Protein AF-A0A6N6KUF2-F1 (afdb_monomer)

pLDDT: mean 88.03, std 12.15, range [26.27, 98.56]

Solvent-accessible surface area (backbone atoms only — not comparable to full-atom values): 36581 Å² total; per-residue (Å²): 129,58,75,66,42,53,53,49,49,72,68,37,66,66,48,35,33,53,45,45,54,49,62,74,65,39,76,88,58,97,63,62,57,42,55,51,39,54,49,43,26,71,46,38,60,58,92,48,67,70,56,31,53,54,20,51,52,51,50,51,49,48,47,73,72,21,48,47,48,62,93,46,18,68,59,53,52,50,47,18,52,78,63,36,54,39,58,35,37,39,42,34,28,34,45,78,39,81,88,76,76,40,42,27,31,32,34,65,32,57,64,50,65,66,24,57,49,61,69,65,61,42,68,76,40,55,59,27,63,72,81,34,39,50,23,49,29,36,37,31,46,50,92,58,91,52,86,87,53,66,39,49,43,61,77,46,76,42,64,74,62,85,88,80,87,57,70,67,64,50,50,62,44,52,72,77,46,54,69,68,60,45,52,35,37,53,36,23,33,79,41,30,33,46,92,79,47,56,70,72,55,48,49,60,58,53,55,74,49,28,32,49,24,26,66,48,31,28,38,35,35,45,18,53,83,59,42,58,79,60,52,60,40,68,49,42,35,97,45,39,44,62,41,59,46,78,75,71,47,54,41,57,43,54,44,25,86,89,79,66,46,68,15,48,40,71,77,27,42,22,45,29,25,35,66,42,32,34,63,86,49,74,66,60,61,71,45,49,56,46,46,43,45,26,59,73,67,35,31,46,75,58,92,91,47,79,45,74,42,50,31,6,40,35,40,31,25,49,49,90,68,54,71,68,57,24,34,40,57,57,36,93,63,62,39,33,18,64,66,64,64,32,68,76,52,51,70,49,43,23,34,48,46,64,30,70,77,46,64,67,69,50,84,86,45,45,22,70,51,49,13,45,27,36,57,58,53,39,53,49,30,46,60,44,43,78,61,85,48,54,62,71,51,60,86,51,37,43,74,41,87,62,48,47,74,64,58,46,49,21,24,24,51,44,31,18,20,49,35,50,73,79,28,70,83,73,66,75,55,71,68,58,46,48,54,44,46,50,55,21,44,29,21,27,46,58,45,51,57,43,39,41,66,76,39,74,86,52,77,91,62,62,61,37,37,32,33,68,86,74,75,40,80,45,76,64,75,42,74,61,41,73,76,35,61,90,28,56,85,47,69,46,54,81,85,85,81,90,79,92,75,84,84,80,91,79,81,85,89,73,79,85,75,72,52,73,65,56,51,48,44,74,68,46,76,35,65,44,32,44,58,30,52,41,61,34,36,36,83,88,76,74,41,82,33,72,67,43,36,47,56,55,50,46,46,53,35,6,19,23,56,39,92,15,32,36,38,37,31,8,19,33,92,83,52,50,79,63,15,53,67,77,48,70,55,97,43,72,66,60,47,54,51,48,54,52,48,55,42,40,75,26,58,33,66,89,53,49,89,39,48,49,71,48,78,44,78,54,96,92,30,43,24,41,41,36,42,27,40,54,46,66,53,91,50,42,42,56,52,99,92,43,78,41,41,32,31,57,57,60,75,40,74,44,78,55,54,77,72,52,46,57,58,49,42,71,75,74,35,119

Secondary structure (DSSP, 8-state):
--HHHHHHHHHHTTTEEEHHHHHHHHTT----HHHHHHHHHHH--SS-HHHHHHHHHHHHHHHHHHB--GGGHHHHHHHHHHHSEEEEEEEEEEEEETTTTEEEEEETTTTEEEEEE-HHHHHH-GGGGTT-EEEEEEEEE---SSTTS--EEEEEEEESS-S---HHHHHHHHTTS-HHHHHHHHHHHTTB-GGG--HHHHHHHHGGGHHHHSTT-EEEEEE-TTS-TTHHHHHS-TTEEEEETTS--HHHHTB-TTT--B-GGGT-SEEEEET---TT----HHHHHHHHHHHHHSEEEETTEEEE---EEEEEEE-SS-HHHHHHHS-TTTTS-TTT--HHHHTT-SEEEETTSSPPP-GGGB--SEEE-HHHHHHHHHHHTT---TTTTTTTEEE-TTS-HHHHHHHHHHHHHHHHHH-TTS---HHHHHHHHHHHHHHHHHHHHHHHHH-TTSPP---EEEETTTTEEEE---HHHHH-HHHHTSPP-----S---------PPPP-PPPHHHHHHHH-SBTTEEEES-SSEETTTTEE-HHHHHHHHHHHHHHHTTT-EEEEETB-TTS-B--SGGG--SSHHHHHHHHHHHHIIIIIGGGGGGEEEEEEEETTEEEEEEEEPPPSS---EEETTEEE-EEEETTEEEEPPHHHHHHHHHHH--

Mean predicted aligned error: 15.26 Å

Foldseek 3Di:
DDPLQVLCCVQQQLQKAFLVLLVVQCPVPPDFSLLLLLQLSVQVSDPDPVSSVVSSVVSNVCCVQAEFALVCLVVVVVVLAVVQKDKHWFFKAWAQDPVVRFIKIATDRNGAIRATDDPVVCVLPVLSHFRTATWGWMWGADDDPDPVDRRIYTPDTGGSFDNDFDVVSVQVSLVVDDLLSLLQQACQQLFFHCVVDDPVQSVLVLLLLLLLQAWLAFEEEEEAPQLCQCVCQPRQEPQHHEDALQPDDCCQAANDLVVRDGHDQARHSEYEHPQQFAQPRDDDLVNLVQLLCCLVPQWGDRPPDIDGGGYYYYYYHYDPDDLQQCLQANFPCVRGHPSCLDLSSLLSHLFYRHSHVRDRDDPVGGGSGMHGSSSNVSVLSNVSNVDALLCLLVVFKDWDPLQDPSNSVSLSSQLRSVCCSSPVVSDDDNVVSVVSSLVSNQGSVSSVLRSCLSDVVDDDGFTWMQGPVVRDIDGRDHPSCVVCVVRSNDRHDPDPDDDDDDDDDDDDDDDPDDDPVSVLLVVAFKLAEEEQQEQAADPVVRDGDVVSVVVVVLVLLQQQQEQWHKYKYQADNNSDRNAHVSVVDPDPVRVVVVNVVQCCVFFHPVQVVQWDWDWDADPNGTIIMITGHHHLAFTWGQDPVGTWGWHGDISDIDTDDPVVCVVSRVVRHD

Structure (mmCIF, N/CA/C/O backbone):
data_AF-A0A6N6KUF2-F1
#
_entry.id   AF-A0A6N6KUF2-F1
#
loop_
_atom_site.group_PDB
_atom_site.id
_atom_site.type_symbol
_atom_site.label_atom_id
_atom_site.label_alt_id
_atom_site.label_comp_id
_atom_site.label_asym_id
_atom_site.label_entity_id
_atom_site.label_seq_id
_atom_site.pdbx_PDB_ins_code
_atom_site.Cartn_x
_atom_site.Cartn_y
_atom_site.Cartn_z
_atom_site.occupancy
_atom_site.B_iso_or_equiv
_atom_site.auth_seq_id
_atom_site.auth_comp_id
_atom_site.auth_asym_id
_atom_site.auth_atom_id
_atom_site.pdbx_PDB_model_num
ATOM 1 N N . MET A 1 1 ? -5.586 34.061 -5.049 1.00 70.62 1 MET A N 1
ATOM 2 C CA . MET A 1 1 ? -5.887 32.901 -5.916 1.00 70.62 1 MET A CA 1
ATOM 3 C C . MET A 1 1 ? -5.185 33.075 -7.242 1.00 70.62 1 MET A C 1
ATOM 5 O O . MET A 1 1 ? -5.304 34.149 -7.827 1.00 70.62 1 MET A O 1
ATOM 9 N N . ASN A 1 2 ? -4.446 32.059 -7.682 1.00 85.38 2 ASN A N 1
ATOM 10 C CA . ASN A 1 2 ? -3.854 32.035 -9.021 1.00 85.38 2 ASN A CA 1
ATOM 11 C C . ASN A 1 2 ? -4.913 31.622 -10.078 1.00 85.38 2 ASN A C 1
ATOM 13 O O . ASN A 1 2 ? -6.065 31.350 -9.735 1.00 85.38 2 ASN A O 1
ATOM 17 N N . TYR A 1 3 ? -4.544 31.611 -11.364 1.00 91.75 3 TYR A N 1
ATOM 18 C CA . TYR A 1 3 ? -5.453 31.228 -12.458 1.00 91.75 3 TYR A CA 1
ATOM 19 C C . TYR A 1 3 ? -5.980 29.787 -12.313 1.00 91.75 3 TYR A C 1
ATOM 21 O O . TYR A 1 3 ? -7.173 29.548 -12.504 1.00 91.75 3 TYR A O 1
ATOM 29 N N . LEU A 1 4 ? -5.121 28.847 -11.904 1.00 93.44 4 LEU A N 1
ATOM 30 C CA . LEU A 1 4 ? -5.499 27.448 -11.713 1.00 93.44 4 LEU A CA 1
ATOM 31 C C . LEU A 1 4 ? -6.537 27.298 -10.585 1.00 93.44 4 LEU A C 1
ATOM 33 O O . LEU A 1 4 ? -7.572 26.678 -10.797 1.00 93.44 4 LEU A O 1
ATOM 37 N N . ASP A 1 5 ? -6.344 27.953 -9.437 1.00 91.38 5 ASP A N 1
ATOM 38 C CA . ASP A 1 5 ? -7.283 27.944 -8.305 1.00 91.38 5 ASP A CA 1
ATOM 39 C C . ASP A 1 5 ? -8.674 28.467 -8.698 1.00 91.38 5 ASP A C 1
ATOM 41 O O . ASP A 1 5 ? -9.691 27.943 -8.239 1.00 91.38 5 ASP A O 1
ATOM 45 N N . GLN A 1 6 ? -8.741 29.506 -9.540 1.00 91.56 6 GLN A N 1
ATOM 46 C CA . GLN A 1 6 ? -10.013 30.056 -10.024 1.00 91.56 6 GLN A CA 1
ATOM 47 C C . GLN A 1 6 ? -10.755 29.035 -10.890 1.00 91.56 6 GLN A C 1
ATOM 49 O O . GLN A 1 6 ? -11.943 28.790 -10.680 1.00 91.56 6 GLN A O 1
ATOM 54 N N . LYS A 1 7 ? -10.036 28.396 -11.818 1.00 95.00 7 LYS A N 1
ATOM 55 C CA . LYS A 1 7 ? -10.575 27.357 -12.701 1.00 95.00 7 LYS A CA 1
ATOM 56 C C . LYS A 1 7 ? -11.031 26.123 -11.919 1.00 95.00 7 LYS A C 1
ATOM 58 O O . LYS A 1 7 ? -12.111 25.592 -12.170 1.00 95.00 7 LYS A O 1
ATOM 63 N N . ILE A 1 8 ? -10.250 25.710 -10.921 1.00 93.75 8 ILE A N 1
ATOM 64 C CA . ILE A 1 8 ? -10.593 24.618 -10.005 1.00 93.75 8 ILE A CA 1
ATOM 65 C C . ILE A 1 8 ? -11.910 24.924 -9.280 1.00 93.75 8 ILE A C 1
ATOM 67 O O . ILE A 1 8 ? -12.826 24.104 -9.307 1.00 93.75 8 ILE A O 1
ATOM 71 N N . ASN A 1 9 ? -12.046 26.112 -8.683 1.00 89.44 9 ASN A N 1
ATOM 72 C CA . ASN A 1 9 ? -13.275 26.502 -7.987 1.00 89.44 9 ASN A CA 1
ATOM 73 C C . ASN A 1 9 ? -14.481 26.625 -8.928 1.00 89.44 9 ASN A C 1
ATOM 75 O O . ASN A 1 9 ? -15.596 26.302 -8.527 1.00 89.44 9 ASN A O 1
ATOM 79 N N . GLN A 1 10 ? -14.276 27.050 -10.176 1.00 91.69 10 GLN A N 1
ATOM 80 C CA . GLN A 1 10 ? -15.347 27.148 -11.166 1.00 91.69 10 GLN A CA 1
ATOM 81 C C . GLN A 1 10 ? -15.943 25.777 -11.525 1.00 91.69 10 GLN A C 1
ATOM 83 O O . GLN A 1 10 ? -17.161 25.660 -11.649 1.00 91.69 10 GLN A O 1
ATOM 88 N N . HIS A 1 11 ? -15.103 24.753 -11.704 1.00 92.50 11 HIS A N 1
ATOM 89 C CA . HIS A 1 11 ? -15.543 23.438 -12.186 1.00 92.50 11 HIS A CA 1
ATOM 90 C C . HIS A 1 11 ? -15.797 22.410 -11.076 1.00 92.50 11 HIS A C 1
ATOM 92 O O . HIS A 1 11 ? -16.572 21.480 -11.284 1.00 92.50 11 HIS A O 1
ATOM 98 N N . PHE A 1 12 ? -15.188 22.578 -9.900 1.00 89.56 12 PHE A N 1
ATOM 99 C CA . PHE A 1 12 ? -15.256 21.616 -8.796 1.00 89.56 12 PHE A CA 1
ATOM 100 C C . PHE A 1 12 ? -15.720 22.241 -7.473 1.00 89.56 12 PHE A C 1
ATOM 102 O O . PHE A 1 12 ? -15.333 21.783 -6.397 1.00 89.56 12 PHE A O 1
ATOM 109 N N . ALA A 1 13 ? -16.556 23.282 -7.527 1.00 84.56 13 ALA A N 1
ATOM 110 C CA . ALA 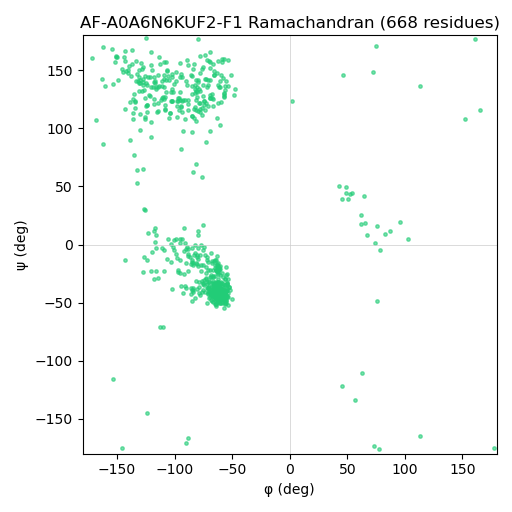A 1 13 ? -17.130 23.917 -6.340 1.00 84.56 13 ALA A CA 1
ATOM 111 C C . ALA A 1 13 ? -17.722 22.881 -5.361 1.00 84.56 13 ALA A C 1
ATOM 113 O O . ALA A 1 13 ? -18.515 22.023 -5.746 1.00 84.56 13 ALA A O 1
ATOM 114 N N . GLY A 1 14 ? -17.324 22.957 -4.086 1.00 80.94 14 GLY A N 1
ATOM 115 C CA . GLY A 1 14 ? -17.759 22.025 -3.035 1.00 80.94 14 GLY A CA 1
ATOM 116 C C . GLY A 1 14 ? -17.057 20.657 -3.022 1.00 80.94 14 GLY A C 1
ATOM 117 O O . GLY A 1 14 ? -17.289 19.874 -2.104 1.00 80.94 14 GLY A O 1
ATOM 118 N N . LEU A 1 15 ? -16.183 20.371 -3.994 1.00 86.12 15 LEU A N 1
ATOM 119 C CA . LEU A 1 15 ? -15.395 19.129 -4.093 1.00 86.12 15 LEU A CA 1
ATOM 120 C C . LEU A 1 15 ? -13.893 19.363 -3.858 1.00 86.12 15 LEU A C 1
ATOM 122 O O . LEU A 1 15 ? -13.093 18.425 -3.849 1.00 86.12 15 LEU A O 1
ATOM 126 N N . VAL A 1 16 ? -13.509 20.623 -3.661 1.00 89.06 16 VAL A N 1
ATOM 127 C CA . VAL A 1 16 ? -12.134 21.090 -3.475 1.00 89.06 16 VAL A CA 1
ATOM 128 C C . VAL A 1 16 ? -12.029 21.930 -2.214 1.00 89.06 16 VAL A C 1
ATOM 130 O O . VAL A 1 16 ? -12.992 22.556 -1.776 1.00 89.06 16 VAL A O 1
ATOM 133 N N . VAL A 1 17 ? -10.840 21.946 -1.628 1.00 89.44 17 VAL A N 1
ATOM 134 C CA . VAL A 1 17 ? -10.530 22.698 -0.417 1.00 89.44 17 VAL A CA 1
ATOM 135 C C . VAL A 1 17 ? -9.127 23.274 -0.521 1.00 89.44 17 VAL A C 1
ATOM 137 O O . VAL A 1 17 ? -8.240 22.695 -1.157 1.00 89.44 17 VAL A O 1
ATOM 140 N N . ARG A 1 18 ? -8.920 24.423 0.117 1.00 89.56 18 ARG A N 1
ATOM 141 C CA . ARG A 1 18 ? -7.609 25.058 0.202 1.00 89.56 18 ARG A CA 1
ATOM 142 C C . ARG A 1 18 ? -6.720 24.298 1.194 1.00 89.56 18 ARG A C 1
ATOM 144 O O . ARG A 1 18 ? -7.112 24.059 2.339 1.00 89.56 18 ARG A O 1
ATOM 151 N N . LYS A 1 19 ? -5.553 23.835 0.736 1.00 88.69 19 LYS A N 1
ATOM 152 C CA . LYS A 1 19 ? -4.746 22.829 1.457 1.00 88.69 19 LYS A CA 1
ATOM 153 C C . LYS A 1 19 ? -3.952 23.382 2.645 1.00 88.69 19 LYS A C 1
ATOM 155 O O . LYS A 1 19 ? -3.664 22.638 3.586 1.00 88.69 19 LYS A O 1
ATOM 160 N N . ASP A 1 20 ? -3.668 24.679 2.669 1.00 87.44 20 ASP A N 1
ATOM 161 C CA . ASP A 1 20 ? -3.074 25.383 3.815 1.00 87.44 20 ASP A CA 1
ATOM 162 C C . ASP A 1 20 ? -3.984 25.359 5.057 1.00 87.44 20 ASP A C 1
ATOM 164 O O . ASP A 1 20 ? -3.503 25.197 6.186 1.00 87.44 20 ASP A O 1
ATOM 168 N N . LEU A 1 21 ? -5.303 25.448 4.859 1.00 87.38 21 LEU A N 1
ATOM 169 C CA . LEU A 1 21 ? -6.290 25.532 5.940 1.00 87.38 21 LEU A CA 1
ATOM 170 C C . LEU A 1 21 ? -6.276 24.302 6.841 1.00 87.38 21 LEU A C 1
ATOM 172 O O . LEU A 1 21 ? -6.451 24.410 8.056 1.00 87.38 21 LEU A O 1
ATOM 176 N N . VAL A 1 22 ? -5.996 23.131 6.269 1.00 82.62 22 VAL A N 1
ATOM 177 C CA . VAL A 1 22 ? -5.867 21.883 7.024 1.00 82.62 22 VAL A CA 1
ATOM 178 C C . VAL A 1 22 ? -4.807 22.030 8.112 1.00 82.62 22 VAL A C 1
ATOM 180 O O . VAL A 1 22 ? -5.060 21.675 9.261 1.00 82.62 22 VAL A O 1
ATOM 183 N N . LYS A 1 23 ? -3.640 22.608 7.795 1.00 79.56 23 LYS A N 1
ATOM 184 C CA . LYS A 1 23 ? -2.568 22.829 8.778 1.00 79.56 23 LYS A CA 1
ATOM 185 C C . LYS A 1 23 ? -2.977 23.846 9.840 1.00 79.56 23 LYS A C 1
ATOM 187 O O . LYS A 1 23 ? -2.709 23.628 11.020 1.00 79.56 23 LYS A O 1
ATOM 192 N N . ALA A 1 24 ? -3.654 24.919 9.433 1.00 80.25 24 ALA A N 1
ATOM 193 C CA . ALA A 1 24 ? -4.125 25.961 10.341 1.00 80.25 24 ALA A CA 1
ATOM 194 C C . ALA A 1 24 ? -5.167 25.445 11.352 1.00 80.25 24 ALA A C 1
ATOM 196 O O . ALA A 1 24 ? -5.230 25.936 12.485 1.00 80.25 24 ALA A O 1
ATOM 197 N N . VAL A 1 25 ? -5.985 24.460 10.966 1.00 82.56 25 VAL A N 1
ATOM 198 C CA . VAL A 1 25 ? -7.013 23.864 11.834 1.00 82.56 25 VAL A CA 1
ATOM 199 C C . VAL A 1 25 ? -6.500 22.672 12.634 1.00 82.56 25 VAL A C 1
ATOM 201 O O . VAL A 1 25 ? -6.876 22.537 13.798 1.00 82.56 25 VAL A O 1
ATOM 204 N N . LYS A 1 26 ? -5.629 21.834 12.055 1.00 77.62 26 LYS A N 1
ATOM 205 C CA . LYS A 1 26 ? -5.153 20.591 12.681 1.00 77.62 26 LYS A CA 1
ATOM 206 C C . LYS A 1 26 ? -4.557 20.834 14.066 1.00 77.62 26 LYS A C 1
ATOM 208 O O . LYS A 1 26 ? -4.906 20.106 14.990 1.00 77.62 26 LYS A O 1
ATOM 213 N N . GLY A 1 27 ? -3.730 21.872 14.241 1.00 72.75 27 GLY A N 1
ATOM 214 C CA . GLY A 1 27 ? -3.158 22.233 15.546 1.00 72.75 27 GLY A CA 1
ATOM 215 C C . GLY A 1 27 ? -2.613 21.008 16.301 1.00 72.75 27 GLY A C 1
ATOM 216 O O . GLY A 1 27 ? -1.792 20.271 15.765 1.00 72.75 27 GLY A O 1
ATOM 217 N N . ASN A 1 28 ? -3.129 20.762 17.514 1.00 68.06 28 ASN A N 1
ATOM 218 C CA . ASN A 1 28 ? -2.837 19.567 18.328 1.00 68.06 28 ASN A CA 1
ATOM 219 C C . ASN A 1 28 ? -3.922 18.470 18.237 1.00 68.06 28 ASN A C 1
ATOM 221 O O . ASN A 1 28 ? -3.874 17.485 18.976 1.00 68.06 28 ASN A O 1
ATOM 225 N N . ALA A 1 29 ? -4.940 18.646 17.394 1.00 69.25 29 ALA A N 1
ATOM 226 C CA . ALA A 1 29 ? -6.056 17.719 17.291 1.00 69.25 29 ALA A CA 1
ATOM 227 C C . ALA A 1 29 ? -5.623 16.436 16.559 1.00 69.25 29 ALA A C 1
ATOM 229 O O . ALA A 1 29 ? -5.161 16.467 15.418 1.00 69.25 29 ALA A O 1
ATOM 230 N N . ILE A 1 30 ? -5.802 15.283 17.210 1.00 75.12 30 ILE A N 1
ATOM 231 C CA . ILE A 1 30 ? -5.491 13.956 16.652 1.00 75.12 30 ILE A CA 1
ATOM 232 C C . ILE A 1 30 ? -6.679 13.487 15.802 1.00 75.12 30 ILE A C 1
ATOM 234 O O . ILE A 1 30 ? -7.370 12.523 16.129 1.00 75.12 30 ILE A O 1
ATOM 238 N N . VAL A 1 31 ? -6.975 14.236 14.746 1.00 78.56 31 VAL A N 1
ATOM 239 C CA . VAL A 1 31 ? -8.091 13.988 13.827 1.00 78.56 31 VAL A CA 1
ATOM 240 C C . VAL A 1 31 ? -7.508 13.642 12.455 1.00 78.56 31 VAL A C 1
ATOM 242 O O . VAL A 1 31 ? -6.573 14.326 12.024 1.00 78.56 31 VAL A O 1
ATOM 245 N N . PRO A 1 32 ? -8.014 12.607 11.758 1.00 79.31 32 PRO A N 1
ATOM 246 C CA . PRO A 1 32 ? -7.544 12.296 10.412 1.00 79.31 32 PRO A CA 1
ATOM 247 C C . PRO A 1 32 ? -7.731 13.474 9.453 1.00 79.31 32 PRO A C 1
ATOM 249 O O . PRO A 1 32 ? -8.741 14.178 9.513 1.00 79.31 32 PRO A O 1
ATOM 252 N N . THR A 1 33 ? -6.780 13.665 8.538 1.00 80.56 33 THR A N 1
ATOM 253 C CA . THR A 1 33 ? -6.780 14.805 7.607 1.00 80.56 33 THR A CA 1
ATOM 254 C C . THR A 1 33 ? -8.060 14.880 6.768 1.00 80.56 33 THR A C 1
ATOM 256 O O . THR A 1 33 ? -8.648 15.953 6.670 1.00 80.56 33 THR A O 1
ATOM 259 N N . TYR A 1 34 ? -8.561 13.755 6.249 1.00 77.56 34 TYR A N 1
ATOM 260 C CA . TYR A 1 34 ? -9.797 13.740 5.455 1.00 77.56 34 TYR A CA 1
ATOM 261 C C . TYR A 1 34 ? -11.038 14.208 6.236 1.00 77.56 34 TYR A C 1
ATOM 263 O O . TYR A 1 34 ? -11.943 14.794 5.649 1.00 77.56 34 TYR A O 1
ATOM 271 N N . VAL A 1 35 ? -11.081 14.012 7.562 1.00 82.56 35 VAL A N 1
ATOM 272 C CA . VAL A 1 35 ? -12.178 14.520 8.405 1.00 82.56 35 VAL A CA 1
ATOM 273 C C . VAL A 1 35 ? -12.113 16.044 8.493 1.00 82.56 35 VAL A C 1
ATOM 275 O O . VAL A 1 35 ? -13.143 16.711 8.402 1.00 82.56 35 VAL A O 1
ATOM 278 N N . LEU A 1 36 ? -10.906 16.599 8.640 1.00 86.88 36 LEU A N 1
ATOM 279 C CA . LEU A 1 36 ? -10.693 18.047 8.644 1.00 86.88 36 LEU A CA 1
ATOM 280 C C . LEU A 1 36 ? -11.059 18.656 7.293 1.00 86.88 36 LEU A C 1
ATOM 282 O O . LEU A 1 36 ? -11.769 19.655 7.255 1.00 86.88 36 LEU A O 1
ATOM 286 N N . GLU A 1 37 ? -10.620 18.039 6.197 1.00 85.38 37 GLU A N 1
ATOM 287 C CA . GLU A 1 37 ? -10.933 18.500 4.845 1.00 85.38 37 GLU A CA 1
ATOM 288 C C . GLU A 1 37 ? -12.428 18.453 4.539 1.00 85.38 37 GLU A C 1
ATOM 290 O O . GLU A 1 37 ? -12.935 19.387 3.930 1.00 85.38 37 GLU A O 1
ATOM 295 N N . TYR A 1 38 ? -13.154 17.431 5.001 1.00 82.62 38 TYR A N 1
ATOM 296 C CA . TYR A 1 38 ? -14.609 17.386 4.860 1.00 82.62 38 TYR A CA 1
ATOM 297 C C . TYR A 1 38 ? -15.294 18.539 5.606 1.00 82.62 38 TYR A C 1
ATOM 299 O O . TYR A 1 38 ? -16.174 19.198 5.054 1.00 82.62 38 TYR A O 1
ATOM 307 N N . LEU A 1 39 ? -14.891 18.811 6.854 1.00 85.69 39 LEU A N 1
ATOM 308 C CA . LEU A 1 39 ? -15.455 19.921 7.628 1.00 85.69 39 LEU A CA 1
ATOM 309 C C . LEU A 1 39 ? -15.111 21.268 6.979 1.00 85.69 39 LEU A C 1
ATOM 311 O O . LEU A 1 39 ? -15.986 22.109 6.796 1.00 85.69 39 LEU A O 1
ATOM 315 N N . LEU A 1 40 ? -13.859 21.458 6.565 1.00 87.31 40 LEU A N 1
ATOM 316 C CA . LEU A 1 40 ? -13.431 22.655 5.843 1.00 87.31 40 LEU A CA 1
ATOM 317 C C . LEU A 1 40 ? -14.173 22.807 4.510 1.00 87.31 40 LEU A C 1
ATOM 319 O O . LEU A 1 40 ? -14.621 23.901 4.198 1.00 87.31 40 LEU A O 1
ATOM 323 N N . GLY A 1 41 ? -14.397 21.725 3.769 1.00 81.75 41 GLY A N 1
ATOM 324 C CA . GLY A 1 41 ? -15.183 21.737 2.535 1.00 81.75 41 GLY A CA 1
ATOM 325 C C . GLY A 1 41 ? -16.647 22.142 2.739 1.00 81.75 41 GLY A C 1
ATOM 326 O O . GLY A 1 41 ? -17.264 22.645 1.810 1.00 81.75 41 GLY A O 1
ATOM 327 N N . GLN A 1 42 ? -17.209 21.981 3.944 1.00 80.50 42 GLN A N 1
ATOM 328 C CA . GLN A 1 42 ? -18.574 22.426 4.260 1.00 80.50 42 GLN A CA 1
ATOM 329 C C . GLN A 1 42 ? -18.654 23.887 4.697 1.00 80.50 42 GLN A C 1
ATOM 331 O O . GLN A 1 42 ? -19.621 24.568 4.364 1.00 80.50 42 GLN A O 1
ATOM 336 N N . TYR A 1 43 ? -17.668 24.360 5.460 1.00 84.31 43 TYR A N 1
ATOM 337 C CA . TYR A 1 43 ? -17.717 25.680 6.097 1.00 84.31 43 TYR A CA 1
ATOM 338 C C . TYR A 1 43 ? -16.805 26.726 5.438 1.00 84.31 43 TYR A C 1
ATOM 340 O O . TYR A 1 43 ? -16.948 27.907 5.725 1.00 84.31 43 TYR A O 1
ATOM 348 N N . CYS A 1 44 ? -15.886 26.316 4.560 1.00 83.25 44 CYS A N 1
ATOM 349 C CA . CYS A 1 44 ? -14.899 27.169 3.881 1.00 83.25 44 CYS A CA 1
ATOM 350 C C . CYS A 1 44 ? -14.961 27.016 2.345 1.00 83.25 44 CYS A C 1
ATOM 352 O O . CYS A 1 44 ? -13.949 27.158 1.666 1.00 83.25 44 CYS A O 1
ATOM 354 N N . ALA A 1 45 ? -16.135 26.706 1.782 1.00 72.31 45 ALA A N 1
ATOM 355 C CA . ALA A 1 45 ? -16.335 26.450 0.347 1.00 72.31 45 ALA A CA 1
ATOM 356 C C . ALA A 1 45 ? -16.332 27.714 -0.545 1.00 72.31 45 ALA A C 1
ATOM 358 O O . ALA A 1 45 ? -16.845 27.687 -1.664 1.00 72.31 45 ALA A O 1
ATOM 359 N N . THR A 1 46 ? -15.834 28.845 -0.045 1.00 74.38 46 THR A N 1
ATOM 360 C CA . THR A 1 46 ? -15.931 30.161 -0.692 1.00 74.38 46 THR A CA 1
ATOM 361 C C . THR A 1 46 ? -14.553 30.742 -0.956 1.00 74.38 46 THR A C 1
ATOM 363 O O . THR A 1 46 ? -13.619 30.464 -0.220 1.00 74.38 46 THR A O 1
ATOM 366 N N . ALA A 1 47 ? -14.436 31.622 -1.950 1.00 72.00 47 ALA A N 1
ATOM 367 C CA . ALA A 1 47 ? -13.198 32.356 -2.224 1.00 72.00 47 ALA A CA 1
ATOM 368 C C . ALA A 1 47 ? -12.988 33.605 -1.340 1.00 72.00 47 ALA A C 1
ATOM 370 O O . ALA A 1 47 ? -11.941 34.244 -1.426 1.00 72.00 47 ALA A O 1
ATOM 371 N N . ASP A 1 48 ? -13.995 33.975 -0.547 1.00 81.75 48 ASP A N 1
ATOM 372 C CA . ASP A 1 48 ? -13.992 35.144 0.331 1.00 81.75 48 ASP A CA 1
ATOM 373 C C . ASP A 1 48 ? -13.255 34.863 1.651 1.00 81.75 48 ASP A C 1
ATOM 375 O O . ASP A 1 48 ? -13.607 33.924 2.369 1.00 81.75 48 ASP A O 1
ATOM 379 N N . GLU A 1 49 ? -12.251 35.682 1.983 1.00 83.31 49 GLU A N 1
ATOM 380 C CA . GLU A 1 49 ? -11.388 35.426 3.146 1.00 83.31 49 GLU A CA 1
ATOM 381 C C . GLU A 1 49 ? -12.059 35.679 4.493 1.00 83.31 49 GLU A C 1
ATOM 383 O O . GLU A 1 49 ? -11.737 34.993 5.464 1.00 83.31 49 GLU A O 1
ATOM 388 N N . GLU A 1 50 ? -13.012 36.609 4.573 1.00 85.00 50 GLU A N 1
ATOM 389 C CA . GLU A 1 50 ? -13.773 36.811 5.810 1.00 85.00 50 GLU A CA 1
ATOM 390 C C . GLU A 1 50 ? -14.644 35.583 6.110 1.00 85.00 50 GLU A C 1
ATOM 392 O O . GLU A 1 50 ? -14.647 35.067 7.234 1.00 85.00 50 GLU A O 1
ATOM 397 N N . SER A 1 51 ? -15.312 35.054 5.082 1.00 83.56 51 SER A N 1
ATOM 398 C CA . SER A 1 51 ? -16.104 33.826 5.165 1.00 83.56 51 SER A CA 1
ATOM 399 C C . SER A 1 51 ? -15.243 32.607 5.507 1.00 83.56 51 SER A C 1
ATOM 401 O O . SER A 1 51 ? -15.626 31.818 6.372 1.00 83.56 51 SER A O 1
ATOM 403 N N . ILE A 1 52 ? -14.055 32.469 4.903 1.00 85.00 52 ILE A N 1
ATOM 404 C CA . ILE A 1 52 ? -13.106 31.393 5.236 1.00 85.00 52 ILE A CA 1
ATOM 405 C C . ILE A 1 52 ? -12.676 31.481 6.703 1.00 85.00 52 ILE A C 1
ATOM 407 O O . ILE A 1 52 ? -12.680 30.467 7.402 1.00 85.00 52 ILE A O 1
ATOM 411 N N . GLN A 1 53 ? -12.341 32.672 7.202 1.00 86.50 53 GLN A N 1
ATOM 412 C CA . GLN A 1 53 ? -11.905 32.841 8.588 1.00 86.50 53 GLN A CA 1
ATOM 413 C C . GLN A 1 53 ? -13.014 32.469 9.586 1.00 86.50 53 GLN A C 1
ATOM 415 O O . GLN A 1 53 ? -12.762 31.743 10.552 1.00 86.50 53 GLN A O 1
ATOM 420 N N . SER A 1 54 ? -14.253 32.890 9.318 1.00 88.25 54 SER A N 1
ATOM 421 C CA . SER A 1 54 ? -15.422 32.479 10.106 1.00 88.25 54 SER A CA 1
ATOM 422 C C . SER A 1 54 ? -15.664 30.961 10.035 1.00 88.25 54 SER A C 1
ATOM 424 O O . SER A 1 54 ? -15.949 30.311 11.049 1.00 88.25 54 SER A O 1
ATOM 426 N N . GLY A 1 55 ? -15.474 30.365 8.856 1.00 87.56 55 GLY A N 1
ATOM 427 C CA . GLY A 1 55 ? -15.545 28.922 8.647 1.00 87.56 55 GLY A CA 1
ATOM 428 C C . GLY A 1 55 ? -14.508 28.153 9.470 1.00 87.56 55 GLY A C 1
ATOM 429 O O . GLY A 1 55 ? -14.849 27.173 10.133 1.00 87.56 55 GLY A O 1
ATOM 430 N N . ILE A 1 56 ? -13.260 28.626 9.511 1.00 87.94 56 ILE A N 1
ATOM 431 C CA . ILE A 1 56 ? -12.177 28.042 10.318 1.00 87.94 56 ILE A CA 1
ATOM 432 C C . ILE A 1 56 ? -12.533 28.038 11.808 1.00 87.94 56 ILE A C 1
ATOM 434 O O . ILE A 1 56 ? -12.330 27.030 12.491 1.00 87.94 56 ILE A O 1
ATOM 438 N N . GLU A 1 57 ? -13.053 29.150 12.327 1.00 89.56 57 GLU A N 1
ATOM 439 C CA . GLU A 1 57 ? -13.473 29.256 13.729 1.00 89.56 57 GLU A CA 1
ATOM 440 C C . GLU A 1 57 ? -14.604 28.278 14.049 1.00 89.56 57 GLU A C 1
ATOM 442 O O . GLU A 1 57 ? -14.527 27.551 15.043 1.00 89.56 57 GLU A O 1
ATOM 447 N N . THR A 1 58 ? -15.577 28.164 13.144 1.00 90.12 58 THR A N 1
ATOM 448 C CA . THR A 1 58 ? -16.678 27.199 13.245 1.00 90.12 58 THR A CA 1
ATOM 449 C C . THR A 1 58 ? -16.159 25.760 13.294 1.00 90.12 58 THR A C 1
ATOM 451 O O . THR A 1 58 ? -16.556 24.980 14.160 1.00 90.12 58 THR A O 1
ATOM 454 N N . VAL A 1 59 ? -15.221 25.390 12.414 1.00 89.75 59 VAL A N 1
ATOM 455 C CA . VAL A 1 59 ? -14.629 24.041 12.405 1.00 89.75 59 VAL A CA 1
ATOM 456 C C . VAL A 1 59 ? -13.853 23.766 13.695 1.00 89.75 59 VAL A C 1
ATOM 458 O O . VAL A 1 59 ? -13.996 22.689 14.280 1.00 89.75 59 VAL A O 1
ATOM 461 N N . ARG A 1 60 ? -13.066 24.732 14.187 1.00 89.19 60 ARG A N 1
ATOM 462 C CA . ARG A 1 60 ? -12.344 24.602 15.466 1.00 89.19 60 ARG A CA 1
ATOM 463 C C . ARG A 1 60 ? -13.302 24.390 16.636 1.00 89.19 60 ARG A C 1
ATOM 465 O O . ARG A 1 60 ? -13.029 23.553 17.496 1.00 89.19 60 ARG A O 1
ATOM 472 N N . GLU A 1 61 ? -14.420 25.109 16.665 1.00 90.06 61 GLU A N 1
ATOM 473 C CA . GLU A 1 61 ? -15.449 24.934 17.688 1.00 90.06 61 GLU A CA 1
ATOM 474 C C . GLU A 1 61 ? -16.118 23.558 17.595 1.00 90.06 61 GLU A C 1
ATOM 476 O O . GLU A 1 61 ? -16.247 22.868 18.609 1.00 90.06 61 GLU A O 1
ATOM 481 N N . ILE A 1 62 ? -16.452 23.101 16.382 1.00 89.75 62 ILE A N 1
ATOM 482 C CA . ILE A 1 62 ? -17.015 21.765 16.159 1.00 89.75 62 ILE A CA 1
ATOM 483 C C . ILE A 1 62 ? -16.079 20.685 16.704 1.00 89.75 62 ILE A C 1
ATOM 485 O O . ILE A 1 62 ? -16.539 19.803 17.432 1.00 89.75 62 ILE A O 1
ATOM 489 N N . LEU A 1 63 ? -14.784 20.757 16.390 1.00 89.12 63 LEU A N 1
ATOM 490 C CA . LEU A 1 63 ? -13.801 19.792 16.878 1.00 89.12 63 LEU A CA 1
ATOM 491 C C . LEU A 1 63 ? -13.679 19.848 18.402 1.00 89.12 63 LEU A C 1
ATOM 493 O O . LEU A 1 63 ? -13.772 18.809 19.047 1.00 89.12 63 LEU A O 1
ATOM 497 N N . ARG A 1 64 ? -13.556 21.043 18.990 1.00 88.38 64 ARG A N 1
ATOM 498 C CA . ARG A 1 64 ? -13.426 21.209 20.446 1.00 88.38 64 ARG A CA 1
ATOM 499 C C . ARG A 1 64 ? -14.627 20.655 21.216 1.00 88.38 64 ARG A C 1
ATOM 501 O O . ARG A 1 64 ? -14.456 20.116 22.303 1.00 88.38 64 ARG A O 1
ATOM 508 N N . SER A 1 65 ? -15.836 20.826 20.688 1.00 89.62 65 SER A N 1
ATOM 509 C CA . SER A 1 65 ? -17.071 20.485 21.403 1.00 89.62 65 SER A CA 1
ATOM 510 C C . SER A 1 65 ? -17.580 19.070 21.140 1.00 89.62 65 SER A C 1
ATOM 512 O O . SER A 1 65 ? -18.301 18.524 21.980 1.00 89.62 65 SER A O 1
ATOM 514 N N . HIS A 1 66 ? -17.242 18.480 19.991 1.00 92.38 66 HIS A N 1
ATOM 515 C CA . HIS A 1 66 ? -17.834 17.214 19.554 1.00 92.38 66 HIS A CA 1
ATOM 516 C C . HIS A 1 66 ? -16.810 16.096 19.344 1.00 92.38 66 HIS A C 1
ATOM 518 O O . HIS A 1 66 ? -17.196 14.931 19.404 1.00 92.38 66 HIS A O 1
ATOM 524 N N . TYR A 1 67 ? -15.528 16.387 19.103 1.00 91.19 67 TYR A N 1
ATOM 525 C CA . TYR A 1 67 ? -14.536 15.324 18.940 1.00 91.19 67 TYR A CA 1
ATOM 526 C C . TYR A 1 67 ? -14.309 14.575 20.252 1.00 91.19 67 TYR A C 1
ATOM 528 O O . TYR A 1 67 ? -14.055 15.173 21.296 1.00 91.19 67 TYR A O 1
ATOM 536 N N . VAL A 1 68 ? -14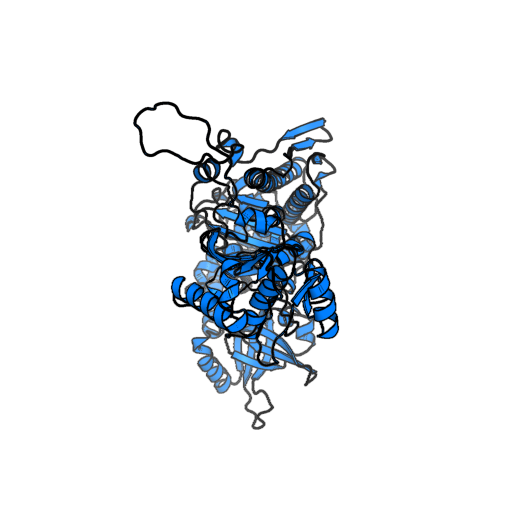.387 13.245 20.198 1.00 90.94 68 VAL A N 1
ATOM 537 C CA . VAL A 1 68 ? -14.186 12.417 21.387 1.00 90.94 68 VAL A CA 1
ATOM 538 C C . VAL A 1 68 ? -12.719 12.031 21.499 1.00 90.94 68 VAL A C 1
ATOM 540 O O . VAL A 1 68 ? -12.228 11.174 20.763 1.00 90.94 68 VAL A O 1
ATOM 543 N N . HIS A 1 69 ? -12.024 12.618 22.471 1.00 90.12 69 HIS A N 1
ATOM 544 C CA . HIS A 1 69 ? -10.709 12.144 22.883 1.00 90.12 69 HIS A CA 1
ATOM 545 C C . HIS A 1 69 ? -10.849 10.907 23.779 1.00 90.12 69 HIS A C 1
ATOM 547 O O . HIS A 1 69 ? -11.626 10.888 24.734 1.00 90.12 69 HIS A O 1
ATOM 553 N N . ARG A 1 70 ? -10.078 9.850 23.494 1.00 88.50 70 ARG A N 1
ATOM 554 C CA . ARG A 1 70 ? -10.210 8.551 24.181 1.00 88.50 70 ARG A CA 1
ATOM 555 C C . ARG A 1 70 ? -9.968 8.628 25.696 1.00 88.50 70 ARG A C 1
ATOM 557 O O . ARG A 1 70 ? -10.598 7.899 26.453 1.00 88.50 70 ARG A O 1
ATOM 564 N N . ASN A 1 71 ? -9.079 9.513 26.143 1.00 90.12 71 ASN A N 1
ATOM 565 C CA . ASN A 1 71 ? -8.813 9.789 27.562 1.00 90.12 71 ASN A CA 1
ATOM 566 C C . ASN A 1 71 ? -9.942 10.583 28.250 1.00 90.12 71 ASN A C 1
ATOM 568 O O . ASN A 1 71 ? -10.057 10.531 29.471 1.00 90.12 71 ASN A O 1
ATOM 572 N N . GLU A 1 72 ? -10.795 11.266 27.487 1.00 90.94 72 GLU A N 1
ATOM 573 C CA . GLU A 1 72 ? -11.920 12.072 27.983 1.00 90.94 72 GLU A CA 1
ATOM 574 C C . GLU A 1 72 ? -13.280 11.396 27.755 1.00 90.94 72 GLU A C 1
ATOM 576 O O . GLU A 1 72 ? -14.325 11.955 28.081 1.00 90.94 72 GLU A O 1
ATOM 581 N N . ALA A 1 73 ? -13.295 10.157 27.253 1.00 93.44 73 ALA A N 1
ATOM 582 C CA . ALA A 1 73 ? -14.518 9.433 26.913 1.00 93.44 73 ALA A CA 1
ATOM 583 C C . ALA A 1 73 ? -15.541 9.400 28.065 1.00 93.44 73 ALA A C 1
ATOM 585 O O . ALA A 1 73 ? -16.737 9.575 27.844 1.00 93.44 73 ALA A O 1
ATOM 586 N N . ASN A 1 74 ? -15.086 9.233 29.312 1.00 95.31 74 ASN A N 1
ATOM 587 C CA . ASN A 1 74 ? -15.968 9.231 30.484 1.00 95.31 74 ASN A CA 1
ATOM 588 C C . ASN A 1 74 ? -16.558 10.616 30.802 1.00 95.31 74 ASN A C 1
ATOM 590 O O . ASN A 1 74 ? -17.697 10.697 31.260 1.00 95.31 74 ASN A O 1
ATOM 594 N N . LEU A 1 75 ? -15.828 11.699 30.520 1.00 94.62 75 LEU A N 1
ATOM 595 C CA . LEU A 1 75 ? -16.336 13.065 30.658 1.00 94.62 75 LEU A CA 1
ATOM 596 C C . LEU A 1 75 ? -17.426 13.343 29.616 1.00 94.62 75 LEU A C 1
ATOM 598 O O . LEU A 1 75 ? -18.472 13.902 29.946 1.00 94.62 75 LEU A O 1
ATOM 602 N N . VAL A 1 76 ? -17.221 12.888 28.377 1.00 94.88 76 VAL A N 1
ATOM 603 C CA . VAL A 1 76 ? -18.225 13.000 27.309 1.00 94.88 76 VAL A CA 1
ATOM 604 C C . VAL A 1 76 ? -19.468 12.168 27.640 1.00 94.88 76 VAL A C 1
ATOM 606 O O . VAL A 1 76 ? -20.580 12.677 27.530 1.00 94.88 76 VAL A O 1
ATOM 609 N N . LYS A 1 77 ? -19.313 10.932 28.139 1.00 96.00 77 LYS A N 1
ATOM 610 C CA . LYS A 1 77 ? -20.437 10.104 28.628 1.00 96.00 77 LYS A CA 1
ATOM 611 C C . LYS A 1 77 ? -21.235 10.797 29.730 1.00 96.00 77 LYS A C 1
ATOM 613 O O . LYS A 1 77 ? -22.462 10.794 29.679 1.00 96.00 77 LYS A O 1
ATOM 618 N N . SER A 1 78 ? -20.545 11.398 30.701 1.00 95.69 78 SER A N 1
ATOM 619 C CA . SER A 1 78 ? -21.184 12.186 31.760 1.00 95.69 78 SER A CA 1
ATOM 620 C C . SER A 1 78 ? -21.952 13.372 31.169 1.00 95.69 78 SER A C 1
ATOM 622 O O . SER A 1 78 ? -23.114 13.582 31.487 1.00 95.69 78 SER A O 1
ATOM 624 N N . THR A 1 79 ? -21.350 14.081 30.212 1.00 94.69 79 THR A N 1
ATOM 625 C CA . THR A 1 79 ? -21.987 15.207 29.515 1.00 94.69 79 THR A CA 1
ATOM 626 C C . THR A 1 79 ? -23.255 14.784 28.766 1.00 94.69 79 THR A C 1
ATOM 628 O O . THR A 1 79 ? -24.267 15.475 28.868 1.00 94.69 79 THR A O 1
ATOM 631 N N . ILE A 1 80 ? -23.233 13.646 28.057 1.00 95.69 80 ILE A N 1
ATOM 632 C CA . ILE A 1 80 ? -24.421 13.081 27.393 1.00 95.69 80 ILE A CA 1
ATOM 633 C C . ILE A 1 80 ? -25.503 12.766 28.428 1.00 95.69 80 ILE A C 1
ATOM 635 O O . ILE A 1 80 ? -26.659 13.108 28.212 1.00 95.69 80 ILE A O 1
ATOM 639 N N . ARG A 1 81 ? -25.140 12.155 29.563 1.00 94.50 81 ARG A N 1
ATOM 640 C CA . ARG A 1 81 ? -26.087 11.841 30.640 1.00 94.50 81 ARG A CA 1
ATOM 641 C C . ARG A 1 81 ? -26.747 13.097 31.213 1.00 94.50 81 ARG A C 1
ATOM 643 O O . ARG A 1 81 ? -27.965 13.125 31.326 1.00 94.50 81 ARG A O 1
ATOM 650 N N . GLU A 1 82 ? -25.963 14.112 31.573 1.00 94.81 82 GLU A N 1
ATOM 651 C CA . GLU A 1 82 ? -26.474 15.335 32.210 1.00 94.81 82 GLU A CA 1
ATOM 652 C C . GLU A 1 82 ? -27.298 16.198 31.241 1.00 94.81 82 GLU A C 1
ATOM 654 O O . GLU A 1 82 ? -28.296 16.799 31.630 1.00 94.81 82 GLU A O 1
ATOM 659 N N . ARG A 1 83 ? -26.910 16.254 29.959 1.00 92.81 83 ARG A N 1
ATOM 660 C CA . ARG A 1 83 ? -27.629 17.023 28.925 1.00 92.81 83 ARG A CA 1
ATOM 661 C C . ARG A 1 83 ? -28.740 16.229 28.233 1.00 92.81 83 ARG A C 1
ATOM 663 O O . ARG A 1 83 ? -29.470 16.790 27.418 1.00 92.81 83 ARG A O 1
ATOM 670 N N . GLY A 1 84 ? -28.841 14.928 28.490 1.00 89.44 84 GLY A N 1
ATOM 671 C CA . GLY A 1 84 ? -29.704 13.982 27.780 1.00 89.44 84 GLY A CA 1
ATOM 672 C C . GLY A 1 84 ? -29.172 13.593 26.397 1.00 89.44 84 GLY A C 1
ATOM 673 O O . GLY A 1 84 ? -29.077 12.408 26.090 1.00 89.44 84 GLY A O 1
ATOM 674 N N . ARG A 1 85 ? -28.780 14.571 25.570 1.00 93.06 85 ARG A N 1
ATOM 675 C CA . ARG A 1 85 ? -28.263 14.364 24.208 1.00 93.06 85 ARG A CA 1
ATOM 676 C C . ARG A 1 85 ? -27.007 15.194 23.964 1.00 93.06 85 ARG A C 1
ATOM 678 O O . ARG A 1 85 ? -26.934 16.353 24.365 1.00 93.06 85 ARG A O 1
ATOM 685 N N . HIS A 1 86 ? -26.040 14.621 23.254 1.00 95.75 86 HIS A N 1
ATOM 686 C CA . HIS A 1 86 ? -24.853 15.337 22.783 1.00 95.75 86 HIS A CA 1
ATOM 687 C C . HIS A 1 86 ? -24.416 14.816 21.418 1.00 95.75 86 HIS A C 1
ATOM 689 O O . HIS A 1 86 ? -24.581 13.636 21.100 1.00 95.75 86 HIS A O 1
ATOM 695 N N . ARG A 1 87 ? -23.839 15.704 20.615 1.00 96.00 87 ARG A N 1
ATOM 696 C CA . ARG A 1 87 ? -23.272 15.356 19.316 1.00 96.00 87 ARG A CA 1
ATOM 697 C C . ARG A 1 87 ? -21.811 14.957 19.476 1.00 96.00 87 ARG A C 1
ATOM 699 O O . ARG A 1 87 ? -21.066 15.615 20.195 1.00 96.00 87 ARG A O 1
ATOM 706 N N . VAL A 1 88 ? -21.396 13.897 18.797 1.00 95.50 88 VAL A N 1
ATOM 707 C CA . VAL A 1 88 ? -20.029 13.375 18.861 1.00 95.50 88 VAL A CA 1
ATOM 708 C C . VAL A 1 88 ? -19.458 13.128 17.470 1.00 95.50 88 VAL A C 1
ATOM 710 O O . VAL A 1 88 ? -20.175 12.713 16.562 1.00 95.50 88 VAL A O 1
ATOM 713 N N . ILE A 1 89 ? -18.159 13.372 17.313 1.00 93.44 89 ILE A N 1
ATOM 714 C CA . ILE A 1 89 ? -17.350 12.924 16.180 1.00 93.44 89 ILE A CA 1
ATOM 715 C C . ILE A 1 89 ? -16.515 11.748 16.671 1.00 93.44 89 ILE A C 1
ATOM 717 O O . ILE A 1 89 ? -15.646 11.908 17.531 1.00 93.44 89 ILE A O 1
ATOM 721 N N . ASP A 1 90 ? -16.799 10.569 16.130 1.00 93.12 90 ASP A N 1
ATOM 722 C CA . ASP A 1 90 ? -16.127 9.323 16.492 1.00 93.12 90 ASP A CA 1
ATOM 723 C C . ASP A 1 90 ? -16.116 8.357 15.300 1.00 93.12 90 ASP A C 1
ATOM 725 O O . ASP A 1 90 ? -16.906 8.488 14.362 1.00 93.12 90 ASP A O 1
ATOM 729 N N . LYS A 1 91 ? -15.229 7.366 15.342 1.00 90.88 91 LYS A N 1
ATOM 730 C CA . LYS A 1 91 ? -15.213 6.255 14.400 1.00 90.88 91 LYS A CA 1
ATOM 731 C C . LYS A 1 91 ? -16.203 5.180 14.845 1.00 90.88 91 LYS A C 1
ATOM 733 O O . LYS A 1 91 ? -16.020 4.556 15.895 1.00 90.88 91 LYS A O 1
ATOM 738 N N . VAL A 1 92 ? -17.216 4.947 14.014 1.00 92.94 92 VAL A N 1
ATOM 739 C CA . VAL A 1 92 ? -18.335 4.036 14.278 1.00 92.94 92 VAL A CA 1
ATOM 740 C C . VAL A 1 92 ? -18.236 2.806 13.386 1.00 92.94 92 VAL A C 1
ATOM 742 O O . VAL A 1 92 ? -18.179 2.937 12.167 1.00 92.94 92 VAL A O 1
ATOM 745 N N . SER A 1 93 ? -18.236 1.616 13.978 1.00 91.69 93 SER A N 1
ATOM 746 C CA . SER A 1 93 ? -18.379 0.332 13.279 1.00 91.69 93 SER A CA 1
ATOM 747 C C . SER A 1 93 ? -19.702 -0.323 13.651 1.00 91.69 93 SER A C 1
ATOM 749 O O . SER A 1 93 ? -20.228 -0.054 14.724 1.00 91.69 93 SER A O 1
ATOM 751 N N . VAL A 1 94 ? -20.237 -1.184 12.796 1.00 92.00 94 VAL A N 1
ATOM 752 C CA . VAL A 1 94 ? -21.499 -1.899 13.004 1.00 92.00 94 VAL A CA 1
ATOM 753 C C . VAL A 1 94 ? -21.265 -3.392 12.815 1.00 92.00 94 VAL A C 1
ATOM 755 O O . VAL A 1 94 ? -20.510 -3.792 11.936 1.00 92.00 94 VAL A O 1
ATOM 758 N N . GLU A 1 95 ? -21.920 -4.221 13.618 1.00 92.25 95 GLU A N 1
ATOM 759 C CA . GLU A 1 95 ? -21.949 -5.676 13.451 1.00 92.25 95 GLU A CA 1
ATOM 760 C C . GLU A 1 95 ? -23.404 -6.173 13.458 1.00 92.25 95 GLU A C 1
ATOM 762 O O . GLU A 1 95 ? -24.279 -5.550 14.064 1.00 92.25 95 GLU A O 1
ATOM 767 N N . LEU A 1 96 ? -23.681 -7.285 12.768 1.00 90.19 96 LEU A N 1
ATOM 768 C CA . LEU A 1 96 ? -24.965 -7.981 12.877 1.00 90.19 96 LEU A CA 1
ATOM 769 C C . LEU A 1 96 ? -24.930 -8.887 14.110 1.00 90.19 96 LEU A C 1
ATOM 771 O O . LEU A 1 96 ? -24.135 -9.825 14.175 1.00 90.19 96 LEU A O 1
ATOM 775 N N . ASN A 1 97 ? -25.813 -8.638 15.071 1.00 90.62 97 ASN A N 1
ATOM 776 C CA . ASN A 1 97 ? -26.043 -9.557 16.171 1.00 90.62 97 ASN A CA 1
ATOM 777 C C . ASN A 1 97 ? -27.060 -10.621 15.740 1.00 90.62 97 ASN A C 1
ATOM 779 O O . ASN A 1 97 ? -28.268 -10.421 15.822 1.00 90.62 97 ASN A O 1
ATOM 783 N N . GLU A 1 98 ? -26.558 -11.779 15.312 1.00 91.00 98 GLU A N 1
ATOM 784 C CA . GLU A 1 98 ? -27.370 -12.916 14.847 1.00 91.00 98 GLU A CA 1
ATOM 785 C C . GLU A 1 98 ? -28.313 -13.482 15.923 1.00 91.00 98 GLU A C 1
ATOM 787 O O . GLU A 1 98 ? -29.293 -14.148 15.601 1.00 91.00 98 GLU A O 1
ATOM 792 N N . LYS A 1 99 ? -28.040 -13.236 17.213 1.00 90.56 99 LYS A N 1
ATOM 793 C CA . LYS A 1 99 ? -28.885 -13.741 18.309 1.00 90.56 99 LYS A CA 1
ATOM 794 C C . LYS A 1 99 ? -30.146 -12.911 18.497 1.00 90.56 99 LYS A C 1
ATOM 796 O O . LYS A 1 99 ? -31.156 -13.445 18.947 1.00 90.56 99 LYS A O 1
ATOM 801 N N . THR A 1 100 ? -30.057 -11.612 18.229 1.00 88.94 100 THR A N 1
ATOM 802 C CA . THR A 1 100 ? -31.159 -10.656 18.397 1.00 88.94 100 THR A CA 1
ATOM 803 C C . THR A 1 100 ? -31.717 -10.163 17.068 1.00 88.94 100 THR A C 1
ATOM 805 O O . THR A 1 100 ? -32.714 -9.452 17.086 1.00 88.94 100 THR A O 1
ATOM 808 N N . ASP A 1 101 ? -31.109 -10.558 15.945 1.00 91.56 101 ASP A N 1
ATOM 809 C CA . ASP A 1 101 ? -31.437 -10.114 14.586 1.00 91.56 101 ASP A CA 1
ATOM 810 C C . ASP A 1 101 ? -31.423 -8.581 14.445 1.00 91.56 101 ASP A C 1
ATOM 812 O O . ASP A 1 101 ? -32.322 -7.952 13.889 1.00 91.56 101 ASP A O 1
ATOM 816 N N . THR A 1 102 ? -30.395 -7.948 15.018 1.00 92.75 102 THR A N 1
ATOM 817 C CA . THR A 1 102 ? -30.250 -6.486 15.030 1.00 92.75 102 THR A CA 1
ATOM 818 C C . THR A 1 102 ? -28.854 -6.054 14.624 1.00 92.75 102 THR A C 1
ATOM 820 O O . THR A 1 102 ? -27.866 -6.699 14.970 1.00 92.75 102 THR A O 1
ATOM 823 N N . TYR A 1 103 ? -28.757 -4.907 13.954 1.00 94.62 103 TYR A N 1
ATOM 824 C CA . TYR A 1 103 ? -27.478 -4.238 13.759 1.00 94.62 103 TYR A CA 1
ATOM 825 C C . TYR A 1 103 ? -27.102 -3.425 14.998 1.00 94.62 103 TYR A C 1
ATOM 827 O O . TYR A 1 103 ? -27.904 -2.658 15.536 1.00 94.62 103 TYR A O 1
ATOM 835 N N . GLU A 1 104 ? -25.858 -3.586 15.436 1.00 95.44 104 GLU A N 1
ATOM 836 C CA . GLU A 1 104 ? -25.314 -2.967 16.638 1.00 95.44 104 GLU A CA 1
ATOM 837 C C . GLU A 1 104 ? -24.061 -2.157 16.305 1.00 95.44 104 GLU A C 1
ATOM 839 O O . GLU A 1 104 ? -23.059 -2.688 15.828 1.00 95.44 104 GLU A O 1
ATOM 844 N N . ALA A 1 105 ? -24.110 -0.858 16.582 1.00 96.31 105 ALA A N 1
ATOM 845 C CA . ALA A 1 105 ? -23.005 0.066 16.426 1.00 96.31 105 ALA A CA 1
ATOM 846 C C . ALA A 1 105 ? -22.081 0.086 17.658 1.00 96.31 105 ALA A C 1
ATOM 848 O O . ALA A 1 105 ? -22.500 -0.017 18.818 1.00 96.31 105 ALA A O 1
ATOM 849 N N . GLN A 1 106 ? -20.795 0.286 17.389 1.00 95.56 106 GLN A N 1
ATOM 850 C CA . GLN A 1 106 ? -19.723 0.480 18.350 1.00 95.56 106 GLN A CA 1
ATOM 851 C C . GLN A 1 106 ? -18.962 1.766 18.026 1.00 95.56 106 GLN A C 1
ATOM 853 O O . GLN A 1 106 ? -18.538 1.992 16.896 1.00 95.56 106 GLN A O 1
ATOM 858 N N . PHE A 1 107 ? -18.734 2.571 19.059 1.00 96.19 107 PHE A N 1
ATOM 859 C CA . PHE A 1 107 ? -18.001 3.830 18.994 1.00 96.19 107 PHE A CA 1
ATOM 860 C C . PHE A 1 107 ? -16.591 3.626 19.543 1.00 96.19 107 PHE A C 1
ATOM 862 O O . PHE A 1 107 ? -16.418 3.154 20.673 1.00 96.19 107 PHE A O 1
ATOM 869 N N . SER A 1 108 ? -15.581 3.951 18.740 1.00 92.69 108 SER A N 1
ATOM 870 C CA . SER A 1 108 ? -14.186 3.609 19.030 1.00 92.69 108 SER A CA 1
ATOM 871 C C . SER A 1 108 ? -13.600 4.427 20.179 1.00 92.69 108 SER A C 1
ATOM 873 O O . SER A 1 108 ? -13.032 3.852 21.112 1.00 92.69 108 SER A O 1
ATOM 875 N N . ASN A 1 109 ? -13.747 5.753 20.138 1.00 93.19 109 ASN A N 1
ATOM 876 C CA . ASN A 1 109 ? -13.160 6.653 21.126 1.00 93.19 109 ASN A CA 1
ATOM 877 C C . ASN A 1 109 ? -14.059 6.810 22.352 1.00 93.19 109 ASN A C 1
ATOM 879 O O . ASN A 1 109 ? -13.565 6.750 23.477 1.00 93.19 109 ASN A O 1
ATOM 883 N N . LEU A 1 110 ? -15.371 6.949 22.153 1.00 95.31 110 LEU A N 1
ATOM 884 C CA . LEU A 1 110 ? -16.362 7.014 23.224 1.00 95.31 110 LEU A CA 1
ATOM 885 C C . LEU A 1 110 ? -16.449 5.678 23.968 1.00 95.31 110 LEU A C 1
ATOM 887 O O . LEU A 1 110 ? -16.757 5.646 25.157 1.00 95.31 110 LEU A O 1
ATOM 891 N N . GLY A 1 111 ? -16.148 4.559 23.305 1.00 94.44 111 GLY A N 1
ATOM 892 C CA . GLY A 1 111 ? -16.113 3.243 23.935 1.00 94.44 111 GLY A CA 1
ATOM 893 C C . GLY A 1 111 ? -17.488 2.804 24.436 1.00 94.44 111 GLY A C 1
ATOM 894 O O . GLY A 1 111 ? -17.602 2.310 25.561 1.00 94.44 111 GLY A O 1
ATOM 895 N N . ILE A 1 112 ? -18.530 3.051 23.640 1.00 94.50 112 ILE A N 1
ATOM 896 C CA . ILE A 1 112 ? -19.870 2.471 23.812 1.00 94.50 112 ILE A CA 1
ATOM 897 C C . ILE A 1 112 ? -20.093 1.410 22.732 1.00 94.50 112 ILE A C 1
ATOM 899 O O . ILE A 1 112 ? -19.506 1.479 21.651 1.00 94.50 112 ILE A O 1
ATOM 903 N N . ARG A 1 113 ? -20.893 0.397 23.051 1.00 94.56 113 ARG A N 1
ATOM 904 C CA . ARG A 1 113 ? -21.165 -0.770 22.204 1.00 94.56 113 ARG A CA 1
ATOM 905 C C . ARG A 1 113 ? -22.651 -1.090 22.243 1.00 94.56 113 ARG A C 1
ATOM 907 O O . ARG A 1 113 ? -23.343 -0.602 23.135 1.00 94.56 113 ARG A O 1
ATOM 914 N N . GLN A 1 114 ? -23.082 -1.951 21.323 1.00 93.62 114 GLN A N 1
ATOM 915 C CA . GLN A 1 114 ? -24.446 -2.480 21.265 1.00 93.62 114 GLN A CA 1
ATOM 916 C C . GLN A 1 114 ? -25.504 -1.392 21.041 1.00 93.62 114 GLN A C 1
ATOM 918 O O . GLN A 1 114 ? -26.658 -1.529 21.435 1.00 93.62 114 GLN A O 1
ATOM 923 N N . VAL A 1 115 ? -25.101 -0.273 20.434 1.00 95.25 115 VAL A N 1
ATOM 924 C CA . VAL A 1 115 ? -26.009 0.836 20.149 1.00 95.25 115 VAL A CA 1
ATOM 925 C C . VAL A 1 115 ? -26.825 0.455 18.922 1.00 95.25 115 VAL A C 1
ATOM 927 O O . VAL A 1 115 ? -26.254 0.259 17.854 1.00 95.25 115 VAL A O 1
ATOM 930 N N . LEU A 1 116 ? -28.142 0.323 19.054 1.00 94.50 116 LEU A N 1
ATOM 931 C CA . LEU A 1 116 ? -28.984 -0.107 17.937 1.00 94.50 116 LEU A CA 1
ATOM 932 C C . LEU A 1 116 ? -28.917 0.888 16.770 1.00 94.50 116 LEU A C 1
ATOM 934 O O . LEU A 1 116 ? -28.969 2.103 16.971 1.00 94.50 116 LEU A O 1
ATOM 938 N N . ILE A 1 117 ? -28.823 0.351 15.555 1.00 94.44 117 ILE A N 1
ATOM 939 C CA . ILE A 1 117 ? -28.855 1.106 14.302 1.00 94.44 117 ILE A CA 1
ATOM 940 C C . ILE A 1 117 ? -29.832 0.435 13.335 1.00 94.44 117 ILE A C 1
ATOM 942 O O . ILE A 1 117 ? -29.937 -0.791 13.285 1.00 94.44 117 ILE A O 1
ATOM 946 N N . ASP A 1 118 ? -30.590 1.232 12.588 1.00 92.81 118 ASP A N 1
ATOM 947 C CA . ASP A 1 118 ? -31.591 0.707 11.668 1.00 92.81 118 ASP A CA 1
ATOM 948 C C . ASP A 1 118 ? -30.955 0.117 10.398 1.00 92.81 118 ASP A C 1
ATOM 950 O O . ASP A 1 118 ? -29.880 0.524 9.946 1.00 92.81 118 ASP A O 1
ATOM 954 N N . SER A 1 119 ? -31.650 -0.849 9.792 1.00 90.44 119 SER A N 1
ATOM 955 C CA . SER A 1 119 ? -31.135 -1.553 8.615 1.00 90.44 119 SER A CA 1
ATOM 956 C C . SER A 1 119 ? -30.975 -0.654 7.386 1.00 90.44 119 SER A C 1
ATOM 958 O O . SER A 1 119 ? -30.124 -0.937 6.546 1.00 90.44 119 SER A O 1
ATOM 960 N N . ASP A 1 120 ? -31.761 0.420 7.257 1.00 91.25 120 ASP A N 1
ATOM 961 C CA . ASP A 1 120 ? -31.717 1.283 6.074 1.00 91.25 120 ASP A CA 1
ATOM 962 C C . ASP A 1 120 ? -30.475 2.170 6.095 1.00 91.25 120 ASP A C 1
ATOM 964 O O . ASP A 1 120 ? -29.813 2.328 5.070 1.00 91.25 120 ASP A O 1
ATOM 968 N N . THR A 1 121 ? -30.100 2.680 7.266 1.00 88.62 121 THR A N 1
ATOM 969 C CA . THR A 1 121 ? -28.827 3.373 7.479 1.00 88.62 121 THR A CA 1
ATOM 970 C C . THR A 1 121 ? -27.644 2.461 7.161 1.00 88.62 121 THR A C 1
ATOM 972 O O . THR A 1 121 ? -26.722 2.872 6.456 1.00 88.62 121 THR A O 1
ATOM 975 N N . VAL A 1 122 ? -27.681 1.203 7.610 1.00 86.62 122 VAL A N 1
ATOM 976 C CA . VAL A 1 122 ? -26.626 0.221 7.313 1.00 86.62 122 VAL A CA 1
ATOM 977 C C . VAL A 1 122 ? -26.551 -0.094 5.816 1.00 86.62 122 VAL A C 1
ATOM 979 O O . VAL A 1 122 ? -25.458 -0.120 5.256 1.00 86.62 122 VAL A O 1
ATOM 982 N N . LYS A 1 123 ? -27.693 -0.264 5.135 1.00 82.31 123 LYS A N 1
ATOM 983 C CA . LYS A 1 123 ? -27.749 -0.476 3.676 1.00 82.31 123 LYS A CA 1
ATOM 984 C C . LYS A 1 123 ? -27.217 0.719 2.887 1.00 82.31 123 LYS A C 1
ATOM 986 O O . LYS A 1 123 ? -26.546 0.520 1.881 1.00 82.31 123 LYS A O 1
ATOM 991 N N . LYS A 1 124 ? -27.509 1.946 3.331 1.00 82.19 124 LYS A N 1
ATOM 992 C CA . LYS A 1 124 ? -26.993 3.182 2.714 1.00 82.19 124 LYS A CA 1
ATOM 993 C C . LYS A 1 124 ? -25.495 3.362 2.948 1.00 82.19 124 LYS A C 1
ATOM 995 O O . LYS A 1 124 ? -24.807 3.925 2.103 1.00 82.19 124 LYS A O 1
ATOM 1000 N N . HIS A 1 125 ? -24.989 2.877 4.079 1.00 78.94 125 HIS A N 1
ATOM 1001 C CA . HIS A 1 125 ? -23.597 3.038 4.488 1.00 78.94 125 HIS A CA 1
ATOM 1002 C C . HIS A 1 125 ? -22.956 1.686 4.838 1.00 78.94 125 HIS A C 1
ATOM 1004 O O . HIS A 1 125 ? -22.537 1.475 5.980 1.00 78.94 125 HIS A O 1
ATOM 1010 N N . PRO A 1 126 ? -22.807 0.770 3.860 1.00 71.12 126 PRO A N 1
ATOM 1011 C CA . PRO A 1 126 ? -22.325 -0.591 4.110 1.00 71.12 126 PRO A CA 1
ATOM 1012 C C . PRO A 1 126 ? -20.903 -0.625 4.690 1.00 71.12 126 PRO A C 1
ATOM 1014 O O . PRO A 1 126 ? -20.535 -1.576 5.374 1.00 71.12 126 PRO A O 1
ATOM 1017 N N . LYS A 1 127 ? -20.115 0.443 4.497 1.00 70.25 127 LYS A N 1
ATOM 1018 C CA . LYS A 1 127 ? -18.772 0.617 5.082 1.00 70.25 127 LYS A CA 1
ATOM 1019 C C . LYS A 1 127 ? -18.775 0.572 6.618 1.00 70.25 127 LYS A C 1
ATOM 1021 O O . LYS A 1 127 ? -17.765 0.197 7.216 1.00 70.25 127 LYS A O 1
ATOM 1026 N N . LEU A 1 128 ? -19.904 0.887 7.263 1.00 80.56 128 LEU A N 1
ATOM 1027 C CA . LEU A 1 128 ? -20.062 0.730 8.709 1.00 80.56 128 LEU A CA 1
ATOM 1028 C C . LEU A 1 128 ? -19.841 -0.728 9.155 1.00 80.56 128 LEU A C 1
ATOM 1030 O O . LEU A 1 128 ? -19.273 -0.930 10.224 1.00 80.56 128 LEU A O 1
ATOM 1034 N N . LEU A 1 129 ? -20.198 -1.723 8.331 1.00 74.88 129 LEU A N 1
ATOM 1035 C CA . LEU A 1 129 ? -20.072 -3.157 8.642 1.00 74.88 129 LEU A CA 1
ATOM 1036 C C . LEU A 1 129 ? -18.652 -3.727 8.504 1.00 74.88 129 LEU A C 1
ATOM 1038 O O . LEU A 1 129 ? -18.417 -4.882 8.849 1.00 74.88 129 LEU A O 1
ATOM 1042 N N . VAL A 1 130 ? -17.718 -2.957 7.945 1.00 64.31 130 VAL A N 1
ATOM 1043 C CA . VAL A 1 130 ? -16.412 -3.471 7.516 1.00 64.31 130 VAL A CA 1
ATOM 1044 C C . VAL A 1 130 ? -15.286 -2.957 8.407 1.00 64.31 130 VAL A C 1
ATOM 1046 O O . VAL A 1 130 ? -14.699 -3.707 9.184 1.00 64.31 130 VAL A O 1
ATOM 1049 N N . SER A 1 131 ? -14.965 -1.670 8.298 1.00 64.38 131 SER A N 1
ATOM 1050 C CA . SER A 1 131 ? -13.803 -1.058 8.960 1.00 64.38 131 SER A CA 1
ATOM 1051 C C . SER A 1 131 ? -14.190 0.063 9.924 1.00 64.38 131 SER A C 1
ATOM 1053 O O . SER A 1 131 ? -13.330 0.580 10.651 1.00 64.38 131 SER A O 1
ATOM 1055 N N . GLY A 1 132 ? -15.479 0.417 9.940 1.00 75.19 132 GLY A N 1
ATOM 1056 C CA . GLY A 1 132 ? -16.039 1.571 10.623 1.00 75.19 132 GLY A CA 1
ATOM 1057 C C . GLY A 1 132 ? -15.682 2.899 9.951 1.00 75.19 132 GLY A C 1
ATOM 1058 O O . GLY A 1 132 ? -14.602 3.067 9.388 1.00 75.19 132 GLY A O 1
ATOM 1059 N N . VAL A 1 133 ? -16.584 3.871 10.043 1.00 82.56 133 VAL A N 1
ATOM 1060 C CA . VAL A 1 133 ? -16.480 5.177 9.379 1.00 82.56 133 VAL A CA 1
ATOM 1061 C C . VAL A 1 133 ? -16.512 6.283 10.427 1.00 82.56 133 VAL A C 1
ATOM 1063 O O . VAL A 1 133 ? -17.204 6.169 11.440 1.00 82.56 133 VAL A O 1
ATOM 1066 N N . TRP A 1 134 ? -15.762 7.362 10.209 1.00 88.44 134 TRP A N 1
ATOM 1067 C CA . TRP A 1 134 ? -15.905 8.556 11.040 1.00 88.44 134 TRP A CA 1
ATOM 1068 C C . TRP A 1 134 ? -17.270 9.176 10.811 1.00 88.44 134 TRP A C 1
ATOM 1070 O O . TRP A 1 134 ? -17.646 9.456 9.677 1.00 88.44 134 TRP A O 1
ATOM 1080 N N . CYS A 1 135 ? -18.016 9.372 11.888 1.00 91.06 135 CYS A N 1
ATOM 1081 C CA . CYS A 1 135 ? -19.382 9.852 11.827 1.00 91.06 135 CYS A CA 1
ATOM 1082 C C . CYS A 1 135 ? -19.576 11.015 12.788 1.00 91.06 135 CYS A C 1
ATOM 1084 O O . CYS A 1 135 ? -19.094 10.996 13.921 1.00 91.06 135 CYS A O 1
ATOM 1086 N N . LEU A 1 136 ? -20.364 11.988 12.347 1.00 92.44 136 LEU A N 1
ATOM 1087 C CA . LEU A 1 136 ? -21.021 12.939 13.223 1.00 92.44 136 LEU A CA 1
ATOM 1088 C C . LEU A 1 136 ? -22.324 12.293 13.700 1.00 92.44 136 LEU A C 1
ATOM 1090 O O . LEU A 1 136 ? -23.231 12.067 12.898 1.00 92.44 136 LEU A O 1
ATOM 1094 N N . SER A 1 137 ? -22.400 11.951 14.982 1.00 95.31 137 SER A N 1
ATOM 1095 C CA . SER A 1 137 ? -23.519 11.189 15.543 1.00 95.31 137 SER A CA 1
ATOM 1096 C C . SER A 1 137 ? -24.160 11.928 16.705 1.00 95.31 137 SER A C 1
ATOM 1098 O O . SER A 1 137 ? -23.456 12.446 17.570 1.00 95.31 137 SER A O 1
ATOM 1100 N N . ASP A 1 138 ? -25.487 11.949 16.760 1.00 95.81 138 ASP A N 1
ATOM 1101 C CA . ASP A 1 138 ? -26.212 12.448 17.924 1.00 95.81 138 ASP A CA 1
ATOM 1102 C C . ASP A 1 138 ? -26.547 11.279 18.855 1.00 95.81 138 ASP A C 1
ATOM 1104 O O . ASP A 1 138 ? -27.343 10.402 18.510 1.00 95.81 138 ASP A O 1
ATOM 1108 N N . ILE A 1 139 ? -25.943 11.285 20.044 1.00 96.62 139 ILE A N 1
ATOM 1109 C CA . ILE A 1 139 ? -26.072 10.221 21.041 1.00 96.62 139 ILE A CA 1
ATOM 1110 C C . ILE A 1 139 ? -26.887 10.720 22.221 1.00 96.62 139 ILE A C 1
ATOM 1112 O O . ILE A 1 139 ? -26.681 11.825 22.723 1.00 96.62 139 ILE A O 1
ATOM 1116 N N . GLU A 1 140 ? -27.808 9.879 22.667 1.00 96.06 140 GLU A N 1
ATOM 1117 C CA . GLU A 1 140 ? -28.632 10.096 23.846 1.00 96.06 140 GLU A CA 1
ATOM 1118 C C . GLU A 1 140 ? -28.404 8.985 24.869 1.00 96.06 140 GLU A C 1
ATOM 1120 O O . GLU A 1 140 ? -28.070 7.849 24.520 1.00 96.06 140 GLU A O 1
ATOM 1125 N N . TYR A 1 141 ? -28.573 9.330 26.143 1.00 94.12 141 TYR A N 1
ATOM 1126 C CA . TYR A 1 141 ? -28.495 8.384 27.247 1.00 94.12 141 TYR A CA 1
ATOM 1127 C C . TYR A 1 141 ? -29.831 8.319 27.985 1.00 94.12 141 TYR A C 1
ATOM 1129 O O . TYR A 1 141 ? -30.292 9.316 28.541 1.00 94.12 141 TYR A O 1
ATOM 1137 N N . LYS A 1 142 ? -30.430 7.126 28.036 1.00 92.06 142 LYS A N 1
ATOM 1138 C CA . LYS A 1 142 ? -31.610 6.828 28.856 1.00 92.06 142 LYS A CA 1
ATOM 1139 C C . LYS A 1 142 ? -31.306 5.652 29.760 1.00 92.06 142 LYS A C 1
ATOM 1141 O O . LYS A 1 142 ? -31.111 4.533 29.296 1.00 92.06 142 LYS A O 1
ATOM 1146 N N . PHE A 1 143 ? -31.269 5.915 31.061 1.00 90.06 143 PHE A N 1
ATOM 1147 C CA . PHE A 1 143 ? -31.117 4.858 32.049 1.00 90.06 143 PHE A CA 1
ATOM 1148 C C . PHE A 1 143 ? -32.286 3.868 31.954 1.00 90.06 143 PHE A C 1
ATOM 1150 O O . PHE A 1 143 ? -33.444 4.275 31.863 1.00 90.06 143 PHE A O 1
ATOM 1157 N N . ALA A 1 144 ? -31.964 2.580 32.006 1.00 86.75 144 ALA A N 1
ATOM 1158 C CA . ALA A 1 144 ? -32.921 1.491 32.086 1.00 86.75 144 ALA A CA 1
ATOM 1159 C C . ALA A 1 144 ? -32.546 0.597 33.275 1.00 86.75 144 ALA A C 1
ATOM 1161 O O . ALA A 1 144 ? -31.368 0.314 33.489 1.00 86.75 144 ALA A O 1
ATOM 1162 N N . GLU A 1 145 ? -33.544 0.165 34.051 1.00 84.88 145 GLU A N 1
ATOM 1163 C CA . GLU A 1 145 ? -33.331 -0.730 35.199 1.00 84.88 145 GLU A CA 1
ATOM 1164 C C . GLU A 1 145 ? -33.005 -2.171 34.766 1.00 84.88 145 GLU A C 1
ATOM 1166 O O . GLU A 1 145 ? -32.290 -2.879 35.475 1.00 84.88 145 GLU A O 1
ATOM 1171 N N . ASP A 1 146 ? -33.491 -2.605 33.595 1.00 87.88 146 ASP A N 1
ATOM 1172 C CA . ASP A 1 146 ? -33.145 -3.908 33.018 1.00 87.88 146 ASP A CA 1
ATOM 1173 C C . ASP A 1 146 ? -31.737 -3.854 32.412 1.00 87.88 146 ASP A C 1
ATOM 1175 O O . ASP A 1 146 ? -31.484 -3.139 31.442 1.00 87.88 146 ASP A O 1
ATOM 1179 N N . SER A 1 147 ? -30.827 -4.659 32.959 1.00 79.12 147 SER A N 1
ATOM 1180 C CA . SER A 1 147 ? -29.430 -4.745 32.523 1.00 79.12 147 SER A CA 1
ATOM 1181 C C . SER A 1 147 ? -29.247 -5.260 31.092 1.00 79.12 147 SER A C 1
ATOM 1183 O O . SER A 1 147 ? -28.153 -5.138 30.542 1.00 79.12 147 SER A O 1
ATOM 1185 N N . ARG A 1 148 ? -30.294 -5.824 30.476 1.00 79.75 148 ARG A N 1
ATOM 1186 C CA . ARG A 1 148 ? -30.299 -6.242 29.065 1.00 79.75 148 ARG A CA 1
ATOM 1187 C C . ARG A 1 148 ? -30.546 -5.084 28.103 1.00 79.75 148 ARG A C 1
ATOM 1189 O O . ARG A 1 148 ? -30.291 -5.233 26.911 1.00 79.75 148 ARG A O 1
ATOM 1196 N N . VAL A 1 149 ? -31.051 -3.952 28.592 1.00 83.81 149 VAL A N 1
ATOM 1197 C CA . VAL A 1 149 ? -31.322 -2.774 27.769 1.00 83.81 149 VAL A CA 1
ATOM 1198 C C . VAL A 1 149 ? -30.073 -1.907 27.715 1.00 83.81 149 VAL A C 1
ATOM 1200 O O . VAL A 1 149 ? -29.574 -1.424 28.731 1.00 83.81 149 VAL A O 1
ATOM 1203 N N . VAL A 1 150 ? -29.569 -1.687 26.505 1.00 86.62 150 VAL A N 1
ATOM 1204 C CA . VAL A 1 150 ? -28.441 -0.785 26.276 1.00 86.62 150 VAL A CA 1
ATOM 1205 C C . VAL A 1 150 ? -28.944 0.654 26.446 1.00 86.62 150 VAL A C 1
ATOM 1207 O O . VAL A 1 150 ? -29.862 1.060 25.736 1.00 86.62 150 VAL A O 1
ATOM 1210 N N . PRO A 1 151 ? -28.368 1.456 27.360 1.00 90.69 151 PRO A N 1
ATOM 1211 C CA . PRO A 1 151 ? -28.903 2.779 27.694 1.00 90.69 151 PRO A CA 1
ATOM 1212 C C . PRO A 1 151 ? -28.535 3.867 26.672 1.00 90.69 151 PRO A C 1
ATOM 1214 O O . PRO A 1 151 ? -28.928 5.022 26.822 1.00 90.69 151 PRO A O 1
ATOM 1217 N N . TRP A 1 152 ? -27.739 3.524 25.660 1.00 94.88 152 TRP A N 1
ATOM 1218 C CA . TRP A 1 152 ? -27.260 4.440 24.631 1.00 94.88 152 TRP A CA 1
ATOM 1219 C C . TRP A 1 152 ? -28.150 4.355 23.400 1.00 94.88 152 TRP A C 1
ATOM 1221 O O . TRP A 1 152 ? -28.341 3.275 22.845 1.00 94.88 152 TRP A O 1
ATOM 1231 N N . ILE A 1 153 ? -28.654 5.502 22.958 1.00 94.12 153 ILE A N 1
ATOM 1232 C CA . ILE A 1 153 ? -29.558 5.608 21.815 1.00 94.12 153 ILE A CA 1
ATOM 1233 C C . ILE A 1 153 ? -28.879 6.446 20.736 1.00 94.12 153 ILE A C 1
ATOM 1235 O O . ILE A 1 153 ? -28.462 7.582 20.983 1.00 94.12 153 ILE A O 1
ATOM 1239 N N . LEU A 1 154 ? -28.779 5.880 19.533 1.00 95.44 154 LEU A N 1
ATOM 1240 C CA . LEU A 1 154 ? -28.339 6.591 18.340 1.00 95.44 154 LEU A CA 1
ATOM 1241 C C . LEU A 1 154 ? -29.541 7.303 17.718 1.00 95.44 154 LEU A C 1
ATOM 1243 O O . LEU A 1 154 ? -30.443 6.655 17.199 1.00 95.44 154 LEU A O 1
ATOM 1247 N N . ASN A 1 155 ? -29.559 8.633 17.779 1.00 93.31 155 ASN A N 1
ATOM 1248 C CA . ASN A 1 155 ? -30.632 9.422 17.171 1.00 93.31 155 ASN A CA 1
ATOM 1249 C C . ASN A 1 155 ? -30.366 9.677 15.688 1.00 93.31 155 ASN A C 1
ATOM 1251 O O . ASN A 1 155 ? -31.239 9.498 14.845 1.00 93.31 155 ASN A O 1
ATOM 1255 N N . THR A 1 156 ? -29.156 10.132 15.370 1.00 93.31 156 THR A N 1
ATOM 1256 C CA . THR A 1 156 ? -28.718 10.375 13.996 1.00 93.31 156 THR A CA 1
ATOM 1257 C C . THR A 1 156 ? -27.271 9.939 13.850 1.00 93.31 156 THR A C 1
ATOM 1259 O O . THR A 1 156 ? -26.476 10.051 14.785 1.00 93.31 156 THR A O 1
ATOM 1262 N N . ILE A 1 157 ? -26.930 9.461 12.661 1.00 91.81 157 ILE A N 1
ATOM 1263 C CA . ILE A 1 157 ? -25.560 9.171 12.261 1.00 91.81 157 ILE A CA 1
ATOM 1264 C C . ILE A 1 157 ? -25.357 9.732 10.863 1.00 91.81 157 ILE A C 1
ATOM 1266 O O . ILE A 1 157 ? -26.099 9.418 9.936 1.00 91.81 157 ILE A O 1
ATOM 1270 N N . LYS A 1 158 ? -24.368 10.609 10.724 1.00 89.62 158 LYS A N 1
ATOM 1271 C CA . LYS A 1 158 ? -23.953 11.155 9.439 1.00 89.62 158 LYS A CA 1
ATOM 1272 C C . LYS A 1 158 ? -22.486 10.797 9.224 1.00 89.62 158 LYS A C 1
ATOM 1274 O O . LYS A 1 158 ? -21.629 11.402 9.875 1.00 89.62 158 LYS A O 1
ATOM 1279 N N . PRO A 1 159 ? -22.180 9.830 8.346 1.00 85.75 159 PRO A N 1
ATOM 1280 C CA . PRO A 1 159 ? -20.810 9.587 7.923 1.00 85.75 159 PRO A CA 1
ATOM 1281 C C . PRO A 1 159 ? -20.168 10.876 7.407 1.00 85.75 159 PRO A C 1
ATOM 1283 O O . PRO A 1 159 ? -20.793 11.664 6.697 1.00 85.75 159 PRO A O 1
ATOM 1286 N N . ILE A 1 160 ? -18.922 11.108 7.805 1.00 80.88 160 ILE A N 1
ATOM 1287 C CA . ILE A 1 160 ? -18.075 12.205 7.333 1.00 80.88 160 ILE A CA 1
ATOM 1288 C C . ILE A 1 160 ? -17.487 11.749 5.995 1.00 80.88 160 ILE A C 1
ATOM 1290 O O . ILE A 1 160 ? -16.322 11.375 5.903 1.00 80.88 160 ILE A O 1
ATOM 1294 N N . GLN A 1 161 ? -18.368 11.671 5.001 1.00 71.38 161 GLN A N 1
ATOM 1295 C CA . GLN A 1 161 ? -18.090 11.264 3.629 1.00 71.38 161 GLN A CA 1
ATOM 1296 C C . GLN A 1 161 ? -18.896 12.152 2.685 1.00 71.38 161 GLN A C 1
ATOM 1298 O O . GLN A 1 161 ? -19.986 12.614 3.046 1.00 71.38 161 GLN A O 1
ATOM 1303 N N . LEU A 1 162 ? -18.387 12.396 1.482 1.00 66.44 162 LEU A N 1
ATOM 1304 C CA . LEU A 1 162 ? -19.150 13.109 0.458 1.00 66.44 162 LEU A CA 1
ATOM 1305 C C . LEU A 1 162 ? -20.305 12.227 -0.039 1.00 66.44 162 LEU A C 1
ATOM 1307 O O . LEU A 1 162 ? -20.112 11.076 -0.415 1.00 66.44 162 LEU A O 1
ATOM 1311 N N . SER A 1 163 ? -21.530 12.757 0.011 1.00 56.00 163 SER A N 1
ATOM 1312 C CA . SER A 1 163 ? -22.761 11.977 -0.175 1.00 56.00 163 SER A CA 1
ATOM 1313 C C . SER A 1 163 ? -23.194 11.779 -1.633 1.00 56.00 163 SER A C 1
ATOM 1315 O O . SER A 1 163 ? -24.005 10.895 -1.882 1.00 56.00 163 SER A O 1
ATOM 1317 N N . ASP A 1 164 ? -22.651 12.548 -2.583 1.00 62.09 164 ASP A N 1
ATOM 1318 C CA . ASP A 1 164 ? -23.074 12.552 -3.992 1.00 62.09 164 ASP A CA 1
ATOM 1319 C C . ASP A 1 164 ? -21.862 12.528 -4.941 1.00 62.09 164 ASP A C 1
ATOM 1321 O O . ASP A 1 164 ? -21.476 13.545 -5.516 1.00 62.09 164 ASP A O 1
ATOM 1325 N N . PHE A 1 165 ? -21.237 11.360 -5.101 1.00 71.81 165 PHE A N 1
ATOM 1326 C CA . PHE A 1 165 ? -20.210 11.141 -6.123 1.00 71.81 165 PHE A CA 1
ATOM 1327 C C . PHE A 1 165 ? -20.860 10.767 -7.467 1.00 71.81 165 PHE A C 1
ATOM 1329 O O . PHE A 1 165 ? -21.695 9.863 -7.521 1.00 71.81 165 PHE A O 1
ATOM 1336 N N . LYS A 1 166 ? -20.477 11.458 -8.550 1.00 82.81 166 LYS A N 1
ATOM 1337 C CA . LYS A 1 166 ? -20.896 11.165 -9.932 1.00 82.81 166 LYS A CA 1
ATOM 1338 C C . LYS A 1 166 ? -19.695 11.247 -10.866 1.00 82.81 166 LYS A C 1
ATOM 1340 O O . LYS A 1 166 ? -19.155 12.336 -11.078 1.00 82.81 166 LYS A O 1
ATOM 1345 N N . ILE A 1 167 ? -19.300 10.107 -11.428 1.00 87.56 167 ILE A N 1
ATOM 1346 C CA . ILE A 1 167 ? -18.132 10.008 -12.307 1.00 87.56 167 ILE A CA 1
ATOM 1347 C C . ILE A 1 167 ? -18.308 10.851 -13.579 1.00 87.56 167 ILE A C 1
ATOM 1349 O O . ILE A 1 167 ? -17.361 11.488 -14.029 1.00 87.56 167 ILE A O 1
ATOM 1353 N N . GLU A 1 168 ? -19.525 10.968 -14.114 1.00 91.25 168 GLU A N 1
ATOM 1354 C CA . GLU A 1 168 ? -19.792 11.696 -15.360 1.00 91.25 168 GLU A CA 1
ATOM 1355 C C . GLU A 1 168 ? -19.485 13.191 -15.229 1.00 91.25 168 GLU A C 1
ATOM 1357 O O . GLU A 1 168 ? -18.882 13.791 -16.116 1.00 91.25 168 GLU A O 1
ATOM 1362 N N . SER A 1 169 ? -19.851 13.801 -14.096 1.00 91.19 169 SER A N 1
ATOM 1363 C CA . SER A 1 169 ? -19.544 15.211 -13.826 1.00 91.19 169 SER A CA 1
ATOM 1364 C C . SER A 1 169 ? -18.040 15.453 -13.718 1.00 91.19 169 SER A C 1
ATOM 1366 O O . SER A 1 169 ? -17.550 16.493 -14.155 1.00 91.19 169 SER A O 1
ATOM 1368 N N . TYR A 1 170 ? -17.303 14.485 -13.173 1.00 93.12 170 TYR A N 1
ATOM 1369 C CA . TYR A 1 170 ? -15.851 14.543 -13.096 1.00 93.12 170 TYR A CA 1
ATOM 1370 C C . TYR A 1 170 ? -15.195 14.452 -14.482 1.00 93.12 170 TYR A C 1
ATOM 1372 O O . TYR A 1 170 ? -14.315 15.258 -14.779 1.00 93.12 170 TYR A O 1
ATOM 1380 N N . LEU A 1 171 ? -15.653 13.540 -15.347 1.00 94.94 171 LEU A N 1
ATOM 1381 C CA . LEU A 1 171 ? -15.135 13.394 -16.714 1.00 94.94 171 LEU A CA 1
ATOM 1382 C C . LEU A 1 171 ? -15.381 14.653 -17.558 1.00 94.94 171 LEU A C 1
ATOM 1384 O O . LEU A 1 171 ? -14.474 15.142 -18.228 1.00 94.94 171 LEU A O 1
ATOM 1388 N N . GLU A 1 172 ? -16.579 15.236 -17.487 1.00 95.12 172 GLU A N 1
ATOM 1389 C CA . GLU A 1 172 ? -16.883 16.476 -18.214 1.00 95.12 172 GLU A CA 1
ATOM 1390 C C . GLU A 1 172 ? -16.068 17.670 -17.702 1.00 95.12 172 GLU A C 1
ATOM 1392 O O . GLU A 1 172 ? -15.594 18.491 -18.491 1.00 95.12 172 GLU A O 1
ATOM 1397 N N . ALA A 1 173 ? -15.847 17.752 -16.387 1.00 94.81 173 ALA A N 1
ATOM 1398 C CA . ALA A 1 173 ? -14.982 18.771 -15.808 1.00 94.81 173 ALA A CA 1
ATOM 1399 C C . ALA A 1 173 ? -13.513 18.568 -16.214 1.00 94.81 173 ALA A C 1
ATOM 1401 O O . ALA A 1 173 ? -12.856 19.544 -16.570 1.00 94.81 173 ALA A O 1
ATOM 1402 N N . ARG A 1 174 ? -13.006 17.324 -16.242 1.00 95.62 174 ARG A N 1
ATOM 1403 C CA . ARG A 1 174 ? -11.636 16.981 -16.670 1.00 95.62 174 ARG A CA 1
ATOM 1404 C C . ARG A 1 174 ? -11.309 17.514 -18.066 1.00 95.62 174 ARG A C 1
ATOM 1406 O O . ARG A 1 174 ? -10.199 18.011 -18.260 1.00 95.62 174 ARG A O 1
ATOM 1413 N N . LYS A 1 175 ? -12.260 17.467 -19.005 1.00 95.44 175 LYS A N 1
ATOM 1414 C CA . LYS A 1 175 ? -12.100 17.977 -20.385 1.00 95.44 175 LYS A CA 1
ATOM 1415 C C . LYS A 1 175 ? -11.815 19.479 -20.459 1.00 95.44 175 LYS A C 1
ATOM 1417 O O . LYS A 1 175 ? -11.316 19.961 -21.468 1.00 95.44 175 LYS A O 1
ATOM 1422 N N . GLN A 1 176 ? -12.125 20.228 -19.402 1.00 96.88 176 GLN A N 1
ATOM 1423 C CA . GLN A 1 176 ? -11.875 21.669 -19.346 1.00 96.88 176 GLN A CA 1
ATOM 1424 C C . GLN A 1 176 ? -10.417 22.002 -18.998 1.00 96.88 176 GLN A C 1
ATOM 1426 O O . GLN A 1 176 ? -10.028 23.162 -19.112 1.00 96.88 176 GLN A O 1
ATOM 1431 N N . PHE A 1 177 ? -9.608 21.022 -18.578 1.00 97.38 177 PHE A N 1
ATOM 1432 C CA . PHE A 1 177 ? -8.221 21.205 -18.142 1.00 97.38 177 PHE A CA 1
ATOM 1433 C C . PHE A 1 177 ? -7.230 20.657 -19.170 1.00 97.38 177 PHE A C 1
ATOM 1435 O O . PHE A 1 177 ? -7.438 19.585 -19.745 1.00 97.38 177 PHE A O 1
ATOM 1442 N N . THR A 1 178 ? -6.114 21.360 -19.361 1.00 96.62 178 THR A N 1
ATOM 1443 C CA . THR A 1 178 ? -4.955 20.786 -20.059 1.00 96.62 178 THR A CA 1
ATOM 1444 C C . THR A 1 178 ? -4.310 19.697 -19.199 1.00 96.62 178 THR A C 1
ATOM 1446 O O . THR A 1 178 ? -4.586 19.597 -18.002 1.00 96.62 178 THR A O 1
ATOM 1449 N N . LEU A 1 179 ? -3.441 18.868 -19.787 1.00 95.75 179 LEU A N 1
ATOM 1450 C CA . LEU A 1 179 ? -2.732 17.839 -19.023 1.00 95.75 179 LEU A CA 1
ATOM 1451 C C . LEU A 1 179 ? -1.877 18.444 -17.898 1.00 95.75 179 LEU A C 1
ATOM 1453 O O . LEU A 1 179 ? -1.938 17.960 -16.772 1.00 95.75 179 LEU A O 1
ATOM 1457 N N . ASP A 1 180 ? -1.144 19.525 -18.172 1.00 96.12 180 ASP A N 1
ATOM 1458 C CA . ASP A 1 180 ? -0.303 20.191 -17.170 1.00 96.12 180 ASP A CA 1
ATOM 1459 C C . ASP A 1 180 ? -1.128 20.758 -16.007 1.00 96.12 180 ASP A C 1
ATOM 1461 O O . ASP A 1 180 ? -0.813 20.510 -14.845 1.00 96.12 180 ASP A O 1
ATOM 1465 N N . GLU A 1 181 ? -2.228 21.463 -16.306 1.00 97.44 181 GLU A N 1
ATOM 1466 C CA . GLU A 1 181 ? -3.148 21.971 -15.279 1.00 97.44 181 GLU A CA 1
ATOM 1467 C C . GLU A 1 181 ? -3.747 20.823 -14.453 1.00 97.44 181 GLU A C 1
ATOM 1469 O O . GLU A 1 181 ? -3.941 20.949 -13.242 1.00 97.44 181 GLU A O 1
ATOM 1474 N N . TRP A 1 182 ? -4.046 19.697 -15.108 1.00 97.69 182 TRP A N 1
ATOM 1475 C CA . TRP A 1 182 ? -4.625 18.525 -14.469 1.00 97.69 182 TRP A CA 1
ATOM 1476 C C . TRP A 1 182 ? -3.648 17.833 -13.516 1.00 97.69 182 TRP A C 1
ATOM 1478 O O . TRP A 1 182 ? -3.995 17.538 -12.370 1.00 97.69 182 TRP A O 1
ATOM 1488 N N . ILE A 1 183 ? -2.413 17.608 -13.968 1.00 97.94 183 ILE A N 1
ATOM 1489 C CA . ILE A 1 183 ? -1.336 17.062 -13.139 1.00 97.94 183 ILE A CA 1
ATOM 1490 C C . ILE A 1 183 ? -1.102 17.980 -11.936 1.00 97.94 183 ILE A C 1
ATOM 1492 O O . ILE A 1 183 ? -0.990 17.490 -10.812 1.00 97.94 183 ILE A O 1
ATOM 1496 N N . ASP A 1 184 ? -1.083 19.296 -12.144 1.00 97.50 184 ASP A N 1
ATOM 1497 C CA . ASP A 1 184 ? -0.885 20.269 -11.072 1.00 97.50 184 ASP A CA 1
ATOM 1498 C C . ASP A 1 184 ? -2.002 20.209 -10.031 1.00 97.50 184 ASP A C 1
ATOM 1500 O O . ASP A 1 184 ? -1.713 20.105 -8.838 1.00 97.50 184 ASP A O 1
ATOM 1504 N N . LEU A 1 185 ? -3.266 20.149 -10.462 1.00 97.12 185 LEU A N 1
ATOM 1505 C CA . LEU A 1 185 ? -4.405 19.947 -9.566 1.00 97.12 185 LEU A CA 1
ATOM 1506 C C . LEU A 1 185 ? -4.279 18.639 -8.766 1.00 97.12 185 LEU A C 1
ATOM 1508 O O . LEU A 1 185 ? -4.518 18.627 -7.555 1.00 97.12 185 LEU A O 1
ATOM 1512 N N . LEU A 1 186 ? -3.887 17.528 -9.394 1.00 96.62 186 LEU A N 1
ATOM 1513 C CA . LEU A 1 186 ? -3.703 16.254 -8.690 1.00 96.62 186 LEU A CA 1
ATOM 1514 C C . LEU A 1 186 ? -2.563 16.322 -7.662 1.00 96.62 186 LEU A C 1
ATOM 1516 O O . LEU A 1 186 ? -2.715 15.832 -6.541 1.00 96.62 186 LEU A O 1
ATOM 1520 N N . VAL A 1 187 ? -1.453 16.981 -8.003 1.00 95.06 187 VAL A N 1
ATOM 1521 C CA . VAL A 1 187 ? -0.314 17.204 -7.098 1.00 95.06 187 VAL A CA 1
ATOM 1522 C C . VAL A 1 187 ? -0.709 18.112 -5.922 1.00 95.06 187 VAL A C 1
ATOM 1524 O O . VAL A 1 187 ? -0.388 17.799 -4.771 1.00 95.06 187 VAL A O 1
ATOM 1527 N N . GLN A 1 188 ? -1.498 19.166 -6.161 1.00 93.50 188 GLN A N 1
ATOM 1528 C CA . GLN A 1 188 ? -2.094 19.978 -5.091 1.00 93.50 188 GLN A CA 1
ATOM 1529 C C . GLN A 1 188 ? -3.038 19.151 -4.214 1.00 93.50 188 GLN A C 1
ATOM 1531 O O . GLN A 1 188 ? -3.040 19.290 -2.992 1.00 93.50 188 GLN A O 1
ATOM 1536 N N . SER A 1 189 ? -3.808 18.240 -4.810 1.00 92.56 189 SER A N 1
ATOM 1537 C CA . SER A 1 189 ? -4.778 17.398 -4.100 1.00 92.56 189 SER A CA 1
ATOM 1538 C C . SER A 1 189 ? -4.123 16.447 -3.097 1.00 92.56 189 SER A C 1
ATOM 1540 O O . SER A 1 189 ? -4.672 16.243 -2.014 1.00 92.56 189 SER A O 1
ATOM 1542 N N . ILE A 1 190 ? -2.927 15.934 -3.405 1.00 90.31 190 ILE A N 1
ATOM 1543 C CA . ILE A 1 190 ? -2.105 15.139 -2.471 1.00 90.31 190 ILE A CA 1
ATOM 1544 C C . ILE A 1 190 ? -1.275 16.004 -1.500 1.00 90.31 190 ILE A C 1
ATOM 1546 O O . ILE A 1 190 ? -0.574 15.464 -0.642 1.00 90.31 190 ILE A O 1
ATOM 1550 N N . GLY A 1 191 ? -1.376 17.335 -1.602 1.00 89.38 191 GLY A N 1
ATOM 1551 C CA . GLY A 1 191 ? -0.842 18.307 -0.645 1.00 89.38 191 GLY A CA 1
ATOM 1552 C C . GLY A 1 191 ? 0.455 19.009 -1.056 1.00 89.38 191 GLY A C 1
ATOM 1553 O O . GLY A 1 191 ? 0.986 19.780 -0.254 1.00 89.38 191 GLY A O 1
ATOM 1554 N N . PHE A 1 192 ? 0.974 18.786 -2.265 1.00 91.38 192 PHE A N 1
ATOM 1555 C CA . PHE A 1 192 ? 2.255 19.341 -2.718 1.00 91.38 192 PHE A CA 1
ATOM 1556 C C . PHE A 1 192 ? 2.087 20.544 -3.648 1.00 91.38 192 PHE A C 1
ATOM 1558 O O . PHE A 1 192 ? 1.142 20.613 -4.427 1.00 91.38 192 PHE A O 1
ATOM 1565 N N . ASP A 1 193 ? 3.013 21.499 -3.575 1.00 92.38 193 ASP A N 1
ATOM 1566 C CA . ASP A 1 193 ? 3.082 22.624 -4.509 1.00 92.38 193 ASP A CA 1
ATOM 1567 C C . ASP A 1 193 ? 3.676 22.150 -5.850 1.00 92.38 193 ASP A C 1
ATOM 1569 O O . ASP A 1 193 ? 4.869 21.833 -5.902 1.00 92.38 193 ASP A O 1
ATOM 1573 N N . PRO A 1 194 ? 2.890 22.112 -6.943 1.00 93.88 194 PRO A N 1
ATOM 1574 C CA . PRO A 1 194 ? 3.355 21.611 -8.231 1.00 93.88 194 PRO A CA 1
ATOM 1575 C C . PRO A 1 194 ? 4.501 22.431 -8.828 1.00 93.88 194 PRO A C 1
ATOM 1577 O O . PRO A 1 194 ? 5.284 21.886 -9.603 1.00 93.88 194 PRO A O 1
ATOM 1580 N N . SER A 1 195 ? 4.664 23.704 -8.452 1.00 92.44 195 SER A N 1
ATOM 1581 C CA . SER A 1 195 ? 5.754 24.549 -8.961 1.00 92.44 195 SER A CA 1
ATOM 1582 C C . SER A 1 195 ? 7.143 24.102 -8.485 1.00 92.44 195 SER A C 1
ATOM 1584 O O . SER A 1 195 ? 8.155 24.507 -9.055 1.00 92.44 195 SER A O 1
ATOM 1586 N N . LYS A 1 196 ? 7.205 23.252 -7.451 1.00 91.38 196 LYS A N 1
ATOM 1587 C CA . LYS A 1 196 ? 8.449 22.708 -6.884 1.00 91.38 196 LYS A CA 1
ATOM 1588 C C . LYS A 1 196 ? 8.910 21.415 -7.552 1.00 91.38 196 LYS A C 1
ATOM 1590 O O . LYS A 1 196 ? 9.951 20.878 -7.178 1.00 91.38 196 LYS A O 1
ATOM 1595 N N . PHE A 1 197 ? 8.146 20.896 -8.511 1.00 91.50 197 PHE A N 1
ATOM 1596 C CA . PHE A 1 197 ? 8.416 19.610 -9.140 1.00 91.50 197 PHE A CA 1
ATOM 1597 C C . PHE A 1 197 ? 8.454 19.744 -10.659 1.00 91.50 197 PHE A C 1
ATOM 1599 O O . PHE A 1 197 ? 7.621 20.401 -11.274 1.00 91.50 197 PHE A O 1
ATOM 1606 N N . GLU A 1 198 ? 9.397 19.046 -11.276 1.00 94.00 198 GLU A N 1
ATOM 1607 C CA . GLU A 1 198 ? 9.363 18.765 -12.708 1.00 94.00 198 GLU A CA 1
ATOM 1608 C C . GLU A 1 198 ? 8.373 17.629 -13.000 1.00 94.00 198 GLU A C 1
ATOM 1610 O O . GLU A 1 198 ? 8.027 16.853 -12.102 1.00 94.00 198 GLU A O 1
ATOM 1615 N N . LEU A 1 199 ? 7.953 17.489 -14.262 1.00 94.75 199 LEU A N 1
ATOM 1616 C CA . LEU A 1 199 ? 6.968 16.490 -14.695 1.00 94.75 199 LEU A CA 1
ATOM 1617 C C . LEU A 1 199 ? 7.301 15.074 -14.198 1.00 94.75 199 LEU A C 1
ATOM 1619 O O . LEU A 1 199 ? 6.449 14.421 -13.600 1.00 94.75 199 LEU A O 1
ATOM 1623 N N . ARG A 1 200 ? 8.557 14.632 -14.339 1.00 94.06 200 ARG A N 1
ATOM 1624 C CA . ARG A 1 200 ? 9.014 13.314 -13.862 1.00 94.06 200 ARG A CA 1
ATOM 1625 C C . ARG A 1 200 ? 8.727 13.099 -12.374 1.00 94.06 200 ARG A C 1
ATOM 1627 O O . ARG A 1 200 ? 8.214 12.056 -11.973 1.00 94.06 200 ARG A O 1
ATOM 1634 N N . ARG A 1 201 ? 9.023 14.099 -11.542 1.00 93.88 201 ARG A N 1
ATOM 1635 C CA . ARG A 1 201 ? 8.800 14.018 -10.092 1.00 93.88 201 ARG A CA 1
ATOM 1636 C C . ARG A 1 201 ? 7.316 14.089 -9.745 1.00 93.88 201 ARG A C 1
ATOM 1638 O O . ARG A 1 201 ? 6.898 13.406 -8.813 1.00 93.88 201 ARG A O 1
ATOM 1645 N N . LYS A 1 202 ? 6.517 14.851 -10.502 1.00 95.81 202 LYS A N 1
ATOM 1646 C CA . LYS A 1 202 ? 5.050 14.848 -10.374 1.00 95.81 202 LYS A CA 1
ATOM 1647 C C . LYS A 1 202 ? 4.490 13.453 -10.659 1.00 95.81 202 LYS A C 1
ATOM 1649 O O . LYS A 1 202 ? 3.754 12.927 -9.830 1.00 95.81 202 LYS A O 1
ATOM 1654 N N . LEU A 1 203 ? 4.914 12.807 -11.748 1.00 96.44 203 LEU A N 1
ATOM 1655 C CA . LEU A 1 203 ? 4.505 11.438 -12.083 1.00 96.44 203 LEU A CA 1
ATOM 1656 C C . LEU A 1 203 ? 4.888 10.435 -10.985 1.00 96.44 203 LEU A C 1
ATOM 1658 O O . LEU A 1 203 ? 4.049 9.637 -10.580 1.00 96.44 203 LEU A O 1
ATOM 1662 N N . LEU A 1 204 ? 6.097 10.523 -10.416 1.00 95.56 204 LEU A N 1
ATOM 1663 C CA . LEU A 1 204 ? 6.500 9.689 -9.272 1.00 95.56 204 LEU A CA 1
ATOM 1664 C C . LEU A 1 204 ? 5.608 9.890 -8.034 1.00 95.56 204 LEU A C 1
ATOM 1666 O O . LEU A 1 204 ? 5.329 8.925 -7.323 1.00 95.56 204 LEU A O 1
ATOM 1670 N N . GLN A 1 205 ? 5.129 11.111 -7.773 1.00 93.94 205 GLN A N 1
ATOM 1671 C CA . GLN A 1 205 ? 4.152 11.341 -6.702 1.00 93.94 205 GLN A CA 1
ATOM 1672 C C . GLN A 1 205 ? 2.793 10.718 -7.034 1.00 93.94 205 GLN A C 1
ATOM 1674 O O . GLN A 1 205 ? 2.196 10.060 -6.181 1.00 93.94 205 GLN A O 1
ATOM 1679 N N . LEU A 1 206 ? 2.321 10.875 -8.273 1.00 95.75 206 LEU A N 1
ATOM 1680 C CA . LEU A 1 206 ? 1.044 10.320 -8.725 1.00 95.75 206 LEU A CA 1
ATOM 1681 C C . LEU A 1 206 ? 1.057 8.788 -8.804 1.00 95.75 206 LEU A C 1
ATOM 1683 O O . LEU A 1 206 ? 0.025 8.163 -8.575 1.00 95.75 206 LEU A O 1
ATOM 1687 N N . MET A 1 207 ? 2.218 8.158 -8.999 1.00 96.75 207 MET A N 1
ATOM 1688 C CA . MET A 1 207 ? 2.364 6.699 -8.915 1.00 96.75 207 MET A CA 1
ATOM 1689 C C . MET A 1 207 ? 1.905 6.116 -7.581 1.00 96.75 207 MET A C 1
ATOM 1691 O O . M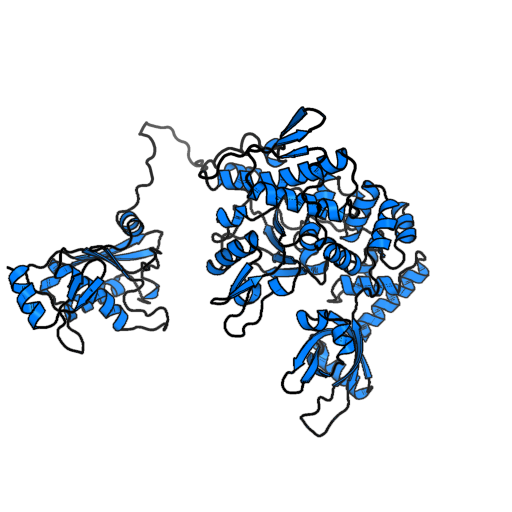ET A 1 207 ? 1.423 4.984 -7.538 1.00 96.75 207 MET A O 1
ATOM 1695 N N . ARG A 1 208 ? 2.003 6.883 -6.489 1.00 95.12 208 ARG A N 1
ATOM 1696 C CA . ARG A 1 208 ? 1.517 6.466 -5.165 1.00 95.12 208 ARG A CA 1
ATOM 1697 C C . ARG A 1 208 ? -0.014 6.350 -5.107 1.00 95.12 208 ARG A C 1
ATOM 1699 O O . ARG A 1 208 ? -0.542 5.745 -4.177 1.00 95.12 208 ARG A O 1
ATOM 1706 N N . LEU A 1 209 ? -0.729 6.896 -6.097 1.00 96.00 209 LEU A N 1
ATOM 1707 C CA . LEU A 1 209 ? -2.184 6.793 -6.233 1.00 96.00 209 LEU A CA 1
ATOM 1708 C C . LEU A 1 209 ? -2.630 5.554 -7.019 1.00 96.00 209 LEU A C 1
ATOM 1710 O O . LEU A 1 209 ? -3.742 5.076 -6.803 1.00 96.00 209 LEU A O 1
ATOM 1714 N N . VAL A 1 210 ? -1.765 4.988 -7.869 1.00 97.75 210 VAL A N 1
ATOM 1715 C CA . VAL A 1 210 ? -2.083 3.809 -8.696 1.00 97.75 210 VAL A CA 1
ATOM 1716 C C . VAL A 1 210 ? -2.608 2.615 -7.882 1.00 97.75 210 VAL A C 1
ATOM 1718 O O . VAL A 1 210 ? -3.606 2.029 -8.297 1.00 97.75 210 VAL A O 1
ATOM 1721 N N . PRO A 1 211 ? -2.063 2.267 -6.695 1.00 97.38 211 PRO A N 1
ATOM 1722 C CA . PRO A 1 211 ? -2.628 1.204 -5.859 1.00 97.38 211 PRO A CA 1
ATOM 1723 C C . PRO A 1 211 ? -4.125 1.363 -5.543 1.00 97.38 211 PRO A C 1
ATOM 1725 O O . PRO A 1 211 ? -4.823 0.360 -5.381 1.00 97.38 211 PRO A O 1
ATOM 1728 N N . TYR A 1 212 ? -4.621 2.604 -5.484 1.00 95.12 212 TYR A N 1
ATOM 1729 C CA . TYR A 1 212 ? -6.020 2.908 -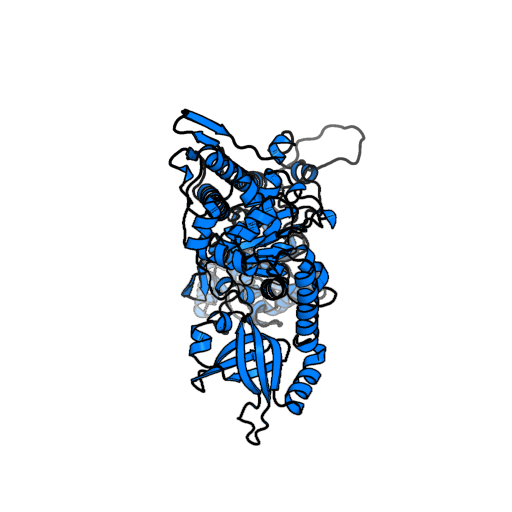5.198 1.00 95.12 212 TYR A CA 1
ATOM 1730 C C . TYR A 1 212 ? -6.925 2.785 -6.427 1.00 95.12 212 TYR A C 1
ATOM 1732 O O . TYR A 1 212 ? -8.068 2.371 -6.255 1.00 95.12 212 TYR A O 1
ATOM 1740 N N . CYS A 1 213 ? -6.438 3.055 -7.644 1.00 95.69 213 CYS A N 1
ATOM 1741 C CA . CYS A 1 213 ? -7.226 2.912 -8.879 1.00 95.69 213 CYS A CA 1
ATOM 1742 C C . CYS A 1 213 ? -6.980 1.620 -9.663 1.00 95.69 213 CYS A C 1
ATOM 1744 O O . CYS A 1 213 ? -7.738 1.315 -10.585 1.00 95.69 213 CYS A O 1
ATOM 1746 N N . GLU A 1 214 ? -5.985 0.823 -9.269 1.00 97.06 214 GLU A N 1
ATOM 1747 C CA . GLU A 1 214 ? -5.752 -0.502 -9.828 1.00 97.06 214 GLU A CA 1
ATOM 1748 C C . GLU A 1 214 ? -5.891 -1.634 -8.829 1.00 97.06 214 GLU A C 1
ATOM 1750 O O . GLU A 1 214 ? -5.438 -1.553 -7.688 1.00 97.06 214 GLU A O 1
ATOM 1755 N N . ARG A 1 215 ? -6.523 -2.723 -9.279 1.00 96.12 215 ARG A N 1
ATOM 1756 C CA . ARG A 1 215 ? -6.761 -3.912 -8.453 1.00 96.12 215 ARG A CA 1
ATOM 1757 C C . ARG A 1 215 ? -5.502 -4.754 -8.357 1.00 96.12 215 ARG A C 1
ATOM 1759 O O . ARG A 1 215 ? -4.917 -5.106 -9.380 1.00 96.12 215 ARG A O 1
ATOM 1766 N N . ASN A 1 216 ? -5.165 -5.181 -7.139 1.00 96.81 216 ASN A N 1
ATOM 1767 C CA . ASN A 1 216 ? -4.013 -6.039 -6.867 1.00 96.81 216 ASN A CA 1
ATOM 1768 C C . ASN A 1 216 ? -2.739 -5.505 -7.539 1.00 96.81 216 ASN A C 1
ATOM 1770 O O . ASN A 1 216 ? -2.053 -6.221 -8.263 1.00 96.81 216 ASN A O 1
ATOM 1774 N N . TYR A 1 217 ? -2.459 -4.220 -7.341 1.00 98.12 217 TYR A N 1
ATOM 1775 C CA . TYR A 1 217 ? -1.254 -3.571 -7.826 1.00 98.12 217 TYR A CA 1
ATOM 1776 C C . TYR A 1 217 ? -0.164 -3.606 -6.750 1.00 98.12 217 TYR A C 1
ATOM 1778 O O . TYR A 1 217 ? -0.374 -3.162 -5.623 1.00 98.12 217 TYR A O 1
ATOM 1786 N N . ASN A 1 218 ? 0.997 -4.160 -7.091 1.00 98.25 218 ASN A N 1
ATOM 1787 C CA . ASN A 1 218 ? 2.097 -4.409 -6.174 1.00 98.25 218 ASN A CA 1
ATOM 1788 C C . ASN A 1 218 ? 3.205 -3.379 -6.403 1.00 98.25 218 ASN A C 1
ATOM 1790 O O . ASN A 1 218 ? 3.896 -3.421 -7.421 1.00 98.25 218 ASN A O 1
ATOM 1794 N N . LEU A 1 219 ? 3.369 -2.465 -5.458 1.00 98.25 219 LEU A N 1
ATOM 1795 C CA . LEU A 1 219 ? 4.276 -1.327 -5.541 1.00 98.25 219 LEU A CA 1
ATOM 1796 C C . LEU A 1 219 ? 5.347 -1.429 -4.458 1.00 98.25 219 LEU A C 1
ATOM 1798 O O . LEU A 1 219 ? 5.049 -1.776 -3.316 1.00 98.25 219 LEU A O 1
ATOM 1802 N N . ILE A 1 220 ? 6.582 -1.069 -4.789 1.00 98.00 220 ILE A N 1
ATOM 1803 C CA . ILE A 1 220 ? 7.633 -0.860 -3.793 1.00 98.00 220 ILE A CA 1
ATOM 1804 C C . ILE A 1 220 ? 8.229 0.536 -3.938 1.00 98.00 220 ILE A C 1
ATOM 1806 O O . ILE A 1 220 ? 8.467 1.011 -5.046 1.00 98.00 220 ILE A O 1
ATOM 1810 N N . GLU A 1 221 ? 8.482 1.190 -2.812 1.00 97.19 221 GLU A N 1
ATOM 1811 C CA . GLU A 1 221 ? 9.191 2.460 -2.745 1.00 97.19 221 GLU A CA 1
ATOM 1812 C C . GLU A 1 221 ? 10.309 2.360 -1.706 1.00 97.19 221 GLU A C 1
ATOM 1814 O O . GLU A 1 221 ? 10.053 2.268 -0.501 1.00 97.19 221 GLU A O 1
ATOM 1819 N N . LEU A 1 222 ? 11.559 2.411 -2.174 1.00 95.75 222 LEU A N 1
ATOM 1820 C CA . LEU A 1 222 ? 12.734 2.494 -1.309 1.00 95.75 222 LEU A CA 1
ATOM 1821 C C . LEU A 1 222 ? 13.498 3.784 -1.593 1.00 95.75 222 LEU A C 1
ATOM 1823 O O . LEU A 1 222 ? 13.730 4.147 -2.744 1.00 95.75 222 LEU A O 1
ATOM 1827 N N . GLY A 1 223 ? 13.917 4.475 -0.536 1.00 93.38 223 GLY A N 1
ATOM 1828 C CA . GLY A 1 223 ? 14.756 5.663 -0.674 1.00 93.38 223 GLY A CA 1
ATOM 1829 C C . GLY A 1 223 ? 15.085 6.345 0.650 1.00 93.38 223 GLY A C 1
ATOM 1830 O O . GLY A 1 223 ? 14.691 5.853 1.711 1.00 93.38 223 GLY A O 1
ATOM 1831 N N . PRO A 1 224 ? 15.761 7.503 0.619 1.00 90.31 224 PRO A N 1
ATOM 1832 C CA . PRO A 1 224 ? 16.226 8.212 1.808 1.00 90.31 224 PRO A CA 1
ATOM 1833 C C . PRO A 1 224 ? 15.104 8.592 2.777 1.00 90.31 224 PRO A C 1
ATOM 1835 O O . PRO A 1 224 ? 13.940 8.731 2.403 1.00 90.31 224 PRO A O 1
ATOM 1838 N N . LYS A 1 225 ? 15.444 8.793 4.052 1.00 89.25 225 LYS A N 1
ATOM 1839 C CA . LYS A 1 225 ? 14.483 9.244 5.072 1.00 89.25 225 LYS A CA 1
ATOM 1840 C C . LYS A 1 225 ? 13.943 10.643 4.736 1.00 89.25 225 LYS A C 1
ATOM 1842 O O . LYS A 1 225 ? 14.670 11.479 4.215 1.00 89.25 225 LYS A O 1
ATOM 1847 N N . GLY A 1 226 ? 12.683 10.910 5.093 1.00 83.56 226 GLY A N 1
ATOM 1848 C CA . GLY A 1 226 ? 12.083 12.249 4.971 1.00 83.56 226 GLY A CA 1
ATOM 1849 C C . GLY A 1 226 ? 11.447 12.585 3.615 1.00 83.56 226 GLY A C 1
ATOM 1850 O O . GLY A 1 226 ? 11.077 13.731 3.394 1.00 83.56 226 GLY A O 1
ATOM 1851 N N . THR A 1 227 ? 11.263 11.609 2.723 1.00 84.06 227 THR A N 1
ATOM 1852 C CA . THR A 1 227 ? 10.658 11.798 1.383 1.00 84.06 227 THR A CA 1
ATOM 1853 C C . THR A 1 227 ? 9.133 11.574 1.342 1.00 84.06 227 THR A C 1
ATOM 1855 O O . THR A 1 227 ? 8.532 11.408 0.279 1.00 84.06 227 THR A O 1
ATOM 1858 N N . GLY A 1 228 ? 8.482 11.522 2.514 1.00 81.50 228 GLY A N 1
ATOM 1859 C CA . GLY A 1 228 ? 7.018 11.405 2.659 1.00 81.50 228 GLY A CA 1
ATOM 1860 C C . GLY A 1 228 ? 6.388 10.110 2.159 1.00 81.50 228 GLY A C 1
ATOM 1861 O O . GLY A 1 228 ? 5.182 10.082 1.938 1.00 81.50 228 GLY A O 1
ATOM 1862 N N . LYS A 1 229 ? 7.181 9.049 1.993 1.00 86.62 229 LYS A N 1
ATOM 1863 C CA . LYS A 1 229 ? 6.760 7.767 1.404 1.00 86.62 229 LYS A CA 1
ATOM 1864 C C . LYS A 1 229 ? 5.517 7.155 2.059 1.00 86.62 229 LYS A C 1
ATOM 1866 O O . LYS A 1 229 ? 4.671 6.592 1.378 1.00 86.62 229 LYS A O 1
ATOM 1871 N N . SER A 1 230 ? 5.383 7.302 3.375 1.00 84.56 230 SER A N 1
ATOM 1872 C CA . SER A 1 230 ? 4.290 6.699 4.151 1.00 84.56 230 SER A CA 1
ATOM 1873 C C . SER A 1 230 ? 3.054 7.605 4.268 1.00 84.56 230 SER A C 1
ATOM 1875 O O . SER A 1 230 ? 1.974 7.115 4.583 1.00 84.56 230 SER A O 1
ATOM 1877 N N . HIS A 1 231 ? 3.181 8.909 3.979 1.00 81.62 231 HIS A N 1
ATOM 1878 C CA . HIS A 1 231 ? 2.141 9.916 4.247 1.00 81.62 231 HIS A CA 1
ATOM 1879 C C . HIS A 1 231 ? 0.865 9.699 3.421 1.00 81.62 231 HIS A C 1
ATOM 1881 O O . HIS A 1 231 ? -0.244 9.802 3.940 1.00 81.62 231 HIS A O 1
ATOM 1887 N N . ILE A 1 232 ? 1.005 9.360 2.134 1.00 82.75 232 ILE A N 1
ATOM 1888 C CA . ILE A 1 232 ? -0.163 9.066 1.292 1.00 82.75 232 ILE A CA 1
ATOM 1889 C C . ILE A 1 232 ? -0.914 7.849 1.843 1.00 82.75 232 ILE A C 1
ATOM 1891 O O . ILE A 1 232 ? -2.133 7.843 1.902 1.00 82.75 232 ILE A O 1
ATOM 1895 N N . TYR A 1 233 ? -0.230 6.829 2.342 1.00 85.62 233 TYR A N 1
ATOM 1896 C CA . TYR A 1 233 ? -0.913 5.625 2.815 1.00 85.62 233 TYR A CA 1
ATOM 1897 C C . TYR A 1 233 ? -1.496 5.744 4.232 1.00 85.62 233 TYR A C 1
ATOM 1899 O O . TYR A 1 233 ? -2.338 4.927 4.599 1.00 85.62 233 TYR A O 1
ATOM 1907 N N . SER A 1 234 ? -1.085 6.745 5.022 1.00 75.38 234 SER A N 1
ATOM 1908 C CA . SER A 1 234 ? -1.665 7.017 6.345 1.00 75.38 234 SER A CA 1
ATOM 1909 C C . SER A 1 234 ? -2.920 7.886 6.290 1.00 75.38 234 SER A C 1
ATOM 1911 O O . SER A 1 234 ? -3.851 7.646 7.057 1.00 75.38 234 SER A O 1
ATOM 1913 N N . ASP A 1 235 ? -2.944 8.897 5.413 1.00 69.12 235 ASP A N 1
ATOM 1914 C CA . ASP A 1 235 ? -3.897 10.011 5.521 1.00 69.12 235 ASP A CA 1
ATOM 1915 C C . ASP A 1 235 ? -4.732 10.284 4.255 1.00 69.12 235 ASP A C 1
ATOM 1917 O O . ASP A 1 235 ? -5.695 11.049 4.333 1.00 69.12 235 ASP A O 1
ATOM 1921 N N . PHE A 1 236 ? -4.404 9.673 3.107 1.00 71.00 236 PHE A N 1
ATOM 1922 C CA . PHE A 1 236 ? -5.034 9.977 1.810 1.00 71.00 236 PHE A CA 1
ATOM 1923 C C . PHE A 1 236 ? -6.355 9.246 1.539 1.00 71.00 236 PHE A C 1
ATOM 1925 O O . PHE A 1 236 ? -7.070 9.595 0.609 1.00 71.00 236 PHE A O 1
ATOM 1932 N N . SER A 1 237 ? -6.695 8.170 2.242 1.00 72.12 237 SER A N 1
ATOM 1933 C CA . SER A 1 237 ? -7.885 7.419 1.838 1.00 72.12 237 SER A CA 1
ATOM 1934 C C . SER A 1 237 ? -8.528 6.669 2.988 1.00 72.12 237 SER A C 1
ATOM 1936 O O . SER A 1 237 ? -7.821 6.005 3.747 1.00 72.12 237 SER A O 1
ATOM 1938 N N . PRO A 1 238 ? -9.871 6.673 3.080 1.00 68.88 238 PRO A N 1
ATOM 1939 C CA . PRO A 1 238 ? -10.583 5.720 3.921 1.00 68.88 238 PRO A CA 1
ATOM 1940 C C . PRO A 1 238 ? -10.482 4.275 3.396 1.00 68.88 238 PRO A C 1
ATOM 1942 O O . PRO A 1 238 ? -10.915 3.364 4.097 1.00 68.88 238 PRO A O 1
ATOM 1945 N N . HIS A 1 239 ? -9.917 4.056 2.200 1.00 79.19 239 HIS A N 1
ATOM 1946 C CA . HIS A 1 239 ? -9.737 2.743 1.563 1.00 79.19 239 HIS A CA 1
ATOM 1947 C C . HIS A 1 239 ? -8.310 2.201 1.640 1.00 79.19 239 HIS A C 1
ATOM 1949 O O . HIS A 1 239 ? -8.040 1.101 1.151 1.00 79.19 239 HIS A O 1
ATOM 1955 N N . GLY A 1 240 ? -7.401 2.947 2.269 1.00 84.88 240 GLY A N 1
ATOM 1956 C CA . GLY A 1 240 ? -6.022 2.537 2.520 1.00 84.88 240 GLY A CA 1
ATOM 1957 C C . GLY A 1 240 ? -5.765 2.257 3.994 1.00 84.88 240 GLY A C 1
ATOM 1958 O O . GLY A 1 240 ? -6.305 2.935 4.867 1.00 84.88 240 GLY A O 1
ATOM 1959 N N . ILE A 1 241 ? -4.903 1.282 4.278 1.00 84.38 241 ILE A N 1
ATOM 1960 C CA . ILE A 1 241 ? -4.365 1.074 5.623 1.00 84.38 241 ILE A CA 1
ATOM 1961 C C . ILE A 1 241 ? -2.841 0.986 5.596 1.00 84.38 241 ILE A C 1
ATOM 1963 O O . ILE A 1 241 ? -2.264 0.230 4.815 1.00 84.38 241 ILE A O 1
ATOM 1967 N N . LEU A 1 242 ? -2.200 1.727 6.501 1.00 87.44 242 LEU A N 1
ATOM 1968 C CA . LEU A 1 242 ? -0.769 1.640 6.772 1.00 87.44 242 LEU A CA 1
ATOM 1969 C C . LEU A 1 242 ? -0.517 0.739 7.987 1.00 87.44 242 LEU A C 1
ATOM 1971 O O . LEU A 1 242 ? -1.080 0.952 9.064 1.00 87.44 242 LEU A O 1
ATOM 1975 N N . ILE A 1 243 ? 0.338 -0.269 7.826 1.00 88.25 243 ILE A N 1
ATOM 1976 C CA . ILE A 1 243 ? 0.734 -1.205 8.884 1.00 88.25 243 ILE A CA 1
ATOM 1977 C C . ILE A 1 243 ? 2.255 -1.249 9.020 1.00 88.25 243 ILE A C 1
ATOM 1979 O O . ILE A 1 243 ? 2.973 -1.172 8.031 1.00 88.25 243 ILE A O 1
ATOM 1983 N N . SER A 1 244 ? 2.762 -1.413 10.243 1.00 83.50 244 SER A N 1
ATOM 1984 C CA . SER A 1 244 ? 4.201 -1.603 10.467 1.00 83.50 244 SER A CA 1
ATOM 1985 C C . SER A 1 244 ? 4.655 -2.963 9.932 1.00 83.50 244 SER A C 1
ATOM 1987 O O . SER A 1 244 ? 4.109 -4.000 10.322 1.00 83.50 244 SER A O 1
ATOM 1989 N N . GLY A 1 245 ? 5.676 -2.977 9.072 1.00 68.69 245 GLY A N 1
ATOM 1990 C CA . GLY A 1 245 ? 6.149 -4.179 8.381 1.00 68.69 245 GLY A CA 1
ATOM 1991 C C . GLY A 1 245 ? 6.690 -5.291 9.290 1.00 68.69 245 GLY A C 1
ATOM 1992 O O . GLY A 1 245 ? 6.752 -6.442 8.868 1.00 68.69 245 GLY A O 1
ATOM 1993 N N . GLY A 1 246 ? 7.042 -4.983 10.544 1.00 63.94 246 GLY A N 1
ATOM 1994 C CA . GLY A 1 246 ? 7.544 -5.964 11.519 1.00 63.94 246 GLY A CA 1
ATOM 1995 C C . GLY A 1 246 ? 6.468 -6.734 12.298 1.00 63.94 246 GLY A C 1
ATOM 1996 O O . GLY A 1 246 ? 6.790 -7.725 12.944 1.00 63.94 246 GLY A O 1
ATOM 1997 N N . GLU A 1 247 ? 5.203 -6.303 12.251 1.00 63.25 247 GLU A N 1
ATOM 1998 C CA . GLU A 1 247 ? 4.136 -6.797 13.146 1.00 63.25 247 GLU A CA 1
ATOM 1999 C C . GLU A 1 247 ? 2.980 -7.496 12.408 1.00 63.25 247 GLU A C 1
ATOM 2001 O O . GLU A 1 247 ? 1.905 -7.738 12.971 1.00 63.25 247 GLU A O 1
ATOM 2006 N N . VAL A 1 248 ? 3.154 -7.801 11.122 1.00 81.81 248 VAL A N 1
ATOM 2007 C CA . VAL A 1 248 ? 2.084 -8.376 10.300 1.00 81.81 248 VAL A CA 1
ATOM 2008 C C . VAL A 1 248 ? 2.098 -9.895 10.395 1.00 81.81 248 VAL A C 1
ATOM 2010 O O . VAL A 1 248 ? 3.093 -10.553 10.102 1.00 81.81 248 VAL A O 1
ATOM 2013 N N . THR A 1 249 ? 0.963 -10.465 10.791 1.00 84.44 249 THR A N 1
ATOM 2014 C CA . THR A 1 249 ? 0.750 -11.913 10.865 1.00 84.44 249 THR A CA 1
ATOM 2015 C C . THR A 1 249 ? -0.210 -12.368 9.768 1.00 84.44 249 THR A C 1
ATOM 2017 O O . THR A 1 249 ? -1.035 -11.586 9.290 1.00 84.44 249 THR A O 1
ATOM 2020 N N . VAL A 1 250 ? -0.150 -13.653 9.399 1.00 86.50 250 VAL A N 1
ATOM 2021 C CA . VAL A 1 250 ? -1.075 -14.252 8.417 1.00 86.50 250 VAL A CA 1
ATOM 2022 C C . VAL A 1 250 ? -2.549 -14.013 8.787 1.00 86.50 250 VAL A C 1
ATOM 2024 O O . VAL A 1 250 ? -3.289 -13.561 7.915 1.00 86.50 250 VAL A O 1
ATOM 2027 N N . PRO A 1 251 ? -2.995 -14.201 10.051 1.00 82.69 251 PRO A N 1
ATOM 2028 C CA . PRO A 1 251 ? -4.381 -13.928 10.428 1.00 82.69 251 PRO A CA 1
ATOM 2029 C C . PRO A 1 251 ? -4.804 -12.471 10.279 1.00 82.69 251 PRO A C 1
ATOM 2031 O O . PRO A 1 251 ? -5.956 -12.202 9.957 1.00 82.69 251 PRO A O 1
ATOM 2034 N N . LYS A 1 252 ? -3.886 -11.530 10.528 1.00 83.38 252 LYS A N 1
ATOM 2035 C CA . LYS A 1 252 ? -4.170 -10.099 10.406 1.00 83.38 252 LYS A CA 1
ATOM 2036 C C . LYS A 1 252 ? -4.324 -9.704 8.941 1.00 83.38 252 LYS A C 1
ATOM 2038 O O . LYS A 1 252 ? -5.221 -8.934 8.619 1.00 83.38 252 LYS A O 1
ATOM 2043 N N . LEU A 1 253 ? -3.475 -10.230 8.060 1.00 87.38 253 LEU A N 1
ATOM 2044 C CA . LEU A 1 253 ? -3.491 -9.854 6.650 1.00 87.38 253 LEU A CA 1
ATOM 2045 C C . LEU A 1 253 ? -4.552 -10.607 5.840 1.00 87.38 253 LEU A C 1
ATOM 2047 O O . LEU A 1 253 ? -5.284 -9.968 5.094 1.00 87.38 253 LEU A O 1
ATOM 2051 N N . PHE A 1 254 ? -4.664 -11.927 6.012 1.00 88.69 254 PHE A N 1
ATOM 2052 C CA . PHE A 1 254 ? -5.433 -12.807 5.124 1.00 88.69 254 PHE A CA 1
ATOM 2053 C C . PHE A 1 254 ? -6.671 -13.413 5.767 1.00 88.69 254 PHE A C 1
ATOM 2055 O O . PHE A 1 254 ? -7.787 -13.071 5.393 1.00 88.69 254 PHE A O 1
ATOM 2062 N N . VAL A 1 255 ? -6.497 -14.346 6.701 1.00 84.50 255 VAL A N 1
ATOM 2063 C CA . VAL A 1 255 ? -7.620 -15.012 7.362 1.00 84.50 255 VAL A CA 1
ATOM 2064 C C . VAL A 1 255 ? -7.182 -15.643 8.665 1.00 84.50 255 VAL A C 1
ATOM 2066 O O . VAL A 1 255 ? -6.145 -16.305 8.760 1.00 84.50 255 VAL A O 1
ATOM 2069 N N . ASN A 1 256 ? -8.004 -15.461 9.689 1.00 80.81 256 ASN A N 1
ATOM 2070 C CA . ASN A 1 256 ? -7.866 -16.201 10.924 1.00 80.81 256 ASN A CA 1
ATOM 2071 C C . ASN A 1 256 ? -8.541 -17.570 10.777 1.00 80.81 256 ASN A C 1
ATOM 2073 O O . ASN A 1 256 ? -9.764 -17.663 10.773 1.00 80.81 256 ASN A O 1
ATOM 2077 N N . ASN A 1 257 ? -7.753 -18.644 10.702 1.00 78.06 257 ASN A N 1
ATOM 2078 C CA . ASN A 1 257 ? -8.284 -20.002 10.539 1.00 78.06 257 ASN A CA 1
ATOM 2079 C C . ASN A 1 257 ? -9.138 -20.491 11.726 1.00 78.06 257 ASN A C 1
ATOM 2081 O O . ASN A 1 257 ? -9.963 -21.377 11.532 1.00 78.06 257 ASN A O 1
ATOM 2085 N N . ALA A 1 258 ? -8.980 -19.919 12.927 1.00 76.69 258 ALA A N 1
ATOM 2086 C CA . ALA A 1 258 ? -9.762 -20.305 14.104 1.00 76.69 258 ALA A CA 1
ATOM 2087 C C . ALA A 1 258 ? -11.160 -19.666 14.125 1.00 76.69 258 ALA A C 1
ATOM 2089 O O . ALA A 1 258 ? -12.122 -20.312 14.526 1.00 76.69 258 ALA A O 1
ATOM 2090 N N 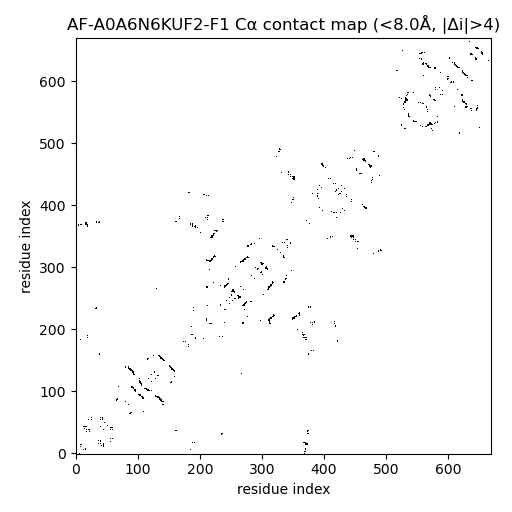. THR A 1 259 ? -11.283 -18.404 13.699 1.00 74.94 259 THR A N 1
ATOM 2091 C CA . THR A 1 259 ? -12.565 -17.668 13.706 1.00 74.94 259 THR A CA 1
ATOM 2092 C C . THR A 1 259 ? -13.214 -17.561 12.330 1.00 74.94 259 THR A C 1
ATOM 2094 O O . THR A 1 259 ? -14.375 -17.185 12.226 1.00 74.94 259 THR A O 1
ATOM 2097 N N . GLY A 1 260 ? -12.463 -17.840 11.266 1.00 71.62 260 GLY A N 1
ATOM 2098 C CA . GLY A 1 260 ? -12.886 -17.661 9.883 1.00 71.62 260 GLY A CA 1
ATOM 2099 C C . GLY A 1 260 ? -12.938 -16.221 9.390 1.00 71.62 260 GLY A C 1
ATOM 2100 O O . GLY A 1 260 ? -13.314 -15.997 8.242 1.00 71.62 260 GLY A O 1
ATOM 2101 N N . ARG A 1 261 ? -12.571 -15.247 10.230 1.00 72.38 261 ARG A N 1
ATOM 2102 C CA . ARG A 1 261 ? -12.601 -13.829 9.863 1.00 72.38 261 ARG A CA 1
ATOM 2103 C C . ARG A 1 261 ? -11.529 -13.529 8.823 1.00 72.38 261 ARG A C 1
ATOM 2105 O O . ARG A 1 261 ? -10.360 -13.864 9.032 1.00 72.38 261 ARG A O 1
ATOM 2112 N N . ILE A 1 262 ? -11.945 -12.890 7.733 1.00 81.25 262 ILE A N 1
ATOM 2113 C CA . ILE A 1 262 ? -11.045 -12.373 6.703 1.00 81.25 262 ILE A CA 1
ATOM 2114 C C . ILE A 1 262 ? -10.202 -11.246 7.322 1.00 81.25 262 ILE A C 1
ATOM 2116 O O . ILE A 1 262 ? -10.633 -10.557 8.246 1.00 81.25 262 ILE A O 1
ATOM 2120 N N . GLY A 1 263 ? -8.958 -11.132 6.881 1.00 84.62 263 GLY A N 1
ATOM 2121 C CA . GLY A 1 263 ? -8.006 -10.113 7.293 1.00 84.62 263 GLY A CA 1
ATOM 2122 C C . GLY A 1 263 ? -8.114 -8.852 6.440 1.00 84.62 263 GLY A C 1
ATOM 2123 O O . GLY A 1 263 ? -9.067 -8.655 5.689 1.00 84.62 263 GLY A O 1
ATOM 2124 N N . LEU A 1 264 ? -7.110 -7.984 6.547 1.00 85.88 264 LEU A N 1
ATOM 2125 C CA . LEU A 1 264 ? -7.103 -6.672 5.895 1.00 85.88 264 LEU A CA 1
ATOM 2126 C C . LEU A 1 264 ? -7.347 -6.735 4.375 1.00 85.88 264 LEU A C 1
ATOM 2128 O O . LEU A 1 264 ? -8.071 -5.895 3.847 1.00 85.88 264 LEU A O 1
ATOM 2132 N N . VAL A 1 265 ? -6.821 -7.735 3.663 1.00 89.75 265 VAL A N 1
ATOM 2133 C CA . VAL A 1 265 ? -6.953 -7.780 2.193 1.00 89.75 265 VAL A CA 1
ATOM 2134 C C . VAL A 1 265 ? -8.396 -7.916 1.700 1.00 89.75 265 VAL A C 1
ATOM 2136 O O . VAL A 1 265 ? -8.682 -7.554 0.567 1.00 89.75 265 VAL A O 1
ATOM 2139 N N . GLY A 1 266 ? -9.315 -8.417 2.530 1.00 83.25 266 GLY A N 1
ATOM 2140 C CA . GLY A 1 266 ? -10.727 -8.538 2.155 1.00 83.25 266 GLY A CA 1
ATOM 2141 C C . GLY A 1 266 ? -11.531 -7.245 2.276 1.00 83.25 266 GLY A C 1
ATOM 2142 O O . GLY A 1 266 ? -12.687 -7.218 1.868 1.00 83.25 266 GLY A O 1
ATOM 2143 N N . TYR A 1 267 ? -10.952 -6.197 2.866 1.00 79.44 267 TYR A N 1
ATOM 2144 C CA . TYR A 1 267 ? -11.690 -5.001 3.281 1.00 79.44 267 TYR A CA 1
ATOM 2145 C C . TYR A 1 267 ? -11.100 -3.688 2.767 1.00 79.44 267 TYR A C 1
ATOM 2147 O O . TYR A 1 267 ? -11.821 -2.695 2.683 1.00 79.44 267 TYR A O 1
ATOM 2155 N N . TRP A 1 268 ? -9.806 -3.673 2.455 1.00 86.00 268 TRP A N 1
ATOM 2156 C CA . TRP A 1 268 ? -9.074 -2.480 2.038 1.00 86.00 268 TRP A CA 1
ATOM 2157 C C . TRP A 1 268 ? -8.725 -2.558 0.553 1.00 86.00 268 TRP A C 1
ATOM 2159 O O . TRP A 1 268 ? -8.368 -3.625 0.060 1.00 86.00 268 TRP A O 1
ATOM 2169 N N . ASP A 1 269 ? -8.779 -1.426 -0.150 1.00 90.00 269 ASP A N 1
ATOM 2170 C CA . ASP A 1 269 ? -8.358 -1.355 -1.555 1.00 90.00 269 ASP A CA 1
ATOM 2171 C C . ASP A 1 269 ? -6.825 -1.349 -1.663 1.00 90.00 269 ASP A C 1
ATOM 2173 O O . ASP A 1 269 ? -6.274 -1.914 -2.609 1.00 90.00 269 ASP A O 1
ATOM 2177 N N . THR A 1 270 ? -6.143 -0.783 -0.658 1.00 93.94 270 THR A N 1
ATOM 2178 C CA . THR A 1 270 ? -4.677 -0.718 -0.562 1.00 93.94 270 THR A CA 1
ATOM 2179 C C . THR A 1 270 ? -4.200 -1.075 0.847 1.00 93.94 270 THR A C 1
ATOM 2181 O O . THR A 1 270 ? -4.642 -0.488 1.836 1.00 93.94 270 THR A O 1
ATOM 2184 N N . VAL A 1 271 ? -3.239 -1.996 0.946 1.00 93.81 271 VAL A N 1
ATOM 2185 C CA . VAL A 1 271 ? -2.532 -2.335 2.189 1.00 93.81 271 VAL A CA 1
ATOM 2186 C C . VAL A 1 271 ? -1.057 -1.965 2.040 1.00 93.81 271 VAL A C 1
ATOM 2188 O O . VAL A 1 271 ? -0.333 -2.560 1.241 1.00 93.81 271 VAL A O 1
ATOM 2191 N N . ALA A 1 272 ? -0.609 -0.983 2.820 1.00 94.56 272 ALA A N 1
ATOM 2192 C CA . ALA A 1 272 ? 0.753 -0.468 2.780 1.00 94.56 272 ALA A CA 1
ATOM 2193 C C . ALA A 1 272 ? 1.565 -0.899 4.006 1.00 94.56 272 ALA A C 1
ATOM 2195 O O . ALA A 1 272 ? 1.128 -0.740 5.144 1.00 94.56 272 ALA A O 1
ATOM 2196 N N . PHE A 1 273 ? 2.769 -1.410 3.775 1.00 93.88 273 PHE A N 1
ATOM 2197 C CA . PHE A 1 273 ? 3.730 -1.818 4.789 1.00 93.88 273 PHE A CA 1
ATOM 2198 C C . PHE A 1 273 ? 4.751 -0.698 4.986 1.00 93.88 273 PHE A C 1
ATOM 2200 O O . PHE A 1 273 ? 5.586 -0.465 4.112 1.00 93.88 273 PHE A O 1
ATOM 2207 N N . ASP A 1 274 ? 4.692 -0.028 6.134 1.00 90.50 274 ASP A N 1
ATOM 2208 C CA . ASP A 1 274 ? 5.679 0.973 6.531 1.00 90.50 274 ASP A CA 1
ATOM 2209 C C . ASP A 1 274 ? 6.908 0.329 7.168 1.00 90.50 274 ASP A C 1
ATOM 2211 O O . ASP A 1 274 ? 6.844 -0.764 7.741 1.00 90.50 274 ASP A O 1
ATOM 2215 N N . GLU A 1 275 ? 8.033 1.036 7.091 1.00 86.94 275 GLU A N 1
ATOM 2216 C CA . GLU A 1 275 ? 9.340 0.563 7.535 1.00 86.94 275 GLU A CA 1
ATOM 2217 C C . GLU A 1 275 ? 9.638 -0.871 7.072 1.00 86.94 275 GLU A C 1
ATOM 2219 O O . GLU A 1 275 ? 10.182 -1.693 7.812 1.00 86.94 275 GLU A O 1
ATOM 2224 N N . PHE A 1 276 ? 9.245 -1.203 5.850 1.00 88.88 276 PHE A N 1
ATOM 2225 C CA . PHE A 1 276 ? 9.376 -2.548 5.319 1.00 88.88 276 PHE A CA 1
ATOM 2226 C C . PHE A 1 276 ? 10.844 -2.985 5.226 1.00 88.88 276 PHE A C 1
ATOM 2228 O O . PHE A 1 276 ? 11.162 -4.151 5.441 1.00 88.88 276 PHE A O 1
ATOM 2235 N N . ALA A 1 277 ? 11.746 -2.031 4.980 1.00 84.19 277 ALA A N 1
ATOM 2236 C CA . ALA A 1 277 ? 13.185 -2.257 4.956 1.00 84.19 277 ALA A CA 1
ATOM 2237 C C . ALA A 1 277 ? 13.785 -2.477 6.359 1.00 84.19 277 ALA A C 1
ATOM 2239 O O . ALA A 1 277 ? 13.429 -1.822 7.345 1.00 84.19 277 ALA A O 1
ATOM 2240 N N . GLY A 1 278 ? 14.760 -3.377 6.422 1.00 83.56 278 GLY A N 1
ATOM 2241 C CA . GLY A 1 278 ? 15.627 -3.628 7.560 1.00 83.56 278 GLY A CA 1
ATOM 2242 C C . GLY A 1 278 ? 16.124 -5.070 7.579 1.00 83.56 278 GLY A C 1
ATOM 2243 O O . GLY A 1 278 ? 15.391 -5.964 7.990 1.00 83.56 278 GLY A O 1
ATOM 2244 N N . LYS A 1 279 ? 17.409 -5.291 7.272 1.00 80.25 279 LYS A N 1
ATOM 2245 C CA . LYS A 1 279 ? 18.054 -6.625 7.268 1.00 80.25 279 LYS A CA 1
ATOM 2246 C C . LYS A 1 279 ? 17.920 -7.414 8.580 1.00 80.25 279 LYS A C 1
ATOM 2248 O O . LYS A 1 279 ? 17.991 -8.637 8.587 1.00 80.25 279 LYS A O 1
ATOM 2253 N N . LYS A 1 280 ? 17.744 -6.717 9.709 1.00 80.19 280 LYS A N 1
ATOM 2254 C CA . LYS A 1 280 ? 17.562 -7.331 11.037 1.00 80.19 280 LYS A CA 1
ATOM 2255 C C . LYS A 1 280 ? 16.116 -7.748 11.321 1.00 80.19 280 LYS A C 1
ATOM 2257 O O . LYS A 1 280 ? 15.884 -8.487 12.276 1.00 80.19 280 LYS A O 1
ATOM 2262 N N . LYS A 1 281 ? 15.142 -7.254 10.547 1.00 81.75 281 LYS A N 1
ATOM 2263 C CA . LYS A 1 281 ? 13.733 -7.613 10.720 1.00 81.75 281 LYS A CA 1
ATOM 2264 C C . LYS A 1 281 ? 13.548 -9.063 10.274 1.00 81.75 281 LYS A C 1
ATOM 2266 O O . LYS A 1 281 ? 14.103 -9.486 9.264 1.00 81.75 281 LYS A O 1
ATOM 2271 N N . ARG A 1 282 ? 12.782 -9.834 11.047 1.00 74.88 282 ARG A N 1
ATOM 2272 C CA . ARG A 1 282 ? 12.405 -11.206 10.691 1.00 74.88 282 ARG A CA 1
ATOM 2273 C C . ARG A 1 282 ? 10.931 -11.218 10.332 1.00 74.88 282 ARG A C 1
ATOM 2275 O O . ARG A 1 282 ? 10.096 -10.916 11.179 1.00 74.88 282 ARG A O 1
ATOM 2282 N N . ALA A 1 283 ? 10.625 -11.557 9.087 1.00 73.12 283 ALA A N 1
ATOM 2283 C CA . ALA A 1 283 ? 9.256 -11.790 8.654 1.00 73.12 283 ALA A CA 1
ATOM 2284 C C . ALA A 1 283 ? 8.916 -13.284 8.711 1.00 73.12 283 ALA A C 1
ATOM 2286 O O . ALA A 1 283 ? 9.793 -14.148 8.656 1.00 73.12 283 ALA A O 1
ATOM 2287 N N . ASN A 1 284 ? 7.628 -13.599 8.825 1.00 82.25 284 ASN A N 1
ATOM 2288 C CA . ASN A 1 284 ? 7.161 -14.979 8.798 1.00 82.25 284 ASN A CA 1
ATOM 2289 C C . ASN A 1 284 ? 7.228 -15.521 7.358 1.00 82.25 284 ASN A C 1
ATOM 2291 O O . ASN A 1 284 ? 6.543 -15.001 6.483 1.00 82.25 284 ASN A O 1
ATOM 2295 N N . LYS A 1 285 ? 8.004 -16.584 7.114 1.00 84.69 285 LYS A N 1
ATOM 2296 C CA . LYS A 1 285 ? 8.142 -17.204 5.783 1.00 84.69 285 LYS A CA 1
ATOM 2297 C C . LYS A 1 285 ? 6.792 -17.622 5.182 1.00 84.69 285 LYS A C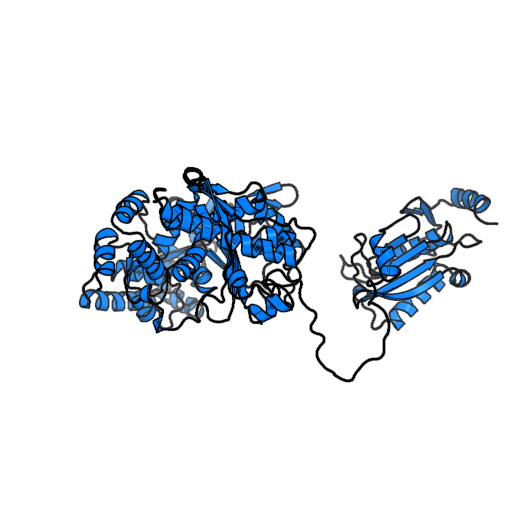 1
ATOM 2299 O O . LYS A 1 285 ? 6.533 -17.337 4.019 1.00 84.69 285 LYS A O 1
ATOM 2304 N N . ALA A 1 286 ? 5.886 -18.166 5.999 1.00 86.06 286 ALA A N 1
ATOM 2305 C CA . ALA A 1 286 ? 4.543 -18.539 5.552 1.00 86.06 286 ALA A CA 1
ATOM 2306 C C . ALA A 1 286 ? 3.727 -17.329 5.065 1.00 86.06 286 ALA A C 1
ATOM 2308 O O . ALA A 1 286 ? 2.927 -17.455 4.144 1.00 86.06 286 ALA A O 1
ATOM 2309 N N . LEU A 1 287 ? 3.937 -16.142 5.650 1.00 88.94 287 LEU A N 1
ATOM 2310 C CA . LEU A 1 287 ? 3.305 -14.914 5.166 1.00 88.94 287 LEU A CA 1
ATOM 2311 C C . LEU A 1 287 ? 3.805 -14.556 3.765 1.00 88.94 287 LEU A C 1
ATOM 2313 O O . LEU A 1 287 ? 2.991 -14.224 2.908 1.00 88.94 287 LEU A O 1
ATOM 2317 N N . VAL A 1 288 ? 5.119 -14.643 3.535 1.00 90.62 288 VAL A N 1
ATOM 2318 C CA . VAL A 1 288 ? 5.724 -14.347 2.230 1.00 90.62 288 VAL A CA 1
ATOM 2319 C C . VAL A 1 288 ? 5.215 -15.319 1.167 1.00 90.62 288 VAL A C 1
ATOM 2321 O O . VAL A 1 288 ? 4.862 -14.894 0.071 1.00 90.62 288 VAL A O 1
ATOM 2324 N N . ASP A 1 289 ? 5.096 -16.606 1.489 1.00 90.25 289 ASP A N 1
ATOM 2325 C CA . ASP A 1 289 ? 4.608 -17.607 0.536 1.00 90.25 289 ASP A CA 1
ATOM 2326 C C . ASP A 1 289 ? 3.121 -17.423 0.185 1.00 90.25 289 ASP A C 1
ATOM 2328 O O . ASP A 1 289 ? 2.734 -17.561 -0.979 1.00 90.25 289 ASP A O 1
ATOM 2332 N N . ILE A 1 290 ? 2.285 -17.019 1.147 1.00 91.56 290 ILE A N 1
ATOM 2333 C CA . ILE A 1 290 ? 0.889 -16.652 0.859 1.00 91.56 290 ILE A CA 1
ATOM 2334 C C . ILE A 1 290 ? 0.832 -15.358 0.037 1.00 91.56 290 ILE A C 1
ATOM 2336 O O . ILE A 1 290 ? 0.080 -15.293 -0.935 1.00 91.56 290 ILE A O 1
ATOM 2340 N N . LEU A 1 291 ? 1.652 -14.354 0.372 1.00 93.56 291 LEU A N 1
ATOM 2341 C CA . LEU A 1 291 ? 1.767 -13.110 -0.397 1.00 93.56 291 LEU A CA 1
ATOM 2342 C C . LEU A 1 291 ? 2.156 -13.384 -1.847 1.00 93.56 291 LEU A C 1
ATOM 2344 O O . LEU A 1 291 ? 1.541 -12.829 -2.748 1.00 93.56 291 LEU A O 1
ATOM 2348 N N . LYS A 1 292 ? 3.107 -14.291 -2.087 1.00 94.19 292 LYS A N 1
ATOM 2349 C CA . LYS A 1 292 ? 3.482 -14.734 -3.432 1.00 94.19 292 LYS A CA 1
ATOM 2350 C C . LYS A 1 292 ? 2.254 -15.226 -4.212 1.00 94.19 292 LYS A C 1
ATOM 2352 O O . LYS A 1 292 ? 2.007 -14.781 -5.332 1.00 94.19 292 LYS A O 1
ATOM 2357 N N . ASN A 1 293 ? 1.457 -16.132 -3.653 1.00 93.12 293 ASN A N 1
ATOM 2358 C CA . ASN A 1 293 ? 0.254 -16.601 -4.349 1.00 93.12 293 ASN A CA 1
ATOM 2359 C C . ASN A 1 293 ? -0.745 -15.451 -4.576 1.00 93.12 293 ASN A C 1
ATOM 2361 O O . ASN A 1 293 ? -1.161 -15.201 -5.706 1.00 93.12 293 ASN A O 1
ATOM 2365 N N . TYR A 1 294 ? -1.037 -14.684 -3.529 1.00 96.25 294 TYR A N 1
ATOM 2366 C CA . TYR A 1 294 ? -1.999 -13.589 -3.574 1.00 96.25 294 TYR A CA 1
ATOM 2367 C C . TYR A 1 294 ? -1.646 -12.495 -4.592 1.00 96.25 294 TYR A C 1
ATOM 2369 O O . TYR A 1 294 ? -2.495 -12.067 -5.366 1.00 96.25 294 TYR A O 1
ATOM 2377 N N . MET A 1 295 ? -0.391 -12.056 -4.624 1.00 96.25 295 MET A N 1
ATOM 2378 C CA . MET A 1 295 ? 0.096 -11.016 -5.533 1.00 96.25 295 MET A CA 1
ATOM 2379 C C . MET A 1 295 ? 0.078 -11.447 -7.003 1.00 96.25 295 MET A C 1
ATOM 2381 O O . MET A 1 295 ? 0.087 -10.588 -7.876 1.00 96.25 295 MET A O 1
ATOM 2385 N N . ALA A 1 296 ? 0.083 -12.756 -7.277 1.00 92.75 296 ALA A N 1
ATOM 2386 C CA . ALA A 1 296 ? 0.002 -13.290 -8.634 1.00 92.75 296 ALA A CA 1
ATOM 2387 C C . ALA A 1 296 ? -1.444 -13.594 -9.055 1.00 92.75 296 ALA A C 1
ATOM 2389 O O . ALA A 1 296 ? -1.828 -13.314 -10.185 1.00 92.75 296 ALA A O 1
ATOM 2390 N N . ASN A 1 297 ? -2.237 -14.172 -8.150 1.00 91.44 297 ASN A N 1
ATOM 2391 C CA . ASN A 1 297 ? -3.518 -14.794 -8.489 1.00 91.44 297 ASN A CA 1
ATOM 2392 C C . ASN A 1 297 ? -4.731 -14.116 -7.842 1.00 91.44 297 ASN A C 1
ATOM 2394 O O . ASN A 1 297 ? -5.853 -14.542 -8.091 1.00 91.44 297 ASN A O 1
ATOM 2398 N N . LYS A 1 298 ? -4.536 -13.089 -7.002 1.00 93.94 298 LYS A N 1
ATOM 2399 C CA . LYS A 1 298 ? -5.599 -12.425 -6.218 1.00 93.94 298 LYS A CA 1
ATOM 2400 C C . LYS A 1 298 ? -6.301 -13.356 -5.223 1.00 93.94 298 LYS A C 1
ATOM 2402 O O . LYS A 1 298 ? -7.388 -13.056 -4.737 1.00 93.94 298 LYS A O 1
ATOM 2407 N N . THR A 1 299 ? -5.682 -14.492 -4.904 1.00 91.19 299 THR A N 1
ATOM 2408 C CA . THR A 1 299 ? -6.282 -15.545 -4.080 1.00 91.19 299 THR A CA 1
ATOM 2409 C C . THR A 1 299 ? -5.371 -16.015 -2.959 1.00 91.19 299 THR A C 1
ATOM 2411 O O . THR A 1 299 ? -4.150 -16.039 -3.101 1.00 91.19 299 THR A O 1
ATOM 2414 N N . PHE A 1 300 ? -5.973 -16.460 -1.861 1.00 88.81 300 PHE A N 1
ATOM 2415 C CA . PHE A 1 300 ? -5.288 -17.089 -0.735 1.00 88.81 300 PHE A CA 1
ATOM 2416 C C . PHE A 1 300 ? -6.140 -18.224 -0.154 1.00 88.81 300 PHE A C 1
ATOM 2418 O O . PHE A 1 300 ? -7.356 -18.272 -0.340 1.00 88.81 300 PHE A O 1
ATOM 2425 N N . SER A 1 301 ? -5.503 -19.164 0.542 1.00 77.31 301 SER A N 1
ATOM 2426 C CA . SER A 1 301 ? -6.161 -20.394 0.993 1.00 77.31 301 SER A CA 1
ATOM 2427 C C . SER A 1 301 ? -6.572 -20.338 2.467 1.00 77.31 301 SER A C 1
ATOM 2429 O O . SER A 1 301 ? -5.804 -19.906 3.328 1.00 77.31 301 SER A O 1
ATOM 2431 N N . ARG A 1 302 ? -7.774 -20.844 2.758 1.00 72.69 302 ARG A N 1
ATOM 2432 C CA . ARG A 1 302 ? -8.319 -21.097 4.097 1.00 72.69 302 ARG A CA 1
ATOM 2433 C C . ARG A 1 302 ? -8.641 -22.589 4.214 1.00 72.69 302 ARG A C 1
ATOM 2435 O O . ARG A 1 302 ? -9.729 -23.035 3.856 1.00 72.69 302 ARG A O 1
ATOM 2442 N N . GLY A 1 303 ? -7.695 -23.382 4.713 1.00 71.00 303 GLY A N 1
ATOM 2443 C CA . GLY A 1 303 ? -7.851 -24.840 4.729 1.00 71.00 303 GLY A CA 1
ATOM 2444 C C . GLY A 1 303 ? -7.952 -25.392 3.303 1.00 71.00 303 GLY A C 1
ATOM 2445 O O . GLY A 1 303 ? -6.966 -25.353 2.576 1.00 71.00 303 GLY A O 1
ATOM 2446 N N . VAL A 1 304 ? -9.135 -25.881 2.915 1.00 64.88 304 VAL A N 1
ATOM 2447 C CA . VAL A 1 304 ? -9.436 -26.415 1.569 1.00 64.88 304 VAL A CA 1
ATOM 2448 C C . VAL A 1 304 ? -10.137 -25.418 0.635 1.00 64.88 304 VAL A C 1
ATOM 2450 O O . VAL A 1 304 ? -10.202 -25.669 -0.564 1.00 64.88 304 VAL A O 1
ATOM 2453 N N . GLU A 1 305 ? -10.633 -24.284 1.139 1.00 75.81 305 GLU A N 1
ATOM 2454 C CA . GLU A 1 305 ? -11.271 -23.253 0.308 1.00 75.81 305 GLU A CA 1
ATOM 2455 C C . GLU A 1 305 ? -10.275 -22.176 -0.132 1.00 75.81 305 GLU A C 1
ATOM 2457 O O . GLU A 1 305 ? -9.385 -21.768 0.620 1.00 75.81 305 GLU A O 1
ATOM 2462 N N . THR A 1 306 ? -10.454 -21.685 -1.359 1.00 83.19 306 THR A N 1
ATOM 2463 C CA . THR A 1 306 ? -9.692 -20.559 -1.911 1.00 83.19 306 THR 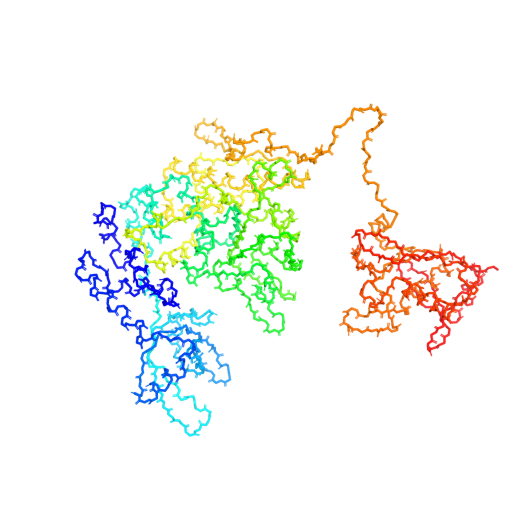A CA 1
ATOM 2464 C C . THR A 1 306 ? -10.562 -19.310 -1.877 1.00 83.19 306 THR A C 1
ATOM 2466 O O . THR A 1 306 ? -11.660 -19.305 -2.427 1.00 83.19 306 THR A O 1
ATOM 2469 N N . LEU A 1 307 ? -10.071 -18.255 -1.229 1.00 85.06 307 LEU A N 1
ATOM 2470 C CA . LEU A 1 307 ? -10.735 -16.958 -1.131 1.00 85.06 307 LEU A CA 1
ATOM 2471 C C . LEU A 1 307 ? -10.044 -15.956 -2.056 1.00 85.06 307 LEU A C 1
ATOM 2473 O O . LEU A 1 307 ? -8.818 -15.961 -2.172 1.00 85.06 307 LEU A O 1
ATOM 2477 N N . GLY A 1 308 ? -10.833 -15.102 -2.705 1.00 88.00 308 GLY A N 1
ATOM 2478 C CA . GLY A 1 308 ? -10.348 -14.003 -3.538 1.00 88.00 308 GLY A CA 1
ATOM 2479 C C . GLY A 1 308 ? -10.362 -12.669 -2.792 1.00 88.00 308 GLY A C 1
ATOM 2480 O O . GLY A 1 308 ? -11.223 -12.439 -1.945 1.00 88.00 308 GLY A O 1
ATOM 2481 N N . ALA A 1 309 ? -9.418 -11.789 -3.115 1.00 91.19 309 ALA A N 1
ATOM 2482 C CA . ALA A 1 309 ? -9.394 -10.399 -2.669 1.00 91.19 309 ALA A CA 1
ATOM 2483 C C . ALA A 1 309 ? -8.662 -9.513 -3.690 1.00 91.19 309 ALA A C 1
ATOM 2485 O O . ALA A 1 309 ? -7.861 -9.994 -4.486 1.00 91.19 309 ALA A O 1
ATOM 2486 N N . GLU A 1 310 ? -8.944 -8.211 -3.676 1.00 92.38 310 GLU A N 1
ATOM 2487 C CA . GLU A 1 310 ? -8.476 -7.279 -4.714 1.00 92.38 310 GLU A CA 1
ATOM 2488 C C . GLU A 1 310 ? -7.530 -6.191 -4.193 1.00 92.38 310 GLU A C 1
ATOM 2490 O O . GLU A 1 310 ? -7.094 -5.335 -4.966 1.00 92.38 310 GLU A O 1
ATOM 2495 N N . ALA A 1 311 ? -7.200 -6.219 -2.900 1.00 94.44 311 ALA A N 1
ATOM 2496 C CA . ALA A 1 311 ? -6.302 -5.260 -2.274 1.00 94.44 311 ALA A CA 1
ATOM 2497 C C . ALA A 1 311 ? -4.933 -5.207 -2.970 1.00 94.44 311 ALA A C 1
ATOM 2499 O O . ALA A 1 311 ? -4.295 -6.240 -3.217 1.00 94.44 311 ALA A O 1
ATOM 2500 N N . SER A 1 312 ? -4.478 -3.992 -3.240 1.00 97.38 312 SER A N 1
ATOM 2501 C CA . SER A 1 312 ? -3.137 -3.664 -3.716 1.00 97.38 312 SER A CA 1
ATOM 2502 C C . SER A 1 312 ? -2.133 -3.694 -2.566 1.00 97.38 312 SER A C 1
ATOM 2504 O O . SER A 1 312 ? -2.480 -3.378 -1.427 1.00 97.38 312 SER A O 1
ATOM 2506 N N . MET A 1 313 ? -0.890 -4.078 -2.857 1.00 97.19 313 MET A N 1
ATOM 2507 C CA . MET A 1 313 ? 0.182 -4.192 -1.865 1.00 97.19 313 MET A CA 1
ATOM 2508 C C . MET A 1 313 ? 1.223 -3.110 -2.102 1.00 97.19 313 MET A C 1
ATOM 2510 O O . MET A 1 313 ? 1.764 -3.001 -3.199 1.00 97.19 313 MET A O 1
ATOM 2514 N N . VAL A 1 314 ? 1.535 -2.332 -1.070 1.00 97.38 314 VAL A N 1
ATOM 2515 C CA . VAL A 1 314 ? 2.570 -1.296 -1.142 1.00 97.38 314 VAL A CA 1
ATOM 2516 C C . VAL A 1 314 ? 3.627 -1.566 -0.086 1.00 97.38 314 VAL A C 1
ATOM 2518 O O . VAL A 1 314 ? 3.308 -1.725 1.088 1.00 97.38 314 VAL A O 1
ATOM 2521 N N . PHE A 1 315 ? 4.893 -1.584 -0.481 1.00 96.38 315 PHE A N 1
ATOM 2522 C CA . PHE A 1 315 ? 6.022 -1.795 0.416 1.00 96.38 315 PHE A CA 1
ATOM 2523 C C . PHE A 1 315 ? 6.875 -0.533 0.479 1.00 96.38 315 PHE A C 1
ATOM 2525 O O . PHE A 1 315 ? 7.463 -0.129 -0.519 1.00 96.38 315 PHE A O 1
ATOM 2532 N N . VAL A 1 316 ? 6.944 0.099 1.648 1.00 95.12 316 VAL A N 1
ATOM 2533 C CA . VAL A 1 316 ? 7.657 1.363 1.844 1.00 95.12 316 VAL A CA 1
ATOM 2534 C C . VAL A 1 316 ? 8.837 1.145 2.779 1.00 95.12 316 VAL A C 1
ATOM 2536 O O . VAL A 1 316 ? 8.674 0.709 3.916 1.00 95.12 316 VAL A O 1
ATOM 2539 N N . GLY A 1 317 ? 10.047 1.458 2.323 1.00 93.56 317 GLY A N 1
ATOM 2540 C CA . GLY A 1 317 ? 11.271 1.217 3.084 1.00 93.56 317 GLY A CA 1
ATOM 2541 C C . GLY A 1 317 ? 12.326 2.299 2.895 1.00 93.56 317 GLY A C 1
ATOM 2542 O O . GLY A 1 317 ? 12.289 3.084 1.952 1.00 93.56 317 GLY A O 1
ATOM 2543 N N . ASN A 1 318 ? 13.280 2.367 3.821 1.00 93.00 318 ASN A N 1
ATOM 2544 C CA . ASN A 1 318 ? 14.416 3.275 3.699 1.00 93.00 318 ASN A CA 1
ATOM 2545 C C . ASN A 1 318 ? 15.638 2.536 3.162 1.00 93.00 318 ASN A C 1
ATOM 2547 O O . ASN A 1 318 ? 15.900 1.416 3.596 1.00 93.00 318 ASN A O 1
ATOM 2551 N N . THR A 1 319 ? 16.401 3.196 2.293 1.00 92.38 319 THR A N 1
ATOM 2552 C CA . THR A 1 319 ? 17.735 2.726 1.909 1.00 92.38 319 THR A CA 1
ATOM 2553 C C . THR A 1 319 ? 18.778 3.199 2.923 1.00 92.38 319 THR A C 1
ATOM 2555 O O . THR A 1 319 ? 18.659 4.290 3.492 1.00 92.38 319 THR A O 1
ATOM 2558 N N . THR A 1 320 ? 19.793 2.377 3.183 1.00 88.62 320 THR A N 1
ATOM 2559 C CA . THR A 1 320 ? 20.908 2.704 4.088 1.00 88.62 320 THR A CA 1
ATOM 2560 C C . THR A 1 320 ? 22.143 3.215 3.356 1.00 88.62 320 THR A C 1
ATOM 2562 O O . THR A 1 320 ? 22.953 3.913 3.963 1.00 88.62 320 THR A O 1
ATOM 2565 N N . GLN A 1 321 ? 22.267 2.907 2.065 1.00 90.81 321 GLN A N 1
ATOM 2566 C CA . GLN A 1 321 ? 23.404 3.260 1.216 1.00 90.81 321 GLN A CA 1
ATOM 2567 C C . GLN A 1 321 ? 22.970 4.118 0.019 1.00 90.81 321 GLN A C 1
ATOM 2569 O O . GLN A 1 321 ? 21.781 4.224 -0.298 1.00 90.81 321 GLN A O 1
ATOM 2574 N N . THR A 1 322 ? 23.942 4.747 -0.647 1.00 92.06 322 THR A N 1
ATOM 2575 C CA . THR A 1 322 ? 23.712 5.468 -1.907 1.00 92.06 322 THR A CA 1
ATOM 2576 C C . THR A 1 322 ? 23.395 4.496 -3.044 1.00 92.06 322 THR A C 1
ATOM 2578 O O . THR A 1 322 ? 23.771 3.323 -2.995 1.00 92.06 322 THR A O 1
ATOM 2581 N N . VAL A 1 323 ? 22.723 4.989 -4.089 1.00 93.62 323 VAL A N 1
ATOM 2582 C CA . VAL A 1 323 ? 22.407 4.198 -5.294 1.00 93.62 323 VAL A CA 1
ATOM 2583 C C . VAL A 1 323 ? 23.678 3.604 -5.889 1.00 93.62 323 VAL A C 1
ATOM 2585 O O . VAL A 1 323 ? 23.745 2.401 -6.111 1.00 93.62 323 VAL A O 1
ATOM 2588 N N . GLU A 1 324 ? 24.714 4.425 -6.050 1.00 93.31 324 GLU A N 1
ATOM 2589 C CA . GLU A 1 324 ? 26.012 3.994 -6.556 1.00 93.31 324 GLU A CA 1
ATOM 2590 C C . GLU A 1 324 ? 26.608 2.845 -5.728 1.00 93.31 324 GLU A C 1
ATOM 2592 O O . GLU A 1 324 ? 26.947 1.804 -6.284 1.00 93.31 324 GLU A O 1
ATOM 2597 N N . HIS A 1 325 ? 26.658 2.975 -4.398 1.00 91.94 325 HIS A N 1
ATOM 2598 C CA . HIS A 1 325 ? 27.186 1.926 -3.524 1.00 91.94 325 HIS A CA 1
ATOM 2599 C C . HIS A 1 325 ? 26.381 0.621 -3.639 1.00 91.94 325 HIS A C 1
ATOM 2601 O O . HIS A 1 325 ? 26.960 -0.463 -3.726 1.00 91.94 325 HIS A O 1
ATOM 2607 N N . MET A 1 326 ? 25.045 0.700 -3.658 1.00 93.06 326 MET A N 1
ATOM 2608 C CA . MET A 1 326 ? 24.189 -0.479 -3.858 1.00 93.06 326 MET A CA 1
ATOM 2609 C C . MET A 1 326 ? 24.453 -1.135 -5.220 1.00 93.06 326 MET A C 1
ATOM 2611 O O . MET A 1 326 ? 24.569 -2.357 -5.308 1.00 93.06 326 MET A O 1
ATOM 2615 N N . LEU A 1 327 ? 24.627 -0.338 -6.278 1.00 92.12 327 LEU A N 1
ATOM 2616 C CA . LEU A 1 327 ? 24.966 -0.842 -7.607 1.00 92.12 327 LEU A CA 1
ATOM 2617 C C . LEU A 1 327 ? 26.385 -1.428 -7.681 1.00 92.12 327 LEU A C 1
ATOM 2619 O O . LEU A 1 327 ? 26.612 -2.341 -8.475 1.00 92.12 327 LEU A O 1
ATOM 2623 N N . MET A 1 328 ? 27.329 -0.977 -6.855 1.00 88.31 328 MET A N 1
ATOM 2624 C CA . MET A 1 328 ? 28.675 -1.554 -6.795 1.00 88.31 328 MET A CA 1
ATOM 2625 C C . MET A 1 328 ? 28.745 -2.862 -6.001 1.00 88.31 328 MET A C 1
ATOM 2627 O O . MET A 1 328 ? 29.513 -3.745 -6.378 1.00 88.31 328 MET A O 1
ATOM 2631 N N . HIS A 1 329 ? 27.974 -2.999 -4.916 1.00 86.88 329 HIS A N 1
ATOM 2632 C CA . HIS A 1 329 ? 28.208 -4.045 -3.908 1.00 86.88 329 HIS A CA 1
ATOM 2633 C C . HIS A 1 329 ? 27.022 -4.974 -3.626 1.00 86.88 329 HIS A C 1
ATOM 2635 O O . HIS A 1 329 ? 27.219 -6.021 -3.011 1.00 86.88 329 HIS A O 1
ATOM 2641 N N . SER A 1 330 ? 25.808 -4.649 -4.074 1.00 88.81 330 SER A N 1
ATOM 2642 C CA . SER A 1 330 ? 24.626 -5.484 -3.834 1.00 88.81 330 SER A CA 1
ATOM 2643 C C . SER A 1 330 ? 23.555 -5.302 -4.920 1.00 88.81 330 SER A C 1
ATOM 2645 O O . SER A 1 330 ? 23.783 -5.669 -6.073 1.00 88.81 330 SER A O 1
ATOM 2647 N N . SER A 1 331 ? 22.380 -4.780 -4.557 1.00 92.88 331 SER A N 1
ATOM 2648 C CA . SER A 1 331 ? 21.230 -4.484 -5.418 1.00 92.88 331 SER A CA 1
ATOM 2649 C C . SER A 1 331 ? 20.392 -3.364 -4.797 1.00 92.88 331 SER A C 1
ATOM 2651 O O . SER A 1 331 ? 20.543 -3.051 -3.617 1.00 92.88 331 SER A O 1
ATOM 2653 N N . LEU A 1 332 ? 19.446 -2.806 -5.550 1.00 95.06 332 LEU A N 1
ATOM 2654 C CA . LEU A 1 332 ? 18.510 -1.801 -5.028 1.00 95.06 332 LEU A CA 1
ATOM 2655 C C . LEU A 1 332 ? 17.554 -2.361 -3.952 1.00 95.06 332 LEU A C 1
ATOM 2657 O O . LEU A 1 332 ? 16.937 -1.595 -3.220 1.00 95.06 332 LEU A O 1
ATOM 2661 N N . PHE A 1 333 ? 17.459 -3.688 -3.814 1.00 95.62 333 PHE A N 1
ATOM 2662 C CA . PHE A 1 333 ? 16.652 -4.373 -2.798 1.00 95.62 333 PHE A CA 1
ATOM 2663 C C . PHE A 1 333 ? 17.437 -4.759 -1.537 1.00 95.62 333 PHE A C 1
ATOM 2665 O O . PHE A 1 333 ? 16.889 -5.426 -0.663 1.00 95.62 333 PHE A O 1
ATOM 2672 N N . ASP A 1 334 ? 18.712 -4.375 -1.429 1.00 91.88 334 ASP A N 1
ATOM 2673 C CA . ASP A 1 334 ? 19.624 -4.853 -0.382 1.00 91.88 334 ASP A CA 1
ATOM 2674 C C . ASP A 1 334 ? 19.091 -4.639 1.041 1.00 91.88 334 ASP A C 1
ATOM 2676 O O . ASP A 1 334 ? 19.275 -5.481 1.914 1.00 91.88 334 ASP A O 1
ATOM 2680 N N . ASP A 1 335 ? 18.374 -3.544 1.285 1.00 92.31 335 ASP A N 1
ATOM 2681 C CA . ASP A 1 335 ? 17.840 -3.236 2.610 1.00 92.31 335 ASP A CA 1
ATOM 2682 C C . ASP A 1 335 ? 16.594 -4.047 2.999 1.00 92.31 335 ASP A C 1
ATOM 2684 O O . ASP A 1 335 ? 16.088 -3.882 4.112 1.00 92.31 335 ASP A O 1
ATOM 2688 N N . LEU A 1 336 ? 16.082 -4.933 2.143 1.00 93.38 336 LEU A N 1
ATOM 2689 C CA . LEU A 1 336 ? 14.925 -5.756 2.483 1.00 93.38 336 LEU A CA 1
ATOM 2690 C C . LEU A 1 336 ? 15.234 -6.806 3.567 1.00 93.38 336 LEU A C 1
ATOM 2692 O O . LEU A 1 336 ? 16.366 -7.281 3.694 1.00 93.38 336 LEU A O 1
ATOM 2696 N N . PRO A 1 337 ? 14.226 -7.210 4.363 1.00 91.12 337 PRO A N 1
ATOM 2697 C CA . PRO A 1 337 ? 14.363 -8.346 5.264 1.00 91.12 337 PRO A CA 1
ATOM 2698 C C . PRO A 1 337 ? 14.697 -9.627 4.478 1.00 91.12 337 PRO A C 1
ATOM 2700 O O . PRO A 1 337 ? 14.149 -9.814 3.388 1.00 91.12 337 PRO A O 1
ATOM 2703 N N . PRO A 1 338 ? 15.503 -10.555 5.030 1.00 89.56 338 PRO A N 1
ATOM 2704 C CA . PRO A 1 338 ? 15.967 -11.739 4.301 1.00 89.56 338 PRO A CA 1
ATOM 2705 C C . PRO A 1 338 ? 14.848 -12.589 3.689 1.00 89.56 338 PRO A C 1
ATOM 2707 O O . PRO A 1 338 ? 15.021 -13.150 2.617 1.00 89.56 338 PRO A O 1
ATOM 2710 N N . GLN A 1 339 ? 13.681 -12.668 4.339 1.00 89.69 339 GLN A N 1
ATOM 2711 C CA . GLN A 1 339 ? 12.548 -13.446 3.826 1.00 89.69 339 GLN A CA 1
ATOM 2712 C C . GLN A 1 339 ? 11.861 -12.794 2.617 1.00 89.69 339 GLN A C 1
ATOM 2714 O O . GLN A 1 339 ? 11.219 -13.498 1.846 1.00 89.69 339 GLN A O 1
ATOM 2719 N N . TYR A 1 340 ? 11.969 -11.471 2.464 1.00 91.44 340 TYR A N 1
ATOM 2720 C CA . TYR A 1 340 ? 11.448 -10.730 1.310 1.00 91.44 340 TYR A CA 1
ATOM 2721 C C . TYR A 1 340 ? 12.512 -10.502 0.228 1.00 91.44 340 TYR A C 1
ATOM 2723 O O . TYR A 1 340 ? 12.161 -10.152 -0.897 1.00 91.44 340 TYR A O 1
ATOM 2731 N N . PHE A 1 341 ? 13.792 -10.738 0.537 1.00 91.88 341 PHE A N 1
ATOM 2732 C CA . PHE A 1 341 ? 14.881 -10.819 -0.439 1.00 91.88 341 PHE A CA 1
ATOM 2733 C C . PHE A 1 341 ? 14.828 -12.167 -1.187 1.00 91.88 341 PHE A C 1
ATOM 2735 O O . PHE A 1 341 ? 15.742 -12.983 -1.144 1.00 91.88 341 PHE A O 1
ATOM 2742 N N . ASP A 1 342 ? 13.691 -12.425 -1.830 1.00 92.19 342 ASP A N 1
ATOM 2743 C CA . ASP A 1 342 ? 13.363 -13.661 -2.534 1.00 92.19 342 ASP A CA 1
ATOM 2744 C C . ASP A 1 342 ? 12.993 -13.301 -3.982 1.00 92.19 342 ASP A C 1
ATOM 2746 O O . ASP A 1 342 ? 12.036 -12.544 -4.185 1.00 92.19 342 ASP A O 1
ATOM 2750 N N . PRO A 1 343 ? 13.713 -13.814 -5.000 1.00 93.81 343 PRO A N 1
ATOM 2751 C CA . PRO A 1 343 ? 13.459 -13.452 -6.393 1.00 93.81 343 PRO A CA 1
ATOM 2752 C C . PRO A 1 343 ? 12.019 -13.710 -6.842 1.00 93.81 343 PRO A C 1
ATOM 2754 O O . PRO A 1 343 ? 11.454 -12.916 -7.587 1.00 93.81 343 PRO A O 1
ATOM 2757 N N . ALA A 1 344 ? 11.371 -14.771 -6.348 1.00 93.00 344 ALA A N 1
ATOM 2758 C CA . ALA A 1 344 ? 9.990 -15.059 -6.707 1.00 93.00 344 ALA A CA 1
ATOM 2759 C C . ALA A 1 344 ? 9.024 -14.023 -6.108 1.00 93.00 344 ALA A C 1
ATOM 2761 O O . ALA A 1 344 ? 8.047 -13.653 -6.760 1.00 93.00 344 ALA A O 1
ATOM 2762 N N . PHE A 1 345 ? 9.254 -13.558 -4.878 1.00 95.50 345 PHE A N 1
ATOM 2763 C CA . PHE A 1 345 ? 8.487 -12.456 -4.292 1.00 95.50 345 PHE A CA 1
ATOM 2764 C C . PHE A 1 345 ? 8.718 -11.149 -5.059 1.00 95.50 345 PHE A C 1
ATOM 2766 O O . PHE A 1 345 ? 7.752 -10.516 -5.481 1.00 95.50 345 PHE A O 1
ATOM 2773 N N . LEU A 1 346 ? 9.979 -10.778 -5.285 1.00 96.81 346 LEU A N 1
ATOM 2774 C CA . LEU A 1 346 ? 10.353 -9.527 -5.947 1.00 96.81 346 LEU A CA 1
ATOM 2775 C C . LEU A 1 346 ? 9.813 -9.437 -7.381 1.00 96.81 346 LEU A C 1
ATOM 2777 O O . LEU A 1 346 ? 9.351 -8.379 -7.798 1.00 96.81 346 LEU A O 1
ATOM 2781 N N . ASP A 1 347 ? 9.762 -10.554 -8.106 1.00 95.50 347 ASP A N 1
ATOM 2782 C CA . ASP A 1 347 ? 9.213 -10.611 -9.464 1.00 95.50 347 ASP A CA 1
ATOM 2783 C C . ASP A 1 347 ? 7.706 -10.318 -9.543 1.00 95.50 347 ASP A C 1
ATOM 2785 O O . ASP A 1 347 ? 7.174 -10.033 -10.615 1.00 95.50 347 ASP A O 1
ATOM 2789 N N . ARG A 1 348 ? 7.001 -10.313 -8.406 1.00 96.25 348 ARG A N 1
ATOM 2790 C CA . ARG A 1 348 ? 5.577 -9.950 -8.321 1.00 96.25 348 ARG A CA 1
ATOM 2791 C C . ARG A 1 348 ? 5.336 -8.456 -8.117 1.00 96.25 348 ARG A C 1
ATOM 2793 O O . ARG A 1 348 ? 4.182 -8.038 -8.083 1.00 96.25 348 ARG A O 1
ATOM 2800 N N . LEU A 1 349 ? 6.389 -7.655 -7.967 1.00 98.19 349 LEU A N 1
ATOM 2801 C CA . LEU A 1 349 ? 6.299 -6.198 -7.876 1.00 98.19 349 LEU A CA 1
ATOM 2802 C C . LEU A 1 349 ? 6.121 -5.606 -9.275 1.00 98.19 349 LEU A C 1
ATOM 2804 O O . LEU A 1 349 ? 6.965 -5.807 -10.140 1.00 98.19 349 LEU A O 1
ATOM 2808 N N . HIS A 1 350 ? 5.049 -4.860 -9.519 1.00 98.50 350 HIS A N 1
ATOM 2809 C CA . HIS A 1 350 ? 4.799 -4.269 -10.836 1.00 98.50 350 HIS A CA 1
ATOM 2810 C C . HIS A 1 350 ? 5.701 -3.066 -11.104 1.00 98.50 350 HIS A C 1
ATOM 2812 O O . HIS A 1 350 ? 6.133 -2.879 -12.237 1.00 98.50 350 HIS A O 1
ATOM 2818 N N . PHE A 1 351 ? 6.020 -2.290 -10.065 1.00 98.50 351 PHE A N 1
ATOM 2819 C CA . PHE A 1 351 ? 6.775 -1.052 -10.211 1.00 98.50 351 PHE A CA 1
ATOM 2820 C C . PHE A 1 351 ? 7.640 -0.760 -8.987 1.00 98.50 351 PHE A C 1
ATOM 2822 O O . PHE A 1 351 ? 7.217 -0.959 -7.844 1.00 98.50 351 PHE A O 1
ATOM 2829 N N . TYR A 1 352 ? 8.840 -0.243 -9.245 1.00 98.12 352 TYR A N 1
ATOM 2830 C CA . TYR A 1 352 ? 9.752 0.276 -8.233 1.00 98.12 352 TYR A CA 1
ATOM 2831 C C . TYR A 1 352 ? 9.816 1.801 -8.326 1.00 98.12 352 TYR A C 1
ATOM 2833 O O . TYR A 1 352 ? 10.318 2.333 -9.318 1.00 98.12 352 TYR A O 1
ATOM 2841 N N . ILE A 1 353 ? 9.361 2.498 -7.280 1.00 97.56 353 ILE A N 1
ATOM 2842 C CA . ILE A 1 353 ? 9.538 3.947 -7.133 1.00 97.56 353 ILE A CA 1
ATOM 2843 C C . ILE A 1 353 ? 10.947 4.216 -6.575 1.00 97.56 353 ILE A C 1
ATOM 2845 O O . ILE A 1 353 ? 11.228 3.836 -5.430 1.00 97.56 353 ILE A O 1
ATOM 2849 N N . PRO A 1 354 ? 11.832 4.881 -7.343 1.00 96.12 354 PRO A N 1
ATOM 2850 C CA . PRO A 1 354 ? 13.146 5.309 -6.876 1.00 96.12 354 PRO A CA 1
ATOM 2851 C C . PRO A 1 354 ? 13.003 6.481 -5.903 1.00 96.12 354 PRO A C 1
ATOM 2853 O O . PRO A 1 354 ? 13.054 7.651 -6.273 1.00 96.12 354 PRO A O 1
ATOM 2856 N N . GLY A 1 355 ? 12.830 6.178 -4.616 1.00 93.44 355 GLY A N 1
ATOM 2857 C CA . GLY A 1 355 ? 12.585 7.187 -3.584 1.00 93.44 355 GLY A CA 1
ATOM 2858 C C . GLY A 1 355 ? 13.741 8.177 -3.379 1.00 93.44 355 GLY A C 1
ATOM 2859 O O . GLY A 1 355 ? 13.561 9.156 -2.665 1.00 93.44 355 GLY A O 1
ATOM 2860 N N . TRP A 1 356 ? 14.915 7.937 -3.977 1.00 93.25 356 TRP A N 1
ATOM 2861 C CA . TRP A 1 356 ? 16.041 8.882 -4.043 1.00 93.25 356 TRP A CA 1
ATOM 2862 C C . TRP A 1 356 ? 15.864 10.000 -5.074 1.00 93.25 356 TRP A C 1
ATOM 2864 O O . TRP A 1 356 ? 16.553 11.009 -4.972 1.00 93.25 356 TRP A O 1
ATOM 2874 N N . GLU A 1 357 ? 14.951 9.857 -6.036 1.00 91.94 357 GLU A N 1
ATOM 2875 C CA . GLU A 1 357 ? 14.587 10.941 -6.961 1.00 91.94 357 GLU A CA 1
ATOM 2876 C C . GLU A 1 357 ? 13.605 11.943 -6.332 1.00 91.94 357 GLU A C 1
ATOM 2878 O O . GLU A 1 357 ? 13.383 13.034 -6.861 1.00 91.94 357 GLU A O 1
ATOM 2883 N N . VAL A 1 358 ? 13.024 11.583 -5.183 1.00 86.19 358 VAL A N 1
ATOM 2884 C CA . VAL A 1 358 ? 12.149 12.449 -4.395 1.00 86.19 358 VAL A CA 1
ATOM 2885 C C . VAL A 1 358 ? 12.990 13.212 -3.378 1.00 86.19 358 VAL A C 1
ATOM 2887 O O . VAL A 1 358 ? 13.687 12.622 -2.552 1.00 86.19 358 VAL A O 1
ATOM 2890 N N . GLU A 1 359 ? 12.902 14.539 -3.408 1.00 82.06 359 GLU A N 1
ATOM 2891 C CA . GLU A 1 359 ? 13.591 15.387 -2.439 1.00 82.06 359 GLU A CA 1
ATOM 2892 C C . GLU A 1 359 ? 13.032 15.215 -1.021 1.00 82.06 359 GLU A C 1
ATOM 2894 O O . GLU A 1 359 ? 11.879 14.833 -0.801 1.00 82.06 359 GLU A O 1
ATOM 2899 N N . VAL A 1 360 ? 13.870 15.521 -0.030 1.00 84.62 360 VAL A N 1
ATOM 2900 C CA . VAL A 1 360 ? 13.431 15.577 1.366 1.00 84.62 360 VAL A CA 1
ATOM 2901 C C . VAL A 1 360 ? 12.378 16.673 1.497 1.00 84.62 360 VAL A C 1
ATOM 2903 O O . VAL A 1 360 ? 12.657 17.836 1.212 1.00 84.62 360 VAL A O 1
ATOM 2906 N N . ILE A 1 361 ? 11.185 16.300 1.959 1.00 83.38 361 ILE A N 1
ATOM 2907 C CA . ILE A 1 361 ? 10.039 17.206 2.018 1.00 83.38 361 ILE A CA 1
ATOM 2908 C C . ILE A 1 361 ? 10.296 18.300 3.050 1.00 83.38 361 ILE A C 1
ATOM 2910 O O . ILE A 1 361 ? 10.561 18.028 4.224 1.00 83.38 361 ILE A O 1
ATOM 2914 N N . ARG A 1 362 ? 10.158 19.550 2.609 1.00 83.25 362 ARG A N 1
ATOM 2915 C CA . ARG A 1 362 ? 10.245 20.753 3.445 1.00 83.25 362 ARG A CA 1
ATOM 2916 C C . ARG A 1 362 ? 8.899 21.464 3.510 1.00 83.25 362 ARG A C 1
ATOM 2918 O O . ARG A 1 362 ? 8.034 21.261 2.663 1.00 83.25 362 ARG A O 1
ATOM 2925 N N . GLY A 1 363 ? 8.729 22.328 4.513 1.00 79.25 363 GLY A N 1
ATOM 2926 C CA . GLY A 1 363 ? 7.489 23.087 4.728 1.00 79.25 363 GLY A CA 1
ATOM 2927 C C . GLY A 1 363 ? 7.031 23.900 3.508 1.00 79.25 363 GLY A C 1
ATOM 2928 O O . GLY A 1 363 ? 5.836 23.989 3.254 1.00 79.25 363 GLY A O 1
ATOM 2929 N N . GLU A 1 364 ? 7.984 24.413 2.731 1.00 82.94 364 GLU A N 1
ATOM 2930 C CA . GLU A 1 364 ? 7.782 25.192 1.499 1.00 82.94 364 GLU A CA 1
ATOM 2931 C C . GLU A 1 364 ? 7.335 24.366 0.281 1.00 82.94 364 GLU A C 1
ATOM 2933 O O . GLU A 1 364 ? 7.007 24.936 -0.754 1.00 82.94 364 GLU A O 1
ATOM 2938 N N . MET A 1 365 ? 7.348 23.031 0.378 1.00 85.12 365 MET A N 1
ATOM 2939 C CA . MET A 1 365 ? 6.923 22.135 -0.707 1.00 85.12 365 MET A CA 1
ATOM 2940 C C . MET A 1 365 ? 5.434 21.792 -0.648 1.00 85.12 365 MET A C 1
ATOM 2942 O O . MET A 1 365 ? 4.938 21.066 -1.507 1.00 85.12 365 MET A O 1
ATOM 2946 N N . PHE A 1 366 ? 4.722 22.257 0.377 1.00 87.81 366 PHE A N 1
ATOM 2947 C CA . PHE A 1 366 ? 3.296 21.999 0.526 1.00 87.81 366 PHE A CA 1
ATOM 2948 C C . PHE A 1 366 ? 2.472 23.086 -0.157 1.00 87.81 366 PHE A C 1
ATOM 2950 O O . PHE A 1 366 ? 2.802 24.264 -0.057 1.00 87.81 366 PHE A O 1
ATOM 2957 N N . SER A 1 367 ? 1.378 22.683 -0.801 1.00 88.75 367 SER A N 1
ATOM 2958 C CA . SER A 1 367 ? 0.499 23.619 -1.501 1.00 88.75 367 SER A CA 1
ATOM 2959 C C . SER A 1 367 ? -0.294 24.494 -0.534 1.00 88.75 367 SER A C 1
ATOM 2961 O O . SER A 1 367 ? -0.816 24.011 0.474 1.00 88.75 367 SER A O 1
ATOM 2963 N N . GLU A 1 368 ? -0.449 25.761 -0.906 1.00 89.25 368 GLU A N 1
ATOM 2964 C CA . GLU A 1 368 ? -1.419 26.693 -0.320 1.00 89.25 368 GLU A CA 1
ATOM 2965 C C . GLU A 1 368 ? -2.666 26.873 -1.203 1.00 89.25 368 GLU A C 1
ATOM 2967 O O . GLU A 1 368 ? -3.583 27.607 -0.846 1.00 89.25 368 GLU A O 1
ATOM 2972 N N . GLY A 1 369 ? -2.708 26.223 -2.369 1.00 90.75 369 GLY A N 1
ATOM 2973 C CA . GLY A 1 369 ? -3.807 26.361 -3.322 1.00 90.75 369 GLY A CA 1
ATOM 2974 C C . GLY A 1 369 ? -4.939 25.358 -3.099 1.00 90.75 369 GLY A C 1
ATOM 2975 O O . GLY A 1 369 ? -4.990 24.636 -2.095 1.00 90.75 369 GLY A O 1
ATOM 2976 N N . TYR A 1 370 ? -5.862 25.321 -4.056 1.00 91.75 370 TYR A N 1
ATOM 2977 C CA . TYR A 1 370 ? -7.017 24.426 -4.023 1.00 91.75 370 TYR A CA 1
ATOM 2978 C C . TYR A 1 370 ? -6.667 23.050 -4.586 1.00 91.75 370 TYR A C 1
ATOM 2980 O O . TYR A 1 370 ? -6.032 22.927 -5.627 1.00 91.75 370 TYR A O 1
ATOM 2988 N N . GLY A 1 371 ? -7.118 22.003 -3.903 1.00 92.50 371 GLY A N 1
ATOM 2989 C CA . GLY A 1 371 ? -7.046 20.629 -4.390 1.00 92.50 371 GLY A CA 1
ATOM 2990 C C . GLY A 1 371 ? -8.290 19.853 -3.986 1.00 92.50 371 GLY A C 1
ATOM 2991 O O . GLY A 1 371 ? -9.049 20.301 -3.125 1.00 92.50 371 GLY A O 1
ATOM 2992 N N . PHE A 1 372 ? -8.505 18.684 -4.584 1.00 91.56 372 PHE A N 1
ATOM 2993 C CA . PHE A 1 372 ? -9.631 17.823 -4.238 1.00 91.56 372 PHE A CA 1
ATOM 2994 C C . PHE A 1 372 ? -9.648 17.496 -2.752 1.00 91.56 372 PHE A C 1
ATOM 2996 O O . PHE A 1 372 ? -8.604 17.225 -2.148 1.00 91.56 372 PHE A O 1
ATOM 3003 N N . VAL A 1 373 ? -10.850 17.482 -2.179 1.00 86.94 373 VAL A N 1
ATOM 3004 C CA . VAL A 1 373 ? -11.073 16.861 -0.875 1.00 86.94 373 VAL A CA 1
ATOM 3005 C C . VAL A 1 373 ? -10.628 15.404 -0.977 1.00 86.94 373 VAL A C 1
ATOM 3007 O O . VAL A 1 373 ? -11.001 14.689 -1.904 1.00 86.94 373 VAL A O 1
ATOM 3010 N N . VAL A 1 374 ? -9.813 14.963 -0.027 1.00 83.44 374 VAL A N 1
ATOM 3011 C CA . VAL A 1 374 ? -9.162 13.650 -0.051 1.00 83.44 374 VAL A CA 1
ATOM 3012 C C . VAL A 1 374 ? -10.164 12.492 -0.202 1.00 83.44 374 VAL A C 1
ATOM 3014 O O . VAL A 1 374 ? -9.930 11.576 -0.986 1.00 83.44 374 VAL A O 1
ATOM 3017 N N . ASP A 1 375 ? -11.319 12.565 0.466 1.00 80.38 375 ASP A N 1
ATOM 3018 C CA . ASP A 1 375 ? -12.400 11.573 0.334 1.00 80.38 375 ASP A CA 1
ATOM 3019 C C . ASP A 1 375 ? -12.988 11.528 -1.090 1.00 80.38 375 ASP A C 1
ATOM 3021 O O . ASP A 1 375 ? -13.201 10.448 -1.632 1.00 80.38 375 ASP A O 1
ATOM 3025 N N . TYR A 1 376 ? -13.159 12.686 -1.744 1.00 85.69 376 TYR A N 1
ATOM 3026 C CA . TYR A 1 376 ? -13.643 12.765 -3.130 1.00 85.69 376 TYR A CA 1
ATOM 3027 C C . TYR A 1 376 ? -12.700 12.040 -4.091 1.00 85.69 376 TYR A C 1
ATOM 3029 O O . TYR A 1 376 ? -13.123 11.199 -4.883 1.00 85.69 376 TYR A O 1
ATOM 3037 N N . LEU A 1 377 ? -11.405 12.354 -3.992 1.00 90.50 377 LEU A N 1
ATOM 3038 C CA . LEU A 1 377 ? -10.383 11.751 -4.837 1.00 90.50 377 LEU A CA 1
ATOM 3039 C C . LEU A 1 377 ? -10.235 10.248 -4.547 1.00 90.50 377 LEU A C 1
ATOM 3041 O O . LEU A 1 377 ? -10.035 9.462 -5.468 1.00 90.50 377 LEU A O 1
ATOM 3045 N N . ALA A 1 378 ? -10.383 9.825 -3.291 1.00 87.69 378 ALA A N 1
ATOM 3046 C CA . ALA A 1 378 ? -10.358 8.415 -2.920 1.00 87.69 378 ALA A CA 1
ATOM 3047 C C . ALA A 1 378 ? -11.540 7.617 -3.502 1.00 87.69 378 ALA A C 1
ATOM 3049 O O . ALA A 1 378 ? -11.320 6.516 -4.011 1.00 87.69 378 ALA A O 1
ATOM 3050 N N . GLU A 1 379 ? -12.770 8.142 -3.447 1.00 86.12 379 GLU A N 1
ATOM 3051 C CA . GLU A 1 379 ? -13.933 7.486 -4.069 1.00 86.12 379 GLU A CA 1
ATOM 3052 C C . GLU A 1 379 ? -13.799 7.439 -5.594 1.00 86.12 379 GLU A C 1
ATOM 3054 O O . GLU A 1 379 ? -14.080 6.404 -6.194 1.00 86.12 379 GLU A O 1
ATOM 3059 N N . LEU A 1 380 ? -13.285 8.508 -6.209 1.00 91.00 380 LEU A N 1
ATOM 3060 C CA . LEU A 1 380 ? -12.991 8.531 -7.637 1.00 91.00 380 LEU A CA 1
ATOM 3061 C C . LEU A 1 380 ? -12.021 7.412 -8.034 1.00 91.00 380 LEU A C 1
ATOM 3063 O O . LEU A 1 380 ? -12.313 6.625 -8.931 1.00 91.00 380 LEU A O 1
ATOM 3067 N N . LEU A 1 381 ? -10.858 7.339 -7.378 1.00 93.50 381 LEU A N 1
ATOM 3068 C CA . LEU A 1 381 ? -9.855 6.320 -7.690 1.00 93.50 381 LEU A CA 1
ATOM 3069 C C . LEU A 1 381 ? -10.441 4.918 -7.513 1.00 93.50 381 LEU A C 1
ATOM 3071 O O . LEU A 1 381 ? -10.192 4.045 -8.339 1.00 93.50 381 LEU A O 1
ATOM 3075 N N . ARG A 1 382 ? -11.272 4.714 -6.487 1.00 89.88 382 ARG A N 1
ATOM 3076 C CA . ARG A 1 382 ? -11.966 3.447 -6.262 1.00 89.88 382 ARG A CA 1
ATOM 3077 C C . ARG A 1 382 ? -12.937 3.096 -7.390 1.00 89.88 382 ARG A C 1
ATOM 3079 O O . ARG A 1 382 ? -12.933 1.947 -7.826 1.00 89.88 382 ARG A O 1
ATOM 3086 N N . ASP A 1 383 ? -13.744 4.043 -7.863 1.00 90.69 383 ASP A N 1
ATOM 3087 C CA . ASP A 1 383 ? -14.661 3.827 -8.991 1.00 90.69 383 ASP A CA 1
ATOM 3088 C C . ASP A 1 383 ? -13.891 3.438 -10.265 1.00 90.69 383 ASP A C 1
ATOM 3090 O O . ASP A 1 383 ? -14.209 2.445 -10.933 1.00 90.69 383 ASP A O 1
ATOM 3094 N N . LEU A 1 384 ? -12.764 4.120 -10.505 1.00 94.06 384 LEU A N 1
ATOM 3095 C CA . LEU A 1 384 ? -11.850 3.855 -11.617 1.00 94.06 384 LEU A CA 1
ATOM 3096 C C . LEU A 1 384 ? -11.241 2.436 -11.597 1.00 94.06 384 LEU A C 1
ATOM 3098 O O . LEU A 1 384 ? -10.827 1.935 -12.643 1.00 94.06 384 LEU A O 1
ATOM 3102 N N . ARG A 1 385 ? -11.261 1.719 -10.459 1.00 94.56 385 ARG A N 1
ATOM 3103 C CA . ARG A 1 385 ? -10.846 0.297 -10.373 1.00 94.56 385 ARG A CA 1
ATOM 3104 C C . ARG A 1 385 ? -11.706 -0.642 -11.214 1.00 94.56 385 ARG A C 1
ATOM 3106 O O . ARG A 1 385 ? -11.337 -1.805 -11.367 1.00 94.56 385 ARG A O 1
ATOM 3113 N N . SER A 1 386 ? -12.885 -0.211 -11.656 1.00 93.12 386 SER A N 1
ATOM 3114 C CA . SER A 1 386 ? -13.781 -1.008 -12.505 1.00 93.12 386 SER A CA 1
ATOM 3115 C C . SER A 1 386 ? -13.472 -0.899 -14.001 1.00 93.12 386 SER A C 1
ATOM 3117 O O . SER A 1 386 ? -13.896 -1.763 -14.765 1.00 93.12 386 SER A O 1
ATOM 3119 N N . TYR A 1 387 ? -12.701 0.111 -14.402 1.00 95.00 387 TYR A N 1
ATOM 3120 C CA . TYR A 1 387 ? -12.302 0.347 -15.785 1.00 95.00 387 TYR A CA 1
ATOM 3121 C C . TYR A 1 387 ? -11.003 -0.402 -16.094 1.00 95.00 387 TYR A C 1
ATOM 3123 O O . TYR A 1 387 ? -10.244 -0.733 -15.183 1.00 95.00 387 TYR A O 1
ATOM 3131 N N . ASP A 1 388 ? -10.724 -0.661 -17.367 1.00 95.31 388 ASP A N 1
ATOM 3132 C CA . ASP A 1 388 ? -9.480 -1.294 -17.809 1.00 95.31 388 ASP A CA 1
ATOM 3133 C C . ASP A 1 388 ? -8.920 -0.545 -19.018 1.00 95.31 388 ASP A C 1
ATOM 3135 O O . ASP A 1 388 ? -9.565 -0.469 -20.065 1.00 95.31 388 ASP A O 1
ATOM 3139 N N . PHE A 1 389 ? -7.725 0.025 -18.857 1.00 97.62 389 PHE A N 1
ATOM 3140 C CA . PHE A 1 389 ? -7.006 0.755 -19.902 1.00 97.62 389 PHE A CA 1
ATOM 3141 C C . PHE A 1 389 ? -5.681 0.076 -20.270 1.00 97.62 389 PHE A C 1
ATOM 3143 O O . PHE A 1 389 ? -4.862 0.663 -20.974 1.00 97.62 389 PHE A O 1
ATOM 3150 N N . SER A 1 390 ? -5.480 -1.177 -19.845 1.00 95.62 390 SER A N 1
ATOM 3151 C CA . SER A 1 390 ? -4.226 -1.934 -19.970 1.00 95.62 390 SER A CA 1
ATOM 3152 C C . SER A 1 390 ? -3.677 -2.040 -21.390 1.00 95.62 390 SER A C 1
ATOM 3154 O O . SER A 1 390 ? -2.475 -2.205 -21.553 1.00 95.62 390 SER A O 1
ATOM 3156 N N . GLN A 1 391 ? -4.542 -1.958 -22.402 1.00 93.56 391 GLN A N 1
ATOM 3157 C CA . GLN A 1 391 ? -4.198 -2.154 -23.814 1.00 93.56 391 GLN A CA 1
ATOM 3158 C C . GLN A 1 391 ? -4.395 -0.895 -24.667 1.00 93.56 391 GLN A C 1
ATOM 3160 O O . GLN A 1 391 ? -4.276 -0.949 -25.886 1.00 93.56 391 GLN A O 1
ATOM 3165 N N . LYS A 1 392 ? -4.686 0.266 -24.061 1.00 96.25 392 LYS A N 1
ATOM 3166 C CA . LYS A 1 392 ? -4.945 1.508 -24.816 1.00 96.25 392 LYS A CA 1
ATOM 3167 C C . LYS A 1 392 ? -3.744 1.995 -25.638 1.00 96.25 392 LYS A C 1
ATOM 3169 O O . LYS A 1 392 ? -3.935 2.782 -26.555 1.00 96.25 392 LYS A O 1
ATOM 3174 N N . TYR A 1 393 ? -2.533 1.512 -25.354 1.00 96.38 393 TYR A N 1
ATOM 3175 C CA . TYR A 1 393 ? -1.354 1.804 -26.168 1.00 96.38 393 TYR A CA 1
ATOM 3176 C C . TYR A 1 393 ? -1.248 0.959 -27.449 1.00 96.38 393 TYR A C 1
ATOM 3178 O O . TYR A 1 393 ? -0.510 1.356 -28.347 1.00 96.38 393 TYR A O 1
ATOM 3186 N N . GLU A 1 394 ? -1.956 -0.177 -27.556 1.00 95.31 394 GLU A N 1
ATOM 3187 C CA . GLU A 1 394 ? -1.796 -1.150 -28.659 1.00 95.31 394 GLU A CA 1
ATOM 3188 C C . GLU A 1 394 ? -2.195 -0.579 -30.032 1.00 95.31 394 GLU A C 1
ATOM 3190 O O . GLU A 1 394 ? -1.794 -1.105 -31.067 1.00 95.31 394 GLU A O 1
ATOM 3195 N N . GLU A 1 395 ? -2.945 0.527 -30.062 1.00 93.56 395 GLU A N 1
ATOM 3196 C CA . GLU A 1 395 ? -3.237 1.268 -31.295 1.00 93.56 395 GLU A CA 1
ATOM 3197 C C . GLU A 1 395 ? -1.971 1.873 -31.930 1.00 93.56 395 GLU A C 1
ATOM 3199 O O . GLU A 1 395 ? -1.866 1.965 -33.155 1.00 93.56 395 GLU A O 1
ATOM 3204 N N . PHE A 1 396 ? -0.999 2.270 -31.107 1.00 95.19 396 PHE A N 1
ATOM 3205 C CA . PHE A 1 396 ? 0.187 3.013 -31.539 1.00 95.19 396 PHE A CA 1
ATOM 3206 C C . PHE A 1 396 ? 1.487 2.226 -31.362 1.00 95.19 396 PHE A C 1
ATOM 3208 O O . PHE A 1 396 ? 2.440 2.440 -32.116 1.00 95.19 396 PHE A O 1
ATOM 3215 N N . PHE A 1 397 ? 1.533 1.322 -30.382 1.00 96.31 397 PHE A N 1
ATOM 3216 C CA . PHE A 1 397 ? 2.765 0.718 -29.895 1.00 96.31 397 PHE A CA 1
ATOM 3217 C C . PHE A 1 397 ? 2.625 -0.781 -29.634 1.00 96.31 397 PHE A C 1
ATOM 3219 O O . PHE A 1 397 ? 1.613 -1.241 -29.116 1.00 96.31 397 PHE A O 1
ATOM 3226 N N . ASN A 1 398 ? 3.695 -1.533 -29.896 1.00 94.56 398 ASN A N 1
ATOM 3227 C CA . ASN A 1 398 ? 3.822 -2.932 -29.497 1.00 94.56 398 ASN A CA 1
ATOM 3228 C C . ASN A 1 398 ? 4.968 -3.111 -28.500 1.00 94.56 398 ASN A C 1
ATOM 3230 O O . ASN A 1 398 ? 6.085 -2.638 -28.716 1.00 94.56 398 ASN A O 1
ATOM 3234 N N . LEU A 1 399 ? 4.703 -3.847 -27.422 1.00 93.81 399 LEU A N 1
ATOM 3235 C CA . LEU A 1 399 ? 5.751 -4.321 -26.523 1.00 93.81 399 LEU A CA 1
ATOM 3236 C C . LEU A 1 399 ? 6.535 -5.457 -27.181 1.00 93.81 399 LEU A C 1
ATOM 3238 O O . LEU A 1 399 ? 5.945 -6.332 -27.816 1.00 93.81 399 LEU A O 1
ATOM 3242 N N . SER A 1 400 ? 7.850 -5.482 -26.959 1.00 88.25 400 SER A N 1
ATOM 3243 C CA . SER A 1 400 ? 8.714 -6.554 -27.454 1.00 88.25 400 SER A CA 1
ATOM 3244 C C . SER A 1 400 ? 8.201 -7.960 -27.111 1.00 88.25 400 SER A C 1
ATOM 3246 O O . SER A 1 400 ? 7.663 -8.213 -26.022 1.00 88.25 400 SER A O 1
ATOM 3248 N N . SER A 1 401 ? 8.435 -8.907 -28.023 1.00 87.12 401 SER A N 1
ATOM 3249 C CA . SER A 1 401 ? 8.201 -10.335 -27.792 1.00 87.12 401 SER A CA 1
ATOM 3250 C C . SER A 1 401 ? 9.083 -10.917 -26.686 1.00 87.12 401 SER A C 1
ATOM 3252 O O . SER A 1 401 ? 8.702 -11.920 -26.084 1.00 87.12 401 SER A O 1
ATOM 3254 N N . ASP A 1 402 ? 10.219 -10.280 -26.389 1.00 87.06 402 ASP A N 1
ATOM 3255 C CA . ASP A 1 402 ? 11.153 -10.716 -25.344 1.00 87.06 402 ASP A CA 1
ATOM 3256 C C . ASP A 1 402 ? 10.591 -10.490 -23.933 1.00 87.06 402 ASP A C 1
ATOM 3258 O O . ASP A 1 402 ? 11.001 -11.149 -22.974 1.00 87.06 402 ASP A O 1
ATOM 3262 N N . ILE A 1 403 ? 9.629 -9.572 -23.788 1.00 91.56 403 ILE A N 1
ATOM 3263 C CA . ILE A 1 403 ? 9.005 -9.249 -22.506 1.00 91.56 403 ILE A CA 1
ATOM 3264 C C . ILE A 1 403 ? 8.108 -10.415 -22.077 1.00 91.56 403 ILE A C 1
ATOM 3266 O O . ILE A 1 403 ? 7.132 -10.775 -22.747 1.00 91.56 403 ILE A O 1
ATOM 3270 N N . SER A 1 404 ? 8.428 -10.997 -20.918 1.00 92.31 404 SER A N 1
ATOM 3271 C CA . SER A 1 404 ? 7.659 -12.103 -20.344 1.00 92.31 404 SER A CA 1
ATOM 3272 C C . SER A 1 404 ? 6.222 -11.684 -20.016 1.00 92.31 404 SER A C 1
ATOM 3274 O O . SER A 1 404 ? 5.939 -10.511 -19.777 1.00 92.31 404 SER A O 1
ATOM 3276 N N . THR A 1 405 ? 5.298 -12.643 -19.914 1.00 92.56 405 THR A N 1
ATOM 3277 C CA . THR A 1 405 ? 3.898 -12.357 -19.545 1.00 92.56 405 THR A CA 1
ATOM 3278 C C . THR A 1 405 ? 3.778 -11.613 -18.213 1.00 92.56 405 THR A C 1
ATOM 3280 O O . THR A 1 405 ? 2.910 -10.761 -18.064 1.00 92.56 405 THR A O 1
ATOM 3283 N N . ARG A 1 406 ? 4.662 -11.902 -17.252 1.00 93.06 406 ARG A N 1
ATOM 3284 C CA . ARG A 1 406 ? 4.666 -11.246 -15.937 1.00 93.06 406 ARG A CA 1
ATOM 3285 C C . ARG A 1 406 ? 5.190 -9.816 -16.012 1.00 93.06 406 ARG A C 1
ATOM 3287 O O . ARG A 1 406 ? 4.623 -8.925 -15.390 1.00 93.06 406 ARG A O 1
ATOM 3294 N N . ASP A 1 407 ? 6.244 -9.600 -16.796 1.00 95.94 407 ASP A N 1
ATOM 3295 C CA . ASP A 1 407 ? 6.763 -8.258 -17.059 1.00 95.94 407 ASP A CA 1
ATOM 3296 C C . ASP A 1 407 ? 5.715 -7.406 -17.793 1.00 95.94 407 ASP A C 1
ATOM 3298 O O . ASP A 1 407 ? 5.463 -6.267 -17.404 1.00 95.94 407 ASP A O 1
ATOM 3302 N N . ARG A 1 408 ? 5.023 -7.999 -18.774 1.00 96.44 408 ARG A N 1
ATOM 3303 C CA . ARG A 1 408 ? 3.915 -7.374 -19.504 1.00 96.44 408 ARG A CA 1
ATOM 3304 C C . ARG A 1 408 ? 2.739 -7.021 -18.591 1.00 96.44 408 ARG A C 1
ATOM 3306 O O . ARG A 1 408 ? 2.231 -5.914 -18.692 1.00 96.44 408 ARG A O 1
ATOM 3313 N N . ASP A 1 409 ? 2.339 -7.908 -17.677 1.00 96.31 409 ASP A N 1
ATOM 3314 C CA . ASP A 1 409 ? 1.285 -7.618 -16.687 1.00 96.31 409 ASP A CA 1
ATOM 3315 C C . ASP A 1 409 ? 1.654 -6.422 -15.794 1.00 96.31 409 ASP A C 1
ATOM 3317 O O . ASP A 1 409 ? 0.836 -5.526 -15.588 1.00 96.31 409 ASP A O 1
ATOM 3321 N N . GLY A 1 410 ? 2.906 -6.355 -15.325 1.00 97.31 410 GLY A N 1
ATOM 3322 C CA . GLY A 1 410 ? 3.396 -5.219 -14.541 1.00 97.31 410 GLY A CA 1
ATOM 3323 C C . GLY A 1 410 ? 3.339 -3.891 -15.302 1.00 97.31 410 GLY A C 1
ATOM 3324 O O . GLY A 1 410 ? 2.861 -2.893 -14.757 1.00 97.31 410 GLY A O 1
ATOM 3325 N N . ILE A 1 411 ? 3.765 -3.888 -16.570 1.00 98.25 411 ILE A N 1
ATOM 3326 C CA . ILE A 1 411 ? 3.707 -2.711 -17.454 1.00 98.25 411 ILE A CA 1
ATOM 3327 C C . ILE A 1 411 ? 2.253 -2.300 -17.701 1.00 98.25 411 ILE A C 1
ATOM 3329 O O . ILE A 1 411 ? 1.898 -1.149 -17.462 1.00 98.25 411 ILE A O 1
ATOM 3333 N N . ASN A 1 412 ? 1.403 -3.245 -18.103 1.00 98.19 412 ASN A N 1
ATOM 3334 C CA . ASN A 1 412 ? -0.001 -3.005 -18.431 1.00 98.19 412 ASN A CA 1
ATOM 3335 C C . ASN A 1 412 ? -0.781 -2.420 -17.249 1.00 98.19 412 ASN A C 1
ATOM 3337 O O . ASN A 1 412 ? -1.492 -1.431 -17.413 1.00 98.19 412 ASN A O 1
ATOM 3341 N N . LYS A 1 413 ? -0.608 -2.977 -16.044 1.00 98.19 413 LYS A N 1
ATOM 3342 C CA . LYS A 1 413 ? -1.260 -2.446 -14.839 1.00 98.19 413 LYS A CA 1
ATOM 3343 C C . LYS A 1 413 ? -0.772 -1.044 -14.490 1.00 98.19 413 LYS A C 1
ATOM 3345 O O . LYS A 1 413 ? -1.577 -0.203 -14.103 1.00 98.19 413 LYS A O 1
ATOM 3350 N N . THR A 1 414 ? 0.530 -0.788 -14.617 1.00 98.56 414 THR A N 1
ATOM 3351 C CA . THR A 1 414 ? 1.097 0.545 -14.357 1.00 98.56 414 THR A CA 1
ATOM 3352 C C . THR A 1 414 ? 0.523 1.570 -15.333 1.00 98.56 414 THR A C 1
ATOM 3354 O O . THR A 1 414 ? 0.013 2.608 -14.911 1.00 98.56 414 THR A O 1
ATOM 3357 N N . PHE A 1 415 ? 0.539 1.237 -16.624 1.00 98.56 415 PHE A N 1
ATOM 3358 C CA . PHE A 1 415 ? 0.016 2.079 -17.691 1.00 98.56 415 PHE A CA 1
ATOM 3359 C C . PHE A 1 415 ? -1.479 2.353 -17.505 1.00 98.56 415 PHE A C 1
ATOM 3361 O O . PHE A 1 415 ? -1.898 3.508 -17.519 1.00 98.56 415 PHE A O 1
ATOM 3368 N N . SER A 1 416 ? -2.276 1.313 -17.239 1.00 98.56 416 SER A N 1
ATOM 3369 C CA . SER A 1 416 ? -3.713 1.442 -16.981 1.00 98.56 416 SER A CA 1
ATOM 3370 C C . SER A 1 416 ? -4.001 2.346 -15.779 1.00 98.56 416 SER A C 1
ATOM 3372 O O . SER A 1 416 ? -4.843 3.240 -15.862 1.00 98.56 416 SER A O 1
ATOM 3374 N N . GLY A 1 417 ? -3.256 2.188 -14.682 1.00 98.31 417 GLY A N 1
ATOM 3375 C CA . GLY A 1 417 ? -3.399 3.033 -13.499 1.00 98.31 417 GLY A CA 1
ATOM 3376 C C . GLY A 1 417 ? -3.089 4.504 -13.763 1.00 98.31 417 GLY A C 1
ATOM 3377 O O . GLY A 1 417 ? -3.838 5.382 -13.332 1.00 98.31 417 GLY A O 1
ATOM 3378 N N . LEU A 1 418 ? -2.020 4.781 -14.512 1.00 98.38 418 LEU A N 1
ATOM 3379 C CA . LEU A 1 418 ? -1.683 6.138 -14.936 1.00 98.38 418 LEU A CA 1
ATOM 3380 C C . LEU A 1 418 ? -2.750 6.713 -15.881 1.00 98.38 418 LEU A C 1
ATOM 3382 O O . LEU A 1 418 ? -3.145 7.865 -15.703 1.00 98.38 418 LEU A O 1
ATOM 3386 N N . MET A 1 419 ? -3.267 5.916 -16.826 1.00 98.19 419 MET A N 1
ATOM 3387 C CA . MET A 1 419 ? -4.371 6.300 -17.722 1.00 98.19 419 MET A CA 1
ATOM 3388 C C . MET A 1 419 ? -5.605 6.688 -16.926 1.00 98.19 419 MET A C 1
ATOM 3390 O O . MET A 1 419 ? -6.132 7.773 -17.122 1.00 98.19 419 MET A O 1
ATOM 3394 N N . LYS A 1 420 ? -6.000 5.890 -15.935 1.00 98.12 420 LYS A N 1
ATOM 3395 C CA . LYS A 1 420 ? -7.137 6.210 -15.062 1.00 98.12 420 LYS A CA 1
ATOM 3396 C C . LYS A 1 420 ? -6.974 7.539 -14.328 1.00 98.12 420 LYS A C 1
ATOM 3398 O O . LYS A 1 420 ? -7.951 8.249 -14.137 1.00 98.12 420 LYS A O 1
ATOM 3403 N N . ILE A 1 421 ? -5.760 7.876 -13.900 1.00 97.50 421 ILE A N 1
ATOM 3404 C CA . ILE A 1 421 ? -5.495 9.102 -13.134 1.00 97.50 421 ILE A CA 1
ATOM 3405 C C . ILE A 1 421 ? -5.445 10.340 -14.045 1.00 97.50 421 ILE A C 1
ATOM 3407 O O . ILE A 1 421 ? -5.983 11.394 -13.693 1.00 97.50 421 ILE A O 1
ATOM 3411 N N . LEU A 1 422 ? -4.776 10.236 -15.196 1.00 97.69 422 LEU A N 1
ATOM 3412 C CA . LEU A 1 422 ? -4.481 11.379 -16.070 1.00 97.69 422 LEU A CA 1
ATOM 3413 C C . LEU A 1 422 ? -5.520 11.578 -17.181 1.00 97.69 422 LEU A C 1
ATOM 3415 O O . LEU A 1 422 ? -5.853 12.721 -17.508 1.00 97.69 422 LEU A O 1
ATOM 3419 N N . PHE A 1 423 ? -6.059 10.480 -17.705 1.00 97.12 423 PHE A N 1
ATOM 3420 C CA . PHE A 1 423 ? -7.008 10.399 -18.820 1.00 97.12 423 PHE A CA 1
ATOM 3421 C C . PHE A 1 423 ? -8.174 9.465 -18.452 1.00 97.12 423 PHE A C 1
ATOM 3423 O O . PHE A 1 423 ? -8.328 8.383 -19.023 1.00 97.12 423 PHE A O 1
ATOM 3430 N N . PRO A 1 424 ? -8.978 9.834 -17.439 1.00 95.25 424 PRO A N 1
ATOM 3431 C CA . PRO A 1 424 ? -10.033 8.979 -16.893 1.00 95.25 424 PRO A CA 1
ATOM 3432 C C . PRO A 1 424 ? -11.155 8.647 -17.896 1.00 95.25 424 PRO A C 1
ATOM 3434 O O . PRO A 1 424 ? -11.896 7.694 -17.678 1.00 95.25 424 PRO A O 1
ATOM 3437 N N . ASP A 1 425 ? -11.282 9.402 -18.991 1.00 93.62 425 ASP A N 1
ATOM 3438 C CA . ASP A 1 425 ? -12.169 9.119 -20.130 1.00 93.62 425 ASP A CA 1
ATOM 3439 C C . ASP A 1 425 ? -11.563 8.125 -21.142 1.00 93.62 425 ASP A C 1
ATOM 3441 O O . ASP A 1 425 ? -12.260 7.620 -22.023 1.00 93.62 425 ASP A O 1
ATOM 3445 N N . GLY A 1 426 ? -10.280 7.790 -20.990 1.00 93.94 426 GLY A N 1
ATOM 3446 C CA . GLY A 1 426 ? -9.555 6.861 -21.846 1.00 93.94 426 GLY A CA 1
ATOM 3447 C C . GLY A 1 426 ? -9.160 7.442 -23.204 1.00 93.94 426 GLY A C 1
ATOM 3448 O O . GLY A 1 426 ? -8.840 6.653 -24.103 1.00 93.94 426 GLY A O 1
ATOM 3449 N N . GLU A 1 427 ? -9.200 8.770 -23.358 1.00 93.62 427 GLU A N 1
ATOM 3450 C CA . GLU A 1 427 ? -8.764 9.508 -24.546 1.00 93.62 427 GLU A CA 1
ATOM 3451 C C . GLU A 1 427 ? -7.456 10.256 -24.244 1.00 93.62 427 GLU A C 1
ATOM 3453 O O . GLU A 1 427 ? -7.396 11.090 -23.346 1.00 93.62 427 GLU A O 1
ATOM 3458 N N . ALA A 1 428 ? -6.391 9.956 -24.990 1.00 95.75 428 ALA A N 1
ATOM 3459 C CA . ALA A 1 428 ? -5.080 10.585 -24.836 1.00 95.75 428 ALA A CA 1
ATOM 3460 C C . ALA A 1 428 ? -4.396 10.725 -26.201 1.00 95.75 428 ALA A C 1
ATOM 3462 O O . ALA A 1 428 ? -4.639 9.921 -27.105 1.00 95.75 428 ALA A O 1
ATOM 3463 N N . ALA A 1 429 ? -3.546 11.742 -26.356 1.00 96.12 429 ALA A N 1
ATOM 3464 C CA . ALA A 1 429 ? -2.732 11.890 -27.557 1.00 96.12 429 ALA A CA 1
ATOM 3465 C C . ALA A 1 429 ? -1.647 10.801 -27.616 1.00 96.12 429 ALA A C 1
ATOM 3467 O O . ALA A 1 429 ? -1.263 10.232 -26.590 1.00 96.12 429 ALA A O 1
ATOM 3468 N N . LYS A 1 430 ? -1.124 10.518 -28.817 1.00 95.88 430 LYS A N 1
ATOM 3469 C CA . LYS A 1 430 ? -0.090 9.489 -29.017 1.00 95.88 430 LYS A CA 1
ATOM 3470 C C . LYS A 1 430 ? 1.143 9.757 -28.149 1.00 95.88 430 LYS A C 1
ATOM 3472 O O . LYS A 1 430 ? 1.690 8.825 -27.570 1.00 95.88 430 LYS A O 1
ATOM 3477 N N . GLU A 1 431 ? 1.546 11.019 -28.037 1.00 95.31 431 GLU A N 1
ATOM 3478 C CA . GLU A 1 431 ? 2.714 11.456 -27.271 1.00 95.31 431 GLU A CA 1
ATOM 3479 C C . GLU A 1 431 ? 2.526 11.234 -25.762 1.00 95.31 431 GLU A C 1
ATOM 3481 O O . GLU A 1 431 ? 3.453 10.811 -25.071 1.00 95.31 431 GLU A O 1
ATOM 3486 N N . ASP A 1 432 ? 1.312 11.459 -25.252 1.00 96.31 432 ASP A N 1
ATOM 3487 C CA . ASP A 1 432 ? 0.978 11.218 -23.846 1.00 96.31 432 ASP A CA 1
ATOM 3488 C C . ASP A 1 432 ? 0.948 9.714 -23.538 1.00 96.31 432 ASP A C 1
ATOM 3490 O O . ASP A 1 432 ? 1.465 9.270 -22.510 1.00 96.31 432 ASP A O 1
ATOM 3494 N N . ILE A 1 433 ? 0.401 8.913 -24.460 1.00 97.12 433 ILE A N 1
ATOM 3495 C CA . ILE A 1 433 ? 0.422 7.447 -24.380 1.00 97.12 433 ILE A CA 1
ATOM 3496 C C . ILE A 1 433 ? 1.864 6.932 -24.367 1.00 97.12 433 ILE A C 1
ATOM 3498 O O . ILE A 1 433 ? 2.191 6.082 -23.537 1.00 97.12 433 ILE A O 1
ATOM 3502 N N . GLU A 1 434 ? 2.728 7.449 -25.246 1.00 96.06 434 GLU A N 1
ATOM 3503 C CA . GLU A 1 434 ? 4.152 7.094 -25.295 1.00 96.06 434 GLU A CA 1
ATOM 3504 C C . GLU A 1 434 ? 4.837 7.402 -23.958 1.00 96.06 434 GLU A C 1
ATOM 3506 O O . GLU A 1 434 ? 5.461 6.518 -23.372 1.00 96.06 434 GLU A O 1
ATOM 3511 N N . LEU A 1 435 ? 4.649 8.616 -23.425 1.00 95.31 435 LEU A N 1
ATOM 3512 C CA . LEU A 1 435 ? 5.223 9.041 -22.146 1.00 95.31 435 LEU A CA 1
ATOM 3513 C C . LEU A 1 435 ? 4.834 8.095 -21.000 1.00 95.31 435 LEU A C 1
ATOM 3515 O O . LEU A 1 435 ? 5.678 7.685 -20.199 1.00 95.31 435 LEU A O 1
ATOM 3519 N N . MET A 1 436 ? 3.552 7.744 -20.902 1.00 96.38 436 MET A N 1
ATOM 3520 C CA . MET A 1 436 ? 3.044 6.885 -19.831 1.00 96.38 436 MET A CA 1
ATOM 3521 C C . MET A 1 436 ? 3.503 5.439 -19.990 1.00 96.38 436 MET A C 1
ATOM 3523 O O . MET A 1 436 ? 3.795 4.770 -18.993 1.00 96.38 436 MET A O 1
ATOM 3527 N N . LEU A 1 437 ? 3.576 4.950 -21.229 1.00 97.31 437 LEU A N 1
ATOM 3528 C CA . LEU A 1 437 ? 4.067 3.614 -21.535 1.00 97.31 437 LEU A CA 1
ATOM 3529 C C . LEU A 1 437 ? 5.554 3.493 -21.189 1.00 97.31 437 LEU A C 1
ATOM 3531 O O . LEU A 1 437 ? 5.940 2.553 -20.496 1.00 97.31 437 LEU A O 1
ATOM 3535 N N . GLU A 1 438 ? 6.374 4.465 -21.581 1.00 96.44 438 GLU A N 1
ATOM 3536 C CA . GLU A 1 438 ? 7.803 4.498 -21.256 1.00 96.44 438 GLU A CA 1
ATOM 3537 C C . GLU A 1 438 ? 8.056 4.539 -19.764 1.00 96.44 438 GLU A C 1
ATOM 3539 O O . GLU A 1 438 ? 8.846 3.752 -19.245 1.00 96.44 438 GLU A O 1
ATOM 3544 N N . PHE A 1 439 ? 7.331 5.403 -19.060 1.00 97.19 439 PHE A N 1
ATOM 3545 C CA . PHE A 1 439 ? 7.428 5.494 -17.615 1.00 97.19 439 PHE A CA 1
ATOM 3546 C C . PHE A 1 439 ? 7.043 4.165 -16.941 1.00 97.19 439 PHE A C 1
ATOM 3548 O O . PHE A 1 439 ? 7.704 3.717 -16.000 1.00 97.19 439 PHE A O 1
ATOM 3555 N N . SER A 1 440 ? 6.017 3.484 -17.463 1.00 98.12 440 SER A N 1
ATOM 3556 C CA . SER A 1 440 ? 5.581 2.166 -16.985 1.00 98.12 440 SER A CA 1
ATOM 3557 C C . SER A 1 440 ? 6.634 1.079 -17.213 1.00 98.12 440 SER A C 1
ATOM 3559 O O . SER A 1 440 ? 6.897 0.264 -16.324 1.00 98.12 440 SER A O 1
ATOM 3561 N N . ILE A 1 441 ? 7.270 1.088 -18.385 1.00 97.56 441 ILE A N 1
ATOM 3562 C CA . ILE A 1 441 ? 8.356 0.173 -18.739 1.00 97.56 441 ILE A CA 1
ATOM 3563 C C . ILE A 1 441 ? 9.571 0.412 -17.856 1.00 97.56 441 ILE A C 1
ATOM 3565 O O . ILE A 1 441 ? 10.122 -0.549 -17.324 1.00 97.56 441 ILE A O 1
ATOM 3569 N N . GLU A 1 442 ? 9.960 1.668 -17.649 1.00 97.06 442 GLU A N 1
ATOM 3570 C CA . GLU A 1 442 ? 11.118 2.038 -16.839 1.00 97.06 442 GLU A CA 1
ATOM 3571 C C . GLU A 1 442 ? 11.020 1.453 -15.422 1.00 97.06 442 GLU A C 1
ATOM 3573 O O . GLU A 1 442 ? 11.951 0.808 -14.929 1.00 97.06 442 GLU A O 1
ATOM 3578 N N . GLY A 1 443 ? 9.870 1.624 -14.763 1.00 97.19 443 GLY A N 1
ATOM 3579 C CA . GLY A 1 443 ? 9.677 1.121 -13.406 1.00 97.19 443 GLY A CA 1
ATOM 3580 C C . GLY A 1 443 ? 9.650 -0.401 -13.301 1.00 97.19 443 GLY A C 1
ATOM 3581 O O . GLY A 1 443 ? 10.138 -0.939 -12.302 1.00 97.19 443 GLY A O 1
ATOM 3582 N N . ARG A 1 444 ? 9.139 -1.108 -14.320 1.00 97.38 444 ARG A N 1
ATOM 3583 C CA . ARG A 1 444 ? 9.177 -2.578 -14.356 1.00 97.38 444 ARG A CA 1
ATOM 3584 C C . ARG A 1 444 ? 10.567 -3.106 -14.715 1.00 97.38 444 ARG A C 1
ATOM 3586 O O . ARG A 1 444 ? 11.032 -4.053 -14.077 1.00 97.38 444 ARG A O 1
ATOM 3593 N N . LYS A 1 445 ? 11.260 -2.474 -15.663 1.00 96.25 445 LYS A N 1
ATOM 3594 C CA . LYS A 1 445 ? 12.657 -2.765 -16.011 1.00 96.25 445 LYS A CA 1
ATOM 3595 C C . LYS A 1 445 ? 13.556 -2.658 -14.783 1.00 96.25 445 LYS A C 1
ATOM 3597 O O . LYS A 1 445 ? 14.320 -3.581 -14.519 1.00 96.25 445 LYS A O 1
ATOM 3602 N N . ARG A 1 446 ? 13.375 -1.622 -13.953 1.00 96.56 446 ARG A N 1
ATOM 3603 C CA . ARG A 1 446 ? 14.100 -1.476 -12.679 1.00 96.56 446 ARG A CA 1
ATOM 3604 C C . ARG A 1 446 ? 13.932 -2.692 -11.763 1.00 96.56 446 ARG A C 1
ATOM 3606 O O . ARG A 1 446 ? 14.900 -3.116 -11.145 1.00 96.56 446 ARG A O 1
ATOM 3613 N N . VAL A 1 447 ? 12.741 -3.291 -11.679 1.00 96.88 447 VAL A N 1
ATOM 3614 C CA . VAL A 1 447 ? 12.541 -4.543 -10.920 1.00 96.88 447 VAL A CA 1
ATOM 3615 C C . VAL A 1 447 ? 13.296 -5.697 -11.584 1.00 96.88 447 VAL A C 1
ATOM 3617 O O . VAL A 1 447 ? 14.051 -6.407 -10.918 1.00 96.88 447 VAL A O 1
ATOM 3620 N N . LYS A 1 448 ? 13.119 -5.872 -12.899 1.00 95.19 448 LYS A N 1
ATOM 3621 C CA . LYS A 1 448 ? 13.673 -7.002 -13.654 1.00 95.19 448 LYS A CA 1
ATOM 3622 C C . LYS A 1 448 ? 15.199 -7.030 -13.681 1.00 95.19 448 LYS A C 1
ATOM 3624 O O . LYS A 1 448 ? 15.794 -8.088 -13.484 1.00 95.19 448 LYS A O 1
ATOM 3629 N N . ASP A 1 449 ? 15.836 -5.884 -13.864 1.00 94.25 449 ASP A N 1
ATOM 3630 C CA . ASP A 1 449 ? 17.294 -5.786 -13.908 1.00 94.25 449 ASP A CA 1
ATOM 3631 C C . ASP A 1 449 ? 17.920 -6.114 -12.552 1.00 94.25 449 ASP A C 1
ATOM 3633 O O . ASP A 1 449 ? 18.961 -6.769 -12.470 1.00 94.25 449 ASP A O 1
ATOM 3637 N N . GLN A 1 450 ? 17.252 -5.730 -11.462 1.00 94.12 450 GLN A N 1
ATOM 3638 C CA . GLN A 1 450 ? 17.692 -6.095 -10.119 1.00 94.12 450 GLN A CA 1
ATOM 3639 C C . GLN A 1 450 ? 17.462 -7.582 -9.825 1.00 94.12 450 GLN A C 1
ATOM 3641 O O . GLN A 1 450 ? 18.290 -8.189 -9.152 1.00 94.12 450 GLN A O 1
ATOM 3646 N N . LEU A 1 451 ? 16.414 -8.204 -10.375 1.00 92.94 451 LEU A N 1
ATOM 3647 C CA . LEU A 1 451 ? 16.242 -9.661 -10.312 1.00 92.94 451 LEU A CA 1
ATOM 3648 C C . LEU A 1 451 ? 17.373 -10.396 -11.027 1.00 92.94 451 LEU A C 1
ATOM 3650 O O . LEU A 1 451 ? 17.960 -11.287 -10.430 1.00 92.94 451 LEU A O 1
ATOM 3654 N N . LEU A 1 452 ? 17.728 -9.988 -12.249 1.00 90.88 452 LEU A N 1
ATOM 3655 C CA . LEU A 1 452 ? 18.849 -10.562 -13.012 1.00 90.88 452 LEU A CA 1
ATOM 3656 C C . LEU A 1 452 ? 20.188 -10.448 -12.269 1.00 90.88 452 LEU A C 1
ATOM 3658 O O . LEU A 1 452 ? 21.055 -11.318 -12.366 1.00 90.88 452 LEU A O 1
ATOM 3662 N N . ARG A 1 453 ? 20.355 -9.360 -11.516 1.00 89.88 453 ARG A N 1
ATOM 3663 C CA . ARG A 1 453 ? 21.516 -9.116 -10.657 1.00 89.88 453 ARG A CA 1
ATOM 3664 C C . ARG A 1 453 ? 21.535 -10.015 -9.415 1.00 89.88 453 ARG A C 1
ATOM 3666 O O . ARG A 1 453 ? 22.618 -10.436 -9.014 1.00 89.88 453 ARG A O 1
ATOM 3673 N N . ILE A 1 454 ? 20.378 -10.291 -8.811 1.00 89.31 454 ILE A N 1
ATOM 3674 C CA . ILE A 1 454 ? 20.239 -11.145 -7.618 1.00 89.31 454 ILE A CA 1
ATOM 3675 C C . ILE A 1 454 ? 20.308 -12.634 -7.990 1.00 89.31 454 ILE A C 1
ATOM 3677 O O . ILE A 1 454 ? 20.961 -13.413 -7.300 1.00 89.31 454 ILE A O 1
ATOM 3681 N N . ASP A 1 455 ? 19.659 -13.021 -9.083 1.00 86.81 455 ASP A N 1
ATOM 3682 C CA . ASP A 1 455 ? 19.522 -14.393 -9.551 1.00 86.81 455 ASP A CA 1
ATOM 3683 C C . ASP A 1 455 ? 19.749 -14.462 -11.070 1.00 86.81 455 ASP A C 1
ATOM 3685 O O . ASP A 1 455 ? 18.925 -14.047 -11.887 1.00 86.81 455 ASP A O 1
ATOM 3689 N N . ALA A 1 456 ? 20.892 -15.033 -11.452 1.00 82.81 456 ALA A N 1
ATOM 3690 C CA . ALA A 1 456 ? 21.312 -15.143 -12.846 1.00 82.81 456 ALA A CA 1
ATOM 3691 C C . ALA A 1 456 ? 20.549 -16.219 -13.643 1.00 82.81 456 ALA A C 1
ATOM 3693 O O . ALA A 1 456 ? 20.830 -16.395 -14.827 1.00 82.81 456 ALA A O 1
ATOM 3694 N N . THR A 1 457 ? 19.629 -16.964 -13.018 1.00 83.00 457 THR A N 1
ATOM 3695 C CA . THR A 1 457 ? 18.783 -17.941 -13.722 1.00 83.00 457 THR A CA 1
ATOM 3696 C C . THR A 1 457 ? 17.668 -17.279 -14.532 1.00 83.00 457 THR A C 1
ATOM 3698 O O . THR A 1 457 ? 17.114 -17.905 -15.438 1.00 83.00 457 THR A O 1
ATOM 3701 N N . PHE A 1 458 ? 17.352 -16.009 -14.257 1.00 81.44 458 PHE A N 1
ATOM 3702 C CA . PHE A 1 458 ? 16.393 -15.247 -15.049 1.00 81.44 458 PHE A CA 1
ATOM 3703 C C . PHE A 1 458 ? 16.951 -14.940 -16.451 1.00 81.44 458 PHE A C 1
ATOM 3705 O O . PHE A 1 458 ? 18.133 -14.625 -16.593 1.00 81.44 458 PHE A O 1
ATOM 3712 N N . PRO A 1 459 ? 16.116 -14.990 -17.505 1.00 79.44 459 PRO A N 1
ATOM 3713 C CA . PRO A 1 459 ? 16.546 -14.631 -18.849 1.00 79.44 459 PRO A CA 1
ATOM 3714 C C . PRO A 1 459 ? 16.745 -13.118 -18.965 1.00 79.44 459 PRO A C 1
ATOM 3716 O O . PRO A 1 459 ? 15.894 -12.332 -18.530 1.00 79.44 459 PRO A O 1
ATOM 3719 N N . ALA A 1 460 ? 17.850 -12.713 -19.594 1.00 81.38 460 ALA A N 1
ATOM 3720 C CA . ALA A 1 460 ? 18.046 -11.325 -19.992 1.00 81.38 460 ALA A CA 1
ATOM 3721 C C . ALA A 1 460 ? 16.881 -10.895 -20.896 1.00 81.38 460 ALA A C 1
ATOM 3723 O O . ALA A 1 460 ? 16.519 -11.611 -21.826 1.00 81.38 460 ALA A O 1
ATOM 3724 N N . THR A 1 461 ? 16.261 -9.762 -20.575 1.00 83.62 461 THR A N 1
ATOM 3725 C CA . THR A 1 461 ? 15.061 -9.264 -21.257 1.00 83.62 461 THR A CA 1
ATOM 3726 C C . THR A 1 461 ? 15.359 -7.890 -21.835 1.00 83.62 461 THR A C 1
ATOM 3728 O O . THR A 1 461 ? 15.829 -7.010 -21.114 1.00 83.62 461 THR A O 1
ATOM 3731 N N . SER A 1 462 ? 15.090 -7.703 -23.125 1.00 84.56 462 SER A N 1
ATOM 3732 C CA . SER A 1 462 ? 15.211 -6.403 -23.780 1.00 84.56 462 SER A CA 1
ATOM 3733 C C . SER A 1 462 ? 13.898 -5.634 -23.637 1.00 84.56 462 SER A C 1
ATOM 3735 O O . SER A 1 462 ? 12.865 -6.059 -24.150 1.00 84.56 462 SER A O 1
ATOM 3737 N N . PHE A 1 463 ? 13.922 -4.506 -22.926 1.00 89.56 463 PHE A N 1
ATOM 3738 C CA . PHE A 1 463 ? 12.760 -3.626 -22.792 1.00 89.56 463 PHE A CA 1
ATOM 3739 C C . PHE A 1 463 ? 12.804 -2.549 -23.877 1.00 89.56 463 PHE A C 1
ATOM 3741 O O . PHE A 1 463 ? 13.490 -1.533 -23.746 1.00 89.56 463 PHE A O 1
ATOM 3748 N N . HIS A 1 464 ? 12.071 -2.795 -24.957 1.00 88.00 464 HIS A N 1
ATOM 3749 C CA . HIS A 1 464 ? 11.851 -1.832 -26.026 1.00 88.00 464 HIS A CA 1
ATOM 3750 C C . HIS A 1 464 ? 10.391 -1.839 -26.480 1.00 88.00 464 HIS A C 1
ATOM 3752 O O . HIS A 1 464 ? 9.668 -2.831 -26.325 1.00 88.00 464 HIS A O 1
ATOM 3758 N N . VAL A 1 465 ? 9.990 -0.705 -27.045 1.00 91.94 465 VAL A N 1
ATOM 3759 C CA . VAL A 1 465 ? 8.683 -0.471 -27.656 1.00 91.94 465 VAL A CA 1
ATOM 3760 C C . VAL A 1 465 ? 8.872 -0.270 -29.150 1.00 91.94 465 VAL A C 1
ATOM 3762 O O . VAL A 1 465 ? 9.777 0.453 -29.563 1.00 91.94 465 VAL A O 1
ATOM 3765 N N . LEU A 1 466 ? 8.013 -0.889 -29.954 1.00 92.50 466 LEU A N 1
ATOM 3766 C CA . LEU A 1 466 ? 7.917 -0.648 -31.389 1.00 92.50 466 LEU A CA 1
ATOM 3767 C C . LEU A 1 466 ? 6.778 0.338 -31.664 1.00 92.50 466 LEU A C 1
ATOM 3769 O O . LEU A 1 466 ? 5.624 0.026 -31.375 1.00 92.50 466 LEU A O 1
ATOM 3773 N N . ASP A 1 467 ? 7.086 1.496 -32.249 1.00 93.56 467 ASP A N 1
ATOM 3774 C CA . ASP A 1 467 ? 6.076 2.381 -32.842 1.00 93.56 467 ASP A CA 1
ATOM 3775 C C . ASP A 1 467 ? 5.588 1.770 -34.159 1.00 93.56 467 ASP A C 1
ATOM 3777 O O . ASP A 1 467 ? 6.357 1.634 -35.113 1.00 93.56 467 ASP A O 1
ATOM 3781 N N . ILE A 1 468 ? 4.305 1.407 -34.209 1.00 92.06 468 ILE A N 1
ATOM 3782 C CA . ILE A 1 468 ? 3.697 0.690 -35.338 1.00 92.06 468 ILE A CA 1
ATOM 3783 C C . ILE A 1 468 ? 3.679 1.559 -36.602 1.00 92.06 468 ILE A C 1
ATOM 3785 O O . ILE A 1 468 ? 3.806 1.050 -37.714 1.00 92.06 468 ILE A O 1
ATOM 3789 N N . GLN A 1 469 ? 3.512 2.873 -36.447 1.00 88.75 469 GLN A N 1
ATOM 3790 C CA . GLN A 1 469 ? 3.409 3.797 -37.576 1.00 88.75 469 GLN A CA 1
ATOM 3791 C C . GLN A 1 469 ? 4.783 4.212 -38.097 1.00 88.75 469 GLN A C 1
ATOM 3793 O O . GLN A 1 469 ? 4.955 4.385 -39.303 1.00 88.75 469 GLN A O 1
ATOM 3798 N N . ALA A 1 470 ? 5.745 4.404 -37.193 1.00 89.25 470 ALA A N 1
ATOM 3799 C CA . ALA A 1 470 ? 7.097 4.822 -37.550 1.00 89.25 470 ALA A CA 1
ATOM 3800 C C . ALA A 1 470 ? 8.031 3.648 -37.893 1.00 89.25 470 ALA A C 1
ATOM 3802 O O . ALA A 1 470 ? 9.132 3.903 -38.380 1.00 89.25 470 ALA A O 1
ATOM 3803 N N . ASP A 1 471 ? 7.611 2.406 -37.621 1.00 88.50 471 ASP A N 1
ATOM 3804 C CA . ASP A 1 471 ? 8.423 1.182 -37.721 1.00 88.50 471 ASP A CA 1
ATOM 3805 C C . ASP A 1 471 ? 9.782 1.345 -37.020 1.00 88.50 471 ASP A C 1
ATOM 3807 O O . ASP A 1 471 ? 10.854 1.048 -37.553 1.00 88.50 471 ASP A O 1
ATOM 3811 N N . LYS A 1 472 ? 9.738 1.938 -35.822 1.00 90.12 472 LYS A N 1
ATOM 3812 C CA . LYS A 1 472 ? 10.924 2.322 -35.059 1.00 90.12 472 LYS A CA 1
ATOM 3813 C C . LYS A 1 472 ? 10.871 1.728 -33.665 1.00 90.12 472 LYS A C 1
ATOM 3815 O O . LYS A 1 472 ? 9.928 1.963 -32.913 1.00 90.12 472 LYS A O 1
ATOM 3820 N N . GLU A 1 473 ? 11.933 1.019 -33.309 1.00 89.25 473 GLU A N 1
ATOM 3821 C CA . GLU A 1 473 ? 12.152 0.543 -31.950 1.00 89.25 473 GLU A CA 1
ATOM 3822 C C . GLU A 1 473 ? 12.771 1.643 -31.081 1.00 89.25 473 GLU A C 1
ATOM 3824 O O . GLU A 1 473 ? 13.696 2.356 -31.490 1.00 89.25 473 GLU A O 1
ATOM 3829 N N . LYS A 1 474 ? 12.271 1.761 -29.853 1.00 90.81 474 LYS A N 1
ATOM 3830 C CA . LYS A 1 474 ? 12.784 2.663 -28.824 1.00 90.81 474 LYS A CA 1
ATOM 3831 C C . LYS A 1 474 ? 13.100 1.858 -27.571 1.00 90.81 474 LYS A C 1
ATOM 3833 O O . LYS A 1 474 ? 12.222 1.208 -27.005 1.00 90.81 474 LYS A O 1
ATOM 3838 N N . MET A 1 475 ? 14.368 1.872 -27.164 1.00 90.81 475 MET A N 1
ATOM 3839 C CA . MET A 1 475 ? 14.801 1.244 -25.915 1.00 90.81 475 MET A CA 1
ATOM 3840 C C . MET A 1 475 ? 14.516 2.167 -24.735 1.00 90.81 475 MET A C 1
ATOM 3842 O O . MET A 1 475 ? 14.717 3.378 -24.831 1.00 90.81 475 MET A O 1
ATOM 3846 N N . THR A 1 476 ? 14.092 1.585 -23.618 1.00 92.06 476 THR A N 1
ATOM 3847 C CA . THR A 1 476 ? 13.887 2.314 -22.365 1.00 92.06 476 THR A CA 1
ATOM 3848 C C . THR A 1 476 ? 15.061 2.049 -21.428 1.00 92.06 476 THR A C 1
ATOM 3850 O O . THR A 1 476 ? 15.315 0.894 -21.089 1.00 92.06 476 THR A O 1
ATOM 3853 N N . SER A 1 477 ? 15.741 3.102 -20.974 1.00 91.44 477 SER A N 1
ATOM 3854 C CA . SER A 1 477 ? 16.781 3.036 -19.937 1.00 91.44 477 SER A CA 1
ATOM 3855 C C . SER A 1 477 ? 16.255 3.618 -18.627 1.00 91.44 477 SER A C 1
ATOM 3857 O O . SER A 1 477 ? 15.385 4.488 -18.631 1.00 91.44 477 SER A O 1
ATOM 3859 N N . THR A 1 478 ? 16.746 3.117 -17.490 1.00 94.50 478 THR A N 1
ATOM 3860 C CA . THR A 1 478 ? 16.402 3.706 -16.184 1.00 94.50 478 THR A CA 1
ATOM 3861 C C . THR A 1 478 ? 17.380 4.821 -15.823 1.00 94.50 478 THR A C 1
ATOM 3863 O O . THR A 1 478 ? 18.537 4.793 -16.239 1.00 94.50 478 THR A O 1
ATOM 3866 N N . ALA A 1 479 ? 16.960 5.781 -14.993 1.00 93.31 479 ALA A N 1
ATOM 3867 C CA . ALA A 1 479 ? 17.832 6.883 -14.564 1.00 93.31 479 ALA A CA 1
ATOM 3868 C C . ALA A 1 479 ? 19.153 6.399 -13.926 1.00 93.31 479 ALA A C 1
ATOM 3870 O O . ALA A 1 479 ? 20.201 7.023 -14.067 1.00 93.31 479 ALA A O 1
ATOM 3871 N N . GLU A 1 480 ? 19.125 5.264 -13.228 1.00 94.50 480 GLU A N 1
ATOM 3872 C CA . GLU A 1 480 ? 20.308 4.662 -12.614 1.00 94.50 480 GLU A CA 1
ATOM 3873 C C . GLU A 1 480 ? 21.243 3.998 -13.634 1.00 94.50 480 GLU A C 1
ATOM 3875 O O . GLU A 1 480 ? 22.453 3.961 -13.411 1.00 94.50 480 GLU A O 1
ATOM 3880 N N . GLU A 1 481 ? 20.697 3.477 -14.735 1.00 93.94 481 GLU A N 1
ATOM 3881 C CA . GLU A 1 481 ? 21.468 2.933 -15.857 1.00 93.94 481 GLU A CA 1
ATOM 3882 C C . GLU A 1 481 ? 22.233 4.050 -16.569 1.00 93.94 481 GLU A C 1
ATOM 3884 O O . GLU A 1 481 ? 23.422 3.905 -16.845 1.00 93.94 481 GLU A O 1
ATOM 3889 N N . GLU A 1 482 ? 21.575 5.190 -16.789 1.00 93.56 482 GLU A N 1
ATOM 3890 C CA . GLU A 1 482 ? 22.179 6.368 -17.415 1.00 93.56 482 GLU A CA 1
ATOM 3891 C C . GLU A 1 482 ? 23.214 7.046 -16.510 1.00 93.56 482 GLU A C 1
ATOM 3893 O O . GLU A 1 482 ? 24.278 7.458 -16.975 1.00 93.56 482 GLU A O 1
ATOM 3898 N N . ALA A 1 483 ? 22.929 7.146 -15.208 1.00 92.94 483 ALA A N 1
ATOM 3899 C CA . ALA A 1 483 ? 23.826 7.783 -14.247 1.00 92.94 483 ALA A CA 1
ATOM 3900 C C . ALA A 1 483 ? 25.046 6.913 -13.894 1.00 92.94 483 ALA A C 1
ATOM 3902 O O . ALA A 1 483 ? 26.126 7.447 -13.633 1.00 92.94 483 ALA A O 1
ATOM 3903 N N . TYR A 1 484 ? 24.892 5.583 -13.877 1.00 92.81 484 TYR A N 1
ATOM 3904 C CA . TYR A 1 484 ? 25.935 4.640 -13.451 1.00 92.81 484 TYR A CA 1
ATOM 3905 C C . TYR A 1 484 ? 26.132 3.466 -14.430 1.00 92.81 484 TYR A C 1
ATOM 3907 O O . TYR A 1 484 ? 26.149 2.302 -13.997 1.00 92.81 484 TYR A O 1
ATOM 3915 N N . PRO A 1 485 ? 26.355 3.714 -15.735 1.00 91.56 485 PRO A N 1
ATOM 3916 C CA . PRO A 1 485 ? 26.427 2.662 -16.755 1.00 91.56 485 PRO A CA 1
ATOM 3917 C C . PRO A 1 485 ? 27.538 1.643 -16.469 1.00 91.56 485 PRO A C 1
ATOM 3919 O O . PRO A 1 485 ? 27.404 0.447 -16.725 1.00 91.56 485 PRO A O 1
ATOM 3922 N N . GLN A 1 486 ? 28.634 2.093 -15.856 1.00 89.81 486 GLN A N 1
ATOM 3923 C CA . GLN A 1 486 ? 29.774 1.260 -15.488 1.00 89.81 486 GLN A CA 1
ATOM 3924 C C . GLN A 1 486 ? 29.498 0.288 -14.331 1.00 89.81 486 GLN A C 1
ATOM 3926 O O . GLN A 1 486 ? 30.308 -0.620 -14.125 1.00 89.81 486 GLN A O 1
ATOM 3931 N N . HIS A 1 487 ? 28.415 0.474 -13.569 1.00 87.25 487 HIS A N 1
ATOM 3932 C CA . HIS A 1 487 ? 28.058 -0.356 -12.413 1.00 87.25 487 HIS A CA 1
ATOM 3933 C C . HIS A 1 487 ? 26.727 -1.083 -12.599 1.00 87.25 487 HIS A C 1
ATOM 3935 O O . HIS A 1 487 ? 26.574 -2.177 -12.066 1.00 87.25 487 HIS A O 1
ATOM 3941 N N . TYR A 1 488 ? 25.786 -0.524 -13.363 1.00 86.69 488 TYR A N 1
ATOM 3942 C CA . TYR A 1 488 ? 24.394 -0.972 -13.397 1.00 86.69 488 TYR A CA 1
ATOM 3943 C C . TYR A 1 488 ? 24.225 -2.459 -13.757 1.00 86.69 488 TYR A C 1
ATOM 3945 O O . TYR A 1 488 ? 23.632 -3.216 -12.985 1.00 86.69 488 TYR A O 1
ATOM 3953 N N . HIS A 1 489 ? 24.853 -2.915 -14.843 1.00 83.75 489 HIS A N 1
ATOM 3954 C CA . HIS A 1 489 ? 24.817 -4.321 -15.273 1.00 83.75 489 HIS A CA 1
ATOM 3955 C C . HIS A 1 489 ? 25.956 -5.189 -14.710 1.00 83.75 489 HIS A C 1
ATOM 3957 O O . HIS A 1 489 ? 26.040 -6.378 -15.024 1.00 83.75 489 HIS A O 1
ATOM 3963 N N . LYS A 1 490 ? 26.853 -4.633 -13.883 1.00 74.75 490 LYS A N 1
ATOM 3964 C CA . LYS A 1 490 ? 27.920 -5.427 -13.261 1.00 74.75 490 LYS A CA 1
ATOM 3965 C C . LYS A 1 490 ? 27.382 -6.203 -12.065 1.00 74.75 490 LYS A C 1
ATOM 3967 O O . LYS A 1 490 ? 26.589 -5.696 -11.274 1.00 74.75 490 LYS A O 1
ATOM 3972 N N . LYS A 1 491 ? 27.870 -7.435 -11.910 1.00 63.56 491 LYS A N 1
ATOM 3973 C CA . LYS A 1 491 ? 27.708 -8.175 -10.656 1.00 63.56 491 LYS A CA 1
ATOM 3974 C C . LYS A 1 491 ? 28.485 -7.457 -9.549 1.00 63.56 491 LYS A C 1
ATOM 3976 O O . LYS A 1 491 ? 29.536 -6.886 -9.848 1.00 63.56 491 LYS A O 1
ATOM 3981 N N . PRO A 1 492 ? 27.986 -7.472 -8.305 1.00 55.28 492 PRO A N 1
ATOM 3982 C CA . PRO A 1 492 ? 28.608 -6.736 -7.222 1.00 55.28 492 PRO A CA 1
ATOM 3983 C C . PRO A 1 492 ? 30.071 -7.139 -7.021 1.00 55.28 492 PRO A C 1
ATOM 3985 O O . PRO A 1 492 ? 30.398 -8.320 -6.892 1.00 55.28 492 PRO A O 1
ATOM 3988 N N . THR A 1 493 ? 30.951 -6.142 -7.006 1.00 41.69 493 THR A N 1
ATOM 3989 C CA . THR A 1 493 ? 32.367 -6.320 -6.700 1.00 41.69 493 THR A CA 1
ATOM 3990 C C . THR A 1 493 ? 32.479 -6.459 -5.186 1.00 41.69 493 THR A C 1
ATOM 3992 O O . THR A 1 493 ? 32.172 -5.519 -4.446 1.00 41.69 493 THR A O 1
ATOM 3995 N N . ILE A 1 494 ? 32.894 -7.630 -4.700 1.00 38.16 494 ILE A N 1
ATOM 3996 C CA . ILE A 1 494 ? 33.269 -7.795 -3.293 1.00 38.16 494 ILE A CA 1
ATOM 3997 C C . ILE A 1 494 ? 34.485 -6.888 -3.072 1.00 38.16 494 ILE A C 1
ATOM 3999 O O . ILE A 1 494 ? 35.554 -7.147 -3.619 1.00 38.16 494 ILE A O 1
ATOM 4003 N N . ALA A 1 495 ? 34.312 -5.786 -2.342 1.00 31.92 495 ALA A N 1
ATOM 4004 C CA . ALA A 1 495 ? 35.386 -4.842 -2.065 1.00 31.92 495 ALA A CA 1
ATOM 4005 C C . ALA A 1 495 ? 36.414 -5.481 -1.120 1.00 31.92 495 ALA A C 1
ATOM 4007 O O . ALA A 1 495 ? 36.233 -5.501 0.096 1.00 31.92 495 ALA A O 1
ATOM 4008 N N . SER A 1 496 ? 37.499 -6.010 -1.683 1.00 29.56 496 SER A N 1
ATOM 4009 C CA . SER A 1 496 ? 38.735 -6.299 -0.962 1.00 29.56 496 SER A CA 1
ATOM 4010 C C . SER A 1 496 ? 39.692 -5.116 -1.113 1.00 29.56 496 SER A C 1
ATOM 4012 O O . SER A 1 496 ? 40.582 -5.141 -1.955 1.00 29.56 496 SER A O 1
ATOM 4014 N N . GLU A 1 497 ? 39.531 -4.074 -0.302 1.00 27.89 497 GLU A N 1
ATOM 4015 C CA . GLU A 1 497 ? 40.564 -3.044 -0.152 1.00 27.89 497 GLU A CA 1
ATOM 4016 C C . GLU A 1 497 ? 40.697 -2.646 1.317 1.00 27.89 497 GLU A C 1
ATOM 4018 O O . GLU A 1 497 ? 40.024 -1.746 1.796 1.00 27.89 497 GLU A O 1
ATOM 4023 N N . LEU A 1 498 ? 41.575 -3.359 2.027 1.00 29.30 498 LEU A N 1
ATOM 4024 C CA . LEU A 1 498 ? 42.451 -2.845 3.083 1.00 29.30 498 LEU A CA 1
ATOM 4025 C C . LEU A 1 498 ? 43.570 -3.880 3.277 1.00 29.30 498 LEU A C 1
ATOM 4027 O O . LEU A 1 498 ? 43.448 -4.811 4.065 1.00 29.30 498 LEU A O 1
ATOM 4031 N N . THR A 1 499 ? 44.629 -3.771 2.478 1.00 28.69 499 THR A N 1
ATOM 4032 C CA . THR A 1 499 ? 46.047 -3.728 2.893 1.00 28.69 499 THR A CA 1
ATOM 4033 C C . THR A 1 499 ? 46.923 -3.964 1.661 1.00 28.69 499 THR A C 1
ATOM 4035 O O . THR A 1 499 ? 46.885 -5.015 1.032 1.00 28.69 499 THR A O 1
ATOM 4038 N N . GLY A 1 500 ? 47.707 -2.950 1.295 1.00 30.50 500 GLY A N 1
ATOM 4039 C CA . GLY A 1 500 ? 48.815 -3.118 0.365 1.00 30.50 500 GLY A CA 1
ATOM 4040 C C . GLY A 1 500 ? 50.018 -3.695 1.100 1.00 30.50 500 GLY A C 1
ATOM 4041 O O . GLY A 1 500 ? 50.358 -3.176 2.155 1.00 30.50 500 GLY A O 1
ATOM 4042 N N . VAL A 1 501 ? 50.627 -4.743 0.543 1.00 29.62 501 VAL A N 1
ATOM 4043 C CA . VAL A 1 501 ? 52.061 -4.909 0.224 1.00 29.62 501 VAL A CA 1
ATOM 4044 C C . VAL A 1 501 ? 52.137 -6.082 -0.770 1.00 29.62 501 VAL A C 1
ATOM 4046 O O . VAL A 1 501 ? 51.339 -7.010 -0.689 1.00 29.62 501 VAL A O 1
ATOM 4049 N N . GLY A 1 502 ? 53.041 -5.971 -1.747 1.00 26.27 502 GLY A N 1
ATOM 4050 C CA . GLY A 1 502 ? 53.123 -6.788 -2.958 1.00 26.27 502 GLY A CA 1
ATOM 4051 C C . GLY A 1 502 ? 53.254 -8.305 -2.781 1.00 26.27 502 GLY A C 1
ATOM 4052 O O . GLY A 1 502 ? 53.665 -8.816 -1.741 1.00 26.27 502 GLY A O 1
ATOM 4053 N N . GLU A 1 503 ? 52.888 -8.970 -3.875 1.00 31.38 503 GLU A N 1
ATOM 4054 C CA . GLU A 1 503 ? 52.777 -10.412 -4.116 1.00 31.38 503 GLU A CA 1
ATOM 4055 C C . GLU A 1 503 ? 54.050 -11.218 -3.777 1.00 31.38 503 GLU A C 1
ATOM 4057 O O . GLU A 1 503 ? 55.170 -10.702 -3.815 1.00 31.38 503 GLU A O 1
ATOM 4062 N N . PRO A 1 504 ? 53.887 -12.532 -3.544 1.00 28.78 504 PRO A N 1
ATOM 4063 C CA . PRO A 1 504 ? 54.154 -13.424 -4.668 1.00 28.78 504 PRO A CA 1
ATOM 4064 C C . PRO A 1 504 ? 53.041 -14.456 -4.906 1.00 28.78 504 PRO A C 1
ATOM 4066 O O . PRO A 1 504 ? 52.483 -15.024 -3.971 1.00 28.78 504 PRO A O 1
ATOM 4069 N N . GLU A 1 505 ? 52.754 -14.645 -6.197 1.00 38.66 505 GLU A N 1
ATOM 4070 C CA . GLU A 1 505 ? 52.047 -15.743 -6.873 1.00 38.66 505 GLU A CA 1
ATOM 4071 C C . GLU A 1 505 ? 51.496 -16.877 -5.995 1.00 38.66 505 GLU A C 1
ATOM 4073 O O . GLU A 1 505 ? 52.279 -17.588 -5.375 1.00 38.66 505 GLU A O 1
ATOM 4078 N N . LEU A 1 506 ? 50.180 -17.143 -6.071 1.00 31.42 506 LEU A N 1
ATOM 4079 C CA . LEU A 1 506 ? 49.571 -18.473 -5.873 1.00 31.42 506 LEU A CA 1
ATOM 4080 C C . LEU A 1 506 ? 48.082 -18.487 -6.304 1.00 31.42 506 LEU A C 1
ATOM 4082 O O . LEU A 1 506 ? 47.241 -17.943 -5.605 1.00 31.42 506 LEU A O 1
ATOM 4086 N N . GLN A 1 507 ? 47.812 -19.141 -7.447 1.00 31.19 507 GLN A N 1
ATOM 4087 C CA . GLN A 1 507 ? 46.616 -19.908 -7.891 1.00 31.19 507 GLN A CA 1
ATOM 4088 C C . GLN A 1 507 ? 45.165 -19.355 -7.696 1.00 31.19 507 GLN A C 1
ATOM 4090 O O . GLN A 1 507 ? 44.846 -18.704 -6.711 1.00 31.19 507 GLN A O 1
ATOM 4095 N N . PRO A 1 508 ? 44.227 -19.636 -8.635 1.00 28.53 508 PRO A N 1
ATOM 4096 C CA . PRO A 1 508 ? 42.875 -19.042 -8.655 1.00 28.53 508 PRO A CA 1
ATOM 4097 C C . PRO A 1 508 ? 41.989 -19.465 -7.457 1.00 28.53 508 PRO A C 1
ATOM 4099 O O . PRO A 1 508 ? 42.114 -20.604 -7.003 1.00 28.53 508 PRO A O 1
ATOM 4102 N N . PRO A 1 509 ? 41.047 -18.622 -6.960 1.00 36.34 509 PRO A N 1
ATOM 4103 C CA . PRO A 1 509 ? 40.217 -18.971 -5.807 1.00 36.34 509 PRO A CA 1
ATOM 4104 C C . PRO A 1 509 ? 39.115 -19.981 -6.165 1.00 36.34 509 PRO A C 1
ATOM 4106 O O . PRO A 1 509 ? 38.455 -19.898 -7.204 1.00 36.34 509 PRO A O 1
ATOM 4109 N N . ALA A 1 510 ? 38.948 -20.952 -5.268 1.00 35.44 510 ALA A N 1
ATOM 4110 C CA . ALA A 1 510 ? 38.146 -22.157 -5.416 1.00 35.44 510 ALA A CA 1
ATOM 4111 C C . ALA A 1 510 ? 36.629 -21.929 -5.277 1.00 35.44 510 ALA A C 1
ATOM 4113 O O . ALA A 1 510 ? 36.163 -21.077 -4.521 1.00 35.44 510 ALA A O 1
ATOM 4114 N N . LYS A 1 511 ? 35.856 -22.782 -5.968 1.00 40.25 511 LYS A N 1
ATOM 4115 C CA . LYS A 1 511 ? 34.445 -23.066 -5.663 1.00 40.25 511 LYS A CA 1
ATOM 4116 C C . LYS A 1 511 ? 34.315 -23.336 -4.159 1.00 40.25 511 LYS A C 1
ATOM 4118 O O . LYS A 1 511 ? 35.106 -24.110 -3.629 1.00 40.25 511 LYS A O 1
ATOM 4123 N N . LYS A 1 512 ? 33.326 -22.741 -3.484 1.00 45.88 512 LYS A N 1
ATOM 4124 C CA . LYS A 1 512 ? 32.998 -23.100 -2.096 1.00 45.88 512 LYS A CA 1
ATOM 4125 C C . LYS A 1 512 ? 32.602 -24.582 -2.086 1.00 45.88 512 LYS A C 1
ATOM 4127 O O . LYS A 1 512 ? 31.530 -24.929 -2.575 1.00 45.88 512 LYS A O 1
ATOM 4132 N N . GLU A 1 513 ? 33.500 -25.454 -1.633 1.00 53.88 513 GLU A N 1
ATOM 4133 C CA . GLU A 1 513 ? 33.184 -26.865 -1.429 1.00 53.88 513 GLU A CA 1
ATOM 4134 C C . GLU A 1 513 ? 32.165 -26.959 -0.297 1.00 53.88 513 GLU A C 1
ATOM 4136 O O . GLU A 1 513 ? 32.430 -26.521 0.821 1.00 53.88 513 GLU A O 1
ATOM 4141 N N . LEU A 1 514 ? 30.989 -27.505 -0.610 1.00 67.25 514 LEU A N 1
ATOM 4142 C CA . LEU A 1 514 ? 30.016 -27.908 0.398 1.00 67.25 514 LEU A CA 1
ATOM 4143 C C . LEU A 1 514 ? 30.686 -28.891 1.364 1.00 67.25 514 LEU A C 1
ATOM 4145 O O . LEU A 1 514 ? 31.393 -29.814 0.928 1.00 67.25 514 LEU A O 1
ATOM 4149 N N . THR A 1 515 ? 30.441 -28.708 2.657 1.00 82.00 515 THR A N 1
ATOM 4150 C CA . THR A 1 515 ? 30.802 -29.686 3.689 1.00 82.00 515 THR A CA 1
ATOM 4151 C C . THR A 1 515 ? 30.113 -31.026 3.409 1.00 82.00 515 THR A C 1
ATOM 4153 O O . THR A 1 515 ? 29.137 -31.102 2.658 1.00 82.00 515 THR A O 1
ATOM 4156 N N . GLU A 1 516 ? 30.630 -32.123 3.969 1.00 85.12 516 GLU A N 1
ATOM 4157 C CA . GLU A 1 516 ? 30.008 -33.440 3.779 1.00 85.12 516 GLU A CA 1
ATOM 4158 C C . GLU A 1 516 ? 28.552 -33.450 4.245 1.00 85.12 516 GLU A C 1
ATOM 4160 O O . GLU A 1 516 ? 27.694 -34.027 3.585 1.00 85.12 516 GLU A O 1
ATOM 4165 N N . GLU A 1 517 ? 28.261 -32.781 5.357 1.00 88.50 517 GLU A N 1
ATOM 4166 C CA . GLU A 1 517 ? 26.920 -32.727 5.915 1.00 88.50 517 GLU A CA 1
ATOM 4167 C C . GLU A 1 517 ? 25.965 -31.882 5.062 1.00 88.50 517 GLU A C 1
ATOM 4169 O O . GLU A 1 517 ? 24.819 -32.282 4.881 1.00 88.50 517 GLU A O 1
ATOM 4174 N N . GLU A 1 518 ? 26.424 -30.775 4.466 1.00 87.06 518 GLU A N 1
ATOM 4175 C CA . GLU A 1 518 ? 25.622 -30.008 3.499 1.00 87.06 518 GLU A CA 1
ATOM 4176 C C . GLU A 1 518 ? 25.267 -30.858 2.269 1.00 87.06 518 GLU A C 1
ATOM 4178 O O . GLU A 1 518 ? 24.120 -30.844 1.827 1.00 87.06 518 GLU A O 1
ATOM 4183 N N . LYS A 1 519 ? 26.209 -31.673 1.770 1.00 89.69 519 LYS A N 1
ATOM 4184 C CA . LYS A 1 519 ? 25.946 -32.616 0.666 1.00 89.69 519 LYS A CA 1
ATOM 4185 C C . LYS A 1 519 ? 24.928 -33.691 1.055 1.00 89.69 519 LYS A C 1
ATOM 4187 O O . LYS A 1 519 ? 24.093 -34.062 0.235 1.00 89.69 519 LYS A O 1
ATOM 4192 N N . LEU A 1 520 ? 24.993 -34.200 2.289 1.00 89.38 520 LEU A N 1
ATOM 4193 C CA . LEU A 1 520 ? 24.026 -35.178 2.800 1.00 89.38 520 LEU A CA 1
ATOM 4194 C C . LEU A 1 520 ? 22.627 -34.560 2.931 1.00 89.38 520 LEU A C 1
ATOM 4196 O O . LEU A 1 520 ? 21.649 -35.188 2.539 1.00 89.38 520 LEU A O 1
ATOM 4200 N N . ILE A 1 521 ? 22.523 -33.324 3.424 1.00 90.69 521 ILE A N 1
ATOM 4201 C CA . ILE A 1 521 ? 21.240 -32.619 3.542 1.00 90.69 521 ILE A CA 1
ATOM 4202 C C . ILE A 1 521 ? 20.614 -32.383 2.160 1.00 90.69 521 ILE A C 1
ATOM 4204 O O . ILE A 1 521 ? 19.424 -32.644 1.987 1.00 90.69 521 ILE A O 1
ATOM 4208 N N . GLU A 1 522 ? 21.405 -31.967 1.165 1.00 88.00 522 GLU A N 1
ATOM 4209 C CA . GLU A 1 522 ? 20.932 -31.798 -0.219 1.00 88.00 522 GLU A CA 1
ATOM 4210 C C . GLU A 1 522 ? 20.472 -33.114 -0.865 1.00 88.00 522 GLU A C 1
ATOM 4212 O O . GLU A 1 522 ? 19.540 -33.107 -1.670 1.00 88.00 522 GLU A O 1
ATOM 4217 N N . ALA A 1 523 ? 21.094 -34.244 -0.512 1.00 86.19 523 ALA A N 1
ATOM 4218 C CA . ALA A 1 523 ? 20.714 -35.559 -1.028 1.00 86.19 523 ALA A CA 1
ATOM 4219 C C . ALA A 1 523 ? 19.345 -36.048 -0.510 1.00 86.19 523 ALA A C 1
ATOM 4221 O O . ALA A 1 523 ? 18.714 -36.880 -1.165 1.00 86.19 523 ALA A O 1
ATOM 4222 N N . GLY A 1 524 ? 18.877 -35.518 0.627 1.00 86.50 524 GLY A N 1
ATOM 4223 C CA . GLY A 1 524 ? 17.602 -35.877 1.251 1.00 86.50 524 GLY A CA 1
ATOM 4224 C C . GLY A 1 524 ? 17.602 -37.242 1.953 1.00 86.50 524 GLY A C 1
ATOM 4225 O O . GLY A 1 524 ? 18.543 -38.030 1.845 1.00 86.50 524 GLY A O 1
ATOM 4226 N N . GLU A 1 525 ? 16.532 -37.531 2.702 1.00 89.00 525 GLU A N 1
ATOM 4227 C CA . GLU A 1 525 ? 16.392 -38.815 3.401 1.00 89.00 525 GLU A CA 1
ATOM 4228 C C . GLU A 1 525 ? 16.395 -40.001 2.427 1.00 89.00 525 GLU A C 1
ATOM 4230 O O . GLU A 1 525 ? 15.804 -39.970 1.346 1.00 89.00 525 GLU A O 1
ATOM 4235 N N . SER A 1 526 ? 17.054 -41.084 2.829 1.00 90.44 526 SER A N 1
ATOM 4236 C CA . SER A 1 526 ? 17.213 -42.283 2.012 1.00 90.44 526 SER A CA 1
ATOM 4237 C C . SER A 1 526 ? 17.203 -43.548 2.870 1.00 90.44 526 SER A C 1
ATOM 4239 O O . SER A 1 526 ? 16.992 -43.516 4.084 1.00 90.44 526 SER A O 1
ATOM 4241 N N . ALA A 1 527 ? 17.448 -44.705 2.251 1.00 87.62 527 ALA A N 1
ATOM 4242 C CA . ALA A 1 527 ? 17.550 -45.961 2.987 1.00 87.62 527 ALA A CA 1
ATOM 4243 C C . ALA A 1 527 ? 18.619 -45.915 4.094 1.00 87.62 527 ALA A C 1
ATOM 4245 O O . ALA A 1 527 ? 18.405 -46.550 5.125 1.00 87.62 527 ALA A O 1
ATOM 4246 N N . ASN A 1 528 ? 19.677 -45.105 3.913 1.00 92.44 528 ASN A N 1
ATOM 4247 C CA . ASN A 1 528 ? 20.858 -45.034 4.781 1.00 92.44 528 ASN A CA 1
ATOM 4248 C C . ASN A 1 528 ? 21.117 -43.609 5.328 1.00 92.44 528 ASN A C 1
ATOM 4250 O O . ASN A 1 528 ? 22.176 -43.365 5.901 1.00 92.44 528 ASN A O 1
ATOM 4254 N N . LEU A 1 529 ? 20.182 -42.665 5.155 1.00 95.38 529 LEU A N 1
ATOM 4255 C CA . LEU A 1 529 ? 20.258 -41.307 5.710 1.00 95.38 529 LEU A CA 1
ATOM 4256 C C . LEU A 1 529 ? 18.900 -40.904 6.291 1.00 95.38 529 LEU A C 1
ATOM 4258 O O . LEU A 1 529 ? 17.903 -40.945 5.578 1.00 95.38 529 LEU A O 1
ATOM 4262 N N . GLU A 1 530 ? 18.867 -40.504 7.559 1.00 96.62 530 GLU A N 1
ATOM 4263 C CA . GLU A 1 530 ? 17.642 -40.082 8.251 1.00 96.62 530 GLU A CA 1
ATOM 4264 C C . GLU A 1 530 ? 17.845 -38.731 8.949 1.00 96.62 530 GLU A C 1
ATOM 4266 O O . GLU A 1 530 ? 18.867 -38.508 9.606 1.00 96.62 530 GLU A O 1
ATOM 4271 N N . PHE A 1 531 ? 16.849 -37.852 8.872 1.00 97.19 531 PHE A N 1
ATOM 4272 C CA . PHE A 1 531 ? 16.811 -36.580 9.580 1.00 97.19 531 PHE A CA 1
ATOM 4273 C C . PHE A 1 531 ? 15.897 -36.661 10.804 1.00 97.19 531 PHE A C 1
ATOM 4275 O O . PHE A 1 531 ? 14.885 -37.369 10.853 1.00 97.19 531 PHE A O 1
ATOM 4282 N N . LYS A 1 532 ? 16.290 -35.961 11.867 1.00 96.69 532 LYS A N 1
ATOM 4283 C CA . LYS A 1 532 ? 15.494 -35.817 13.087 1.00 96.69 532 LYS A CA 1
ATOM 4284 C C . LYS A 1 532 ? 15.595 -34.379 13.566 1.00 96.69 532 LYS A C 1
ATOM 4286 O O . LYS A 1 532 ? 16.680 -33.891 13.866 1.00 96.69 532 LYS A O 1
ATOM 4291 N N . SER A 1 533 ? 14.458 -33.709 13.707 1.00 94.88 533 SER A N 1
ATOM 4292 C CA . SER A 1 533 ? 14.434 -32.287 14.068 1.00 94.88 533 SER A CA 1
ATOM 4293 C C . SER A 1 533 ? 15.079 -31.986 15.424 1.00 94.88 533 SER A C 1
ATOM 4295 O O . SER A 1 533 ? 15.677 -30.930 15.587 1.00 94.88 533 SER A O 1
ATOM 4297 N N . THR A 1 534 ? 14.954 -32.894 16.396 1.00 96.75 534 THR A N 1
ATOM 4298 C CA . THR A 1 534 ? 15.446 -32.736 17.775 1.00 96.75 534 THR A CA 1
ATOM 4299 C C . THR A 1 534 ? 15.809 -34.092 18.381 1.00 96.75 534 THR A C 1
ATOM 4301 O O . THR A 1 534 ? 15.357 -35.138 17.907 1.00 96.75 534 THR A O 1
ATOM 4304 N N . LEU A 1 535 ? 16.610 -34.088 19.449 1.00 96.31 535 LEU A N 1
ATOM 4305 C CA . LEU A 1 535 ? 16.993 -35.296 20.184 1.00 96.31 535 LEU A CA 1
ATOM 4306 C C . LEU A 1 535 ? 15.959 -35.718 21.239 1.00 96.31 535 LEU A C 1
ATOM 4308 O O . LEU A 1 535 ? 15.709 -36.907 21.412 1.00 96.31 535 LEU A O 1
ATOM 4312 N N . ARG A 1 536 ? 15.375 -34.763 21.971 1.00 94.38 536 ARG A N 1
ATOM 4313 C CA . ARG A 1 536 ? 14.485 -35.007 23.122 1.00 94.38 536 ARG A CA 1
ATOM 4314 C C . ARG A 1 536 ? 13.314 -34.038 23.253 1.00 94.38 536 ARG A C 1
ATOM 4316 O O . ARG A 1 536 ? 12.436 -34.266 24.088 1.00 94.38 536 ARG A O 1
ATOM 4323 N N . TRP A 1 537 ? 13.320 -32.917 22.533 1.00 94.06 537 TRP A N 1
ATOM 4324 C CA . TRP A 1 537 ? 12.294 -31.884 22.691 1.00 94.06 537 TRP A CA 1
ATOM 4325 C C . TRP A 1 537 ? 11.169 -32.034 21.676 1.00 94.06 537 TRP A C 1
ATOM 4327 O O . TRP A 1 537 ? 11.396 -32.010 20.468 1.00 94.06 537 TRP A O 1
ATOM 4337 N N . ASN A 1 538 ? 9.931 -32.144 22.153 1.00 92.44 538 ASN A N 1
ATOM 4338 C CA . ASN A 1 538 ? 8.768 -32.155 21.278 1.00 92.44 538 ASN A CA 1
ATOM 4339 C C . ASN A 1 538 ? 8.397 -30.715 20.904 1.00 92.44 538 ASN A C 1
ATOM 4341 O O . ASN A 1 538 ? 7.833 -29.985 21.719 1.00 92.44 538 ASN A O 1
ATOM 4345 N N . LEU A 1 539 ? 8.688 -30.320 19.663 1.00 86.75 539 LEU A N 1
ATOM 4346 C CA . LEU A 1 539 ? 8.471 -28.956 19.164 1.00 86.75 539 LEU A CA 1
ATOM 4347 C C . LEU A 1 539 ? 6.996 -28.509 19.197 1.00 86.75 539 LEU A C 1
ATOM 4349 O O . LEU A 1 539 ? 6.729 -27.318 19.305 1.00 86.75 539 LEU A O 1
ATOM 4353 N N . LYS A 1 540 ? 6.030 -29.440 19.132 1.00 86.25 540 LYS A N 1
ATOM 4354 C CA . LYS A 1 540 ? 4.588 -29.122 19.172 1.00 86.25 540 LYS A CA 1
ATOM 4355 C C . LYS A 1 540 ? 4.062 -28.969 20.598 1.00 86.25 540 LYS A C 1
ATOM 4357 O O . LYS A 1 540 ? 3.216 -28.120 20.850 1.00 86.25 540 LYS A O 1
ATOM 4362 N N . ALA A 1 541 ? 4.532 -29.818 21.512 1.00 84.44 541 ALA A N 1
ATOM 4363 C CA . ALA A 1 541 ? 4.094 -29.830 22.909 1.00 84.44 541 ALA A CA 1
ATOM 4364 C C . ALA A 1 541 ? 4.959 -28.949 23.834 1.00 84.44 541 ALA A C 1
ATOM 4366 O O . ALA A 1 541 ? 4.654 -28.851 25.020 1.00 84.44 541 ALA A O 1
ATOM 4367 N N . ASP A 1 542 ? 6.044 -28.375 23.301 1.00 88.12 542 ASP A N 1
ATOM 4368 C CA . ASP A 1 542 ? 7.069 -27.580 23.991 1.00 88.12 542 ASP A CA 1
ATOM 4369 C C . ASP A 1 542 ? 7.509 -28.169 25.343 1.00 88.12 542 ASP A C 1
ATOM 4371 O O . ASP A 1 542 ? 7.531 -27.507 26.381 1.00 88.12 542 ASP A O 1
ATOM 4375 N N . ARG A 1 543 ? 7.857 -29.459 25.344 1.00 90.31 543 ARG A N 1
ATOM 4376 C CA . ARG A 1 543 ? 8.368 -30.166 26.526 1.00 90.31 543 ARG A CA 1
ATOM 4377 C C . ARG A 1 543 ? 9.309 -31.300 26.136 1.00 90.31 543 ARG A C 1
ATOM 4379 O O . ARG A 1 543 ? 9.264 -31.792 25.007 1.00 90.31 543 ARG A O 1
ATOM 4386 N N . LYS A 1 544 ? 10.114 -31.765 27.098 1.00 90.38 544 LYS A N 1
ATOM 4387 C CA . LYS A 1 544 ? 10.893 -33.006 26.956 1.00 90.38 544 LYS A CA 1
ATOM 4388 C C . LYS A 1 544 ? 9.952 -34.189 26.754 1.00 90.38 544 LYS A C 1
ATOM 4390 O O . LYS A 1 544 ? 8.966 -34.321 27.480 1.00 90.38 544 LYS A O 1
ATOM 4395 N N . ASP A 1 545 ? 10.286 -35.051 25.808 1.00 88.12 545 ASP A N 1
ATOM 4396 C CA . ASP A 1 545 ? 9.452 -36.178 25.423 1.00 88.12 545 ASP A CA 1
ATOM 4397 C C . ASP A 1 545 ? 10.316 -37.398 25.081 1.00 88.12 545 ASP A C 1
ATOM 4399 O O . ASP A 1 545 ? 11.092 -37.390 24.125 1.00 88.12 545 ASP A O 1
ATOM 4403 N N . LYS A 1 546 ? 10.157 -38.475 25.860 1.00 87.06 546 LYS A N 1
ATOM 4404 C CA . LYS A 1 546 ? 10.888 -39.736 25.654 1.00 87.06 546 LYS A CA 1
ATOM 4405 C C . LYS A 1 546 ? 10.555 -40.389 24.312 1.00 87.06 546 LYS A C 1
ATOM 4407 O O . LYS A 1 546 ? 11.349 -41.181 23.816 1.00 87.06 546 LYS A O 1
ATOM 4412 N N . VAL A 1 547 ? 9.406 -40.065 23.716 1.00 87.44 547 VAL A N 1
ATOM 4413 C CA . VAL A 1 547 ? 9.027 -40.568 22.390 1.00 87.44 547 VAL A CA 1
ATOM 4414 C C . VAL A 1 547 ? 9.979 -40.039 21.313 1.00 87.44 547 VAL A C 1
ATOM 4416 O O . VAL A 1 547 ? 10.313 -40.776 20.387 1.00 87.44 547 VAL A O 1
ATOM 4419 N N . VAL A 1 548 ? 10.476 -38.806 21.457 1.00 90.25 548 VAL A N 1
ATOM 4420 C CA . VAL A 1 548 ? 11.444 -38.209 20.521 1.00 90.25 548 VAL A CA 1
ATOM 4421 C C . VAL A 1 548 ? 12.802 -38.906 20.642 1.00 90.25 548 VAL A C 1
ATOM 4423 O O . VAL A 1 548 ? 13.355 -39.340 19.634 1.00 90.25 548 VAL A O 1
ATOM 4426 N N . GLU A 1 549 ? 13.279 -39.138 21.870 1.00 93.25 549 GLU A N 1
ATOM 4427 C CA . GLU A 1 549 ? 14.517 -39.901 22.107 1.00 93.25 549 GLU A CA 1
ATOM 4428 C C . GLU A 1 549 ? 14.411 -41.332 21.558 1.00 93.25 549 GLU A C 1
ATOM 4430 O O . GLU A 1 549 ? 15.336 -41.835 20.916 1.00 93.25 549 GLU A O 1
ATOM 4435 N N . ASN A 1 550 ? 13.256 -41.983 21.757 1.00 92.12 550 ASN A N 1
ATOM 4436 C CA . ASN A 1 550 ? 12.973 -43.306 21.197 1.00 92.12 550 ASN A CA 1
ATOM 4437 C C . ASN A 1 550 ? 13.068 -43.310 19.672 1.00 92.12 550 ASN A C 1
ATOM 4439 O O . ASN A 1 550 ? 13.587 -44.269 19.113 1.00 92.12 550 ASN A O 1
ATOM 4443 N N . ALA A 1 551 ? 12.572 -42.271 18.997 1.00 93.25 551 ALA A N 1
ATOM 4444 C CA . ALA A 1 551 ? 12.588 -42.201 17.540 1.00 93.25 551 ALA A CA 1
ATOM 4445 C C . ALA A 1 551 ? 14.019 -42.129 16.977 1.00 93.25 551 ALA A C 1
ATOM 4447 O O . ALA A 1 551 ? 14.325 -42.804 15.989 1.00 93.25 551 ALA A O 1
ATOM 4448 N N . VAL A 1 552 ? 14.910 -41.373 17.631 1.00 96.56 552 VAL A N 1
ATOM 4449 C CA . VAL A 1 552 ? 16.336 -41.316 17.265 1.00 96.56 552 VAL A CA 1
ATOM 4450 C C . VAL A 1 552 ? 16.991 -42.684 17.476 1.00 96.56 552 VAL A C 1
ATOM 4452 O O . VAL A 1 552 ? 17.552 -43.249 16.539 1.00 96.56 552 VAL A O 1
ATOM 4455 N N . LEU A 1 553 ? 16.857 -43.272 18.671 1.00 96.62 553 LEU A N 1
ATOM 4456 C CA . LEU A 1 553 ? 17.490 -44.559 18.993 1.00 96.62 553 LEU A CA 1
ATOM 4457 C C . LEU A 1 553 ? 16.931 -45.733 18.179 1.00 96.62 553 LEU A C 1
ATOM 4459 O O . LEU A 1 553 ? 17.683 -46.625 17.797 1.00 96.62 553 LEU A O 1
ATOM 4463 N N . LYS A 1 554 ? 15.634 -45.718 17.856 1.00 96.19 554 LYS A N 1
ATOM 4464 C CA . LYS A 1 554 ? 15.003 -46.687 16.950 1.00 96.19 554 LYS A CA 1
ATOM 4465 C C . LYS A 1 554 ? 15.696 -46.697 15.589 1.00 96.19 554 LYS A C 1
ATOM 4467 O O . LYS A 1 554 ? 15.908 -47.763 15.020 1.00 96.19 554 LYS A O 1
ATOM 4472 N N . THR A 1 555 ? 16.040 -45.519 15.075 1.00 96.38 555 THR A N 1
ATOM 4473 C CA . THR A 1 555 ? 16.722 -45.381 13.783 1.00 96.38 555 THR A CA 1
ATOM 4474 C C . THR A 1 555 ? 18.165 -45.869 13.870 1.00 96.38 555 THR A C 1
ATOM 4476 O O . THR A 1 555 ? 18.591 -46.635 13.013 1.00 96.38 555 THR A O 1
ATOM 4479 N N . VAL A 1 556 ? 18.879 -45.522 14.946 1.00 97.44 556 VAL A N 1
ATOM 4480 C CA . VAL A 1 556 ? 20.234 -46.033 15.214 1.00 97.44 556 VAL A CA 1
ATOM 4481 C C . VAL A 1 556 ? 20.246 -47.565 15.236 1.00 97.44 556 VAL A C 1
ATOM 4483 O O . VAL A 1 556 ? 21.010 -48.182 14.501 1.00 97.44 556 VAL A O 1
ATOM 4486 N N . VAL A 1 557 ? 19.353 -48.199 16.004 1.00 97.06 557 VAL A N 1
ATOM 4487 C CA . VAL A 1 557 ? 19.257 -49.669 16.070 1.00 97.06 557 VAL A CA 1
ATOM 4488 C C . VAL A 1 557 ? 18.874 -50.274 14.718 1.00 97.06 557 VAL A C 1
ATOM 4490 O O . VAL A 1 557 ? 19.449 -51.285 14.319 1.00 97.06 557 VAL A O 1
ATOM 4493 N N . ALA A 1 558 ? 17.961 -49.640 13.976 1.00 96.50 558 ALA A N 1
ATOM 4494 C CA . ALA A 1 558 ? 17.607 -50.086 12.632 1.00 96.50 558 ALA A CA 1
ATOM 4495 C C . ALA A 1 558 ? 18.810 -50.071 11.676 1.00 96.50 558 ALA A C 1
ATOM 4497 O O . ALA A 1 558 ? 18.981 -51.031 10.926 1.00 96.50 558 ALA A O 1
ATOM 4498 N N . PHE A 1 559 ? 19.656 -49.036 11.722 1.00 97.56 559 PHE A N 1
ATOM 4499 C CA . PHE A 1 559 ? 20.880 -48.978 10.917 1.00 97.56 559 PHE A CA 1
ATOM 4500 C C . PHE A 1 559 ? 21.908 -50.029 11.334 1.00 97.56 559 PHE A C 1
ATOM 4502 O O . PHE A 1 559 ? 22.432 -50.722 10.464 1.00 97.56 559 PHE A O 1
ATOM 4509 N N . LEU A 1 560 ? 22.136 -50.219 12.638 1.00 96.56 560 LEU A N 1
ATOM 4510 C CA . LEU A 1 560 ? 23.058 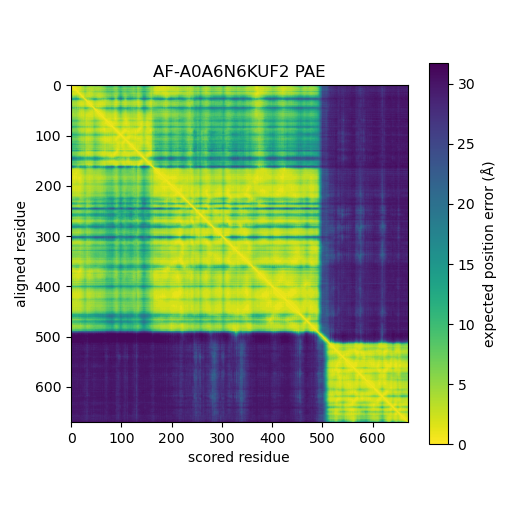-51.243 13.150 1.00 96.56 560 LEU A CA 1
ATOM 4511 C C . LEU A 1 560 ? 22.664 -52.663 12.714 1.00 96.56 560 LEU A C 1
ATOM 4513 O O . LEU A 1 560 ? 23.535 -53.483 12.441 1.00 96.56 560 LEU A O 1
ATOM 4517 N N . ASN A 1 561 ? 21.364 -52.956 12.625 1.00 96.38 561 ASN A N 1
ATOM 4518 C CA . ASN A 1 561 ? 20.853 -54.263 12.201 1.00 96.38 561 ASN A CA 1
ATOM 4519 C C . ASN A 1 561 ? 20.736 -54.432 10.674 1.00 96.38 561 ASN A C 1
ATOM 4521 O O . ASN A 1 561 ? 20.331 -55.504 10.217 1.00 96.38 561 ASN A O 1
ATOM 4525 N N . SER A 1 562 ? 21.031 -53.387 9.894 1.00 93.56 562 SER A N 1
ATOM 4526 C CA . SER A 1 562 ? 20.874 -53.351 8.431 1.00 93.56 562 SER A CA 1
ATOM 4527 C C . SER A 1 562 ? 22.209 -52.985 7.760 1.00 93.56 562 SER A C 1
ATOM 4529 O O . SER A 1 562 ? 23.269 -53.374 8.243 1.00 93.56 562 SER A O 1
ATOM 4531 N N . GLU A 1 563 ? 22.202 -52.243 6.652 1.00 91.06 563 GLU A N 1
ATOM 4532 C CA . GLU A 1 563 ? 23.408 -51.875 5.887 1.00 91.06 563 GLU A CA 1
ATOM 4533 C C . GLU A 1 563 ? 24.212 -50.698 6.489 1.00 91.06 563 GLU A C 1
ATOM 4535 O O . GLU A 1 563 ? 25.100 -50.153 5.834 1.00 91.06 563 GLU A O 1
ATOM 4540 N N . GLY A 1 564 ? 23.910 -50.290 7.727 1.00 94.50 564 GLY A N 1
ATOM 4541 C CA . GLY A 1 564 ? 24.436 -49.062 8.322 1.00 94.50 564 GLY A CA 1
ATOM 4542 C C . GLY A 1 564 ? 23.729 -47.804 7.807 1.00 94.50 564 GLY A C 1
ATOM 4543 O O . GLY A 1 564 ? 22.744 -47.874 7.069 1.00 94.50 564 GLY A O 1
ATOM 4544 N N . GLY A 1 565 ? 24.203 -46.635 8.232 1.00 96.19 565 GLY A N 1
ATOM 4545 C CA . GLY A 1 565 ? 23.647 -45.351 7.803 1.00 96.19 565 GLY A CA 1
ATOM 4546 C C . GLY A 1 565 ? 23.995 -44.184 8.718 1.00 96.19 565 GLY A C 1
ATOM 4547 O O . GLY A 1 565 ? 24.627 -44.360 9.759 1.00 96.19 565 GLY A O 1
ATOM 4548 N N . THR A 1 566 ? 23.559 -42.989 8.335 1.00 97.44 566 THR A N 1
ATOM 4549 C CA . THR A 1 566 ? 23.791 -41.745 9.075 1.00 97.44 566 THR A CA 1
ATOM 4550 C C . THR A 1 566 ? 22.466 -41.155 9.557 1.00 97.44 566 THR A C 1
ATOM 4552 O O . THR A 1 566 ? 21.494 -41.073 8.808 1.00 97.44 566 THR A O 1
ATOM 4555 N N . VAL A 1 567 ? 22.421 -40.706 10.811 1.00 97.62 567 VAL A N 1
ATOM 4556 C CA . VAL A 1 567 ? 21.330 -39.883 11.352 1.00 97.62 567 VAL A CA 1
ATOM 4557 C C . VAL A 1 567 ? 21.848 -38.462 11.563 1.00 97.62 567 VAL A C 1
ATOM 4559 O O . VAL A 1 567 ? 22.851 -38.274 12.256 1.00 97.62 567 VAL A O 1
ATOM 4562 N N . LEU A 1 568 ? 21.158 -37.463 11.010 1.00 97.44 568 LEU A N 1
ATOM 4563 C CA . LEU A 1 568 ? 21.400 -36.048 11.308 1.00 97.44 568 LEU A CA 1
ATOM 4564 C C . LEU A 1 568 ? 20.299 -35.526 12.235 1.00 97.44 568 LEU A C 1
ATOM 4566 O O . LEU A 1 568 ? 19.134 -35.435 11.847 1.00 97.44 568 LEU A O 1
ATOM 4570 N N . VAL A 1 569 ? 20.667 -35.188 13.471 1.00 97.00 569 VAL A N 1
ATOM 4571 C CA . VAL A 1 569 ? 19.756 -34.631 14.478 1.00 97.00 569 VAL A CA 1
ATOM 4572 C C . VAL A 1 569 ? 19.967 -33.121 14.593 1.00 97.00 569 VAL A C 1
ATOM 4574 O O . VAL A 1 569 ? 21.103 -32.656 14.682 1.00 97.00 569 VAL A O 1
ATOM 4577 N N . GLY A 1 570 ? 18.878 -32.356 14.606 1.00 95.69 570 GLY A N 1
ATOM 4578 C CA . GLY A 1 570 ? 18.885 -30.906 14.403 1.00 95.69 570 GLY A CA 1
ATOM 4579 C C . GLY A 1 570 ? 18.605 -30.513 12.950 1.00 95.69 570 GLY A C 1
ATOM 4580 O O . GLY A 1 570 ? 18.945 -29.402 12.549 1.00 95.69 570 GLY A O 1
ATOM 4581 N N . VAL A 1 571 ? 18.017 -31.415 12.156 1.00 95.12 571 VAL A N 1
ATOM 4582 C CA . VAL A 1 571 ? 17.601 -31.185 10.764 1.00 95.12 571 VAL A CA 1
ATOM 4583 C C . VAL A 1 571 ? 16.162 -31.672 10.604 1.00 95.12 571 VAL A C 1
ATOM 4585 O O . VAL A 1 571 ? 15.823 -32.758 11.070 1.00 95.12 571 VAL A O 1
ATOM 4588 N N . THR A 1 572 ? 15.300 -30.865 9.994 1.00 91.25 572 THR A N 1
ATOM 4589 C CA . THR A 1 572 ? 13.909 -31.254 9.711 1.00 91.25 572 THR A CA 1
ATOM 4590 C C . THR A 1 572 ? 13.822 -32.258 8.565 1.00 91.25 572 THR A C 1
ATOM 4592 O O . THR A 1 572 ? 14.718 -32.331 7.729 1.00 91.25 572 THR A O 1
ATOM 4595 N N . ASP A 1 573 ? 12.684 -32.941 8.448 1.00 85.38 573 ASP A N 1
ATOM 4596 C CA . ASP A 1 573 ? 12.374 -33.838 7.324 1.00 85.38 573 ASP A CA 1
ATOM 4597 C C . ASP A 1 573 ? 12.480 -33.136 5.944 1.00 85.38 573 ASP A C 1
ATOM 4599 O O . ASP A 1 573 ? 12.632 -33.789 4.917 1.00 85.38 573 ASP A O 1
ATOM 4603 N N . THR A 1 574 ? 12.426 -31.795 5.898 1.00 84.62 574 THR A N 1
ATOM 4604 C CA . THR A 1 574 ? 12.597 -30.989 4.673 1.00 84.62 574 THR A CA 1
ATOM 4605 C C . THR A 1 574 ? 14.033 -30.503 4.432 1.00 84.62 574 THR A C 1
ATOM 4607 O O . THR A 1 574 ? 14.253 -29.719 3.512 1.00 84.62 574 THR A O 1
ATOM 4610 N N . GLY A 1 575 ? 15.001 -30.905 5.262 1.00 85.56 575 GLY A N 1
ATOM 4611 C CA . GLY A 1 575 ? 16.410 -30.503 5.146 1.00 85.56 575 GLY A CA 1
ATOM 4612 C C . GLY A 1 575 ? 16.751 -29.138 5.762 1.00 85.56 575 GLY A C 1
ATOM 4613 O O . GLY A 1 575 ? 17.860 -28.640 5.590 1.00 85.56 575 GLY A O 1
ATOM 4614 N N . GLU A 1 576 ? 15.830 -28.505 6.497 1.00 89.56 576 GLU A N 1
ATOM 4615 C CA . GLU A 1 576 ? 16.127 -27.262 7.228 1.00 89.56 576 GLU A CA 1
ATOM 4616 C C . GLU A 1 576 ? 16.946 -27.568 8.488 1.00 89.56 576 GLU A C 1
ATOM 4618 O O . GLU A 1 576 ? 16.530 -28.389 9.307 1.00 89.56 576 GLU A O 1
ATOM 4623 N N . VAL A 1 577 ? 18.075 -26.880 8.665 1.00 93.06 577 VAL A N 1
ATOM 4624 C CA . VAL A 1 577 ? 18.938 -26.997 9.848 1.00 93.06 577 VAL A CA 1
ATOM 4625 C C . VAL A 1 577 ? 18.353 -26.183 11.006 1.00 93.06 577 VAL A C 1
ATOM 4627 O O . VAL A 1 577 ? 18.283 -24.959 10.937 1.00 93.06 577 VAL A O 1
ATOM 4630 N N . LEU A 1 578 ? 17.948 -26.867 12.077 1.00 91.50 578 LEU A N 1
ATOM 4631 C CA . LEU A 1 578 ? 17.471 -26.279 13.336 1.00 91.50 578 LEU A CA 1
ATOM 4632 C C . LEU A 1 578 ? 18.570 -26.153 14.399 1.00 91.50 578 LEU A C 1
ATOM 4634 O O . LEU A 1 578 ? 18.438 -25.350 15.320 1.00 91.50 578 LEU A O 1
ATOM 4638 N N . GLY A 1 579 ? 19.606 -26.990 14.306 1.00 93.69 579 GLY A N 1
ATOM 4639 C CA . GLY A 1 579 ? 20.641 -27.120 15.328 1.00 93.69 579 GLY A CA 1
ATOM 4640 C C . GLY A 1 579 ? 20.176 -27.859 16.593 1.00 93.69 579 GLY A C 1
ATOM 4641 O O . GLY A 1 579 ? 19.078 -28.412 16.653 1.00 93.69 579 GLY A O 1
ATOM 4642 N N . ILE A 1 580 ? 21.030 -27.885 17.620 1.00 95.06 580 ILE A N 1
ATOM 4643 C CA . ILE A 1 580 ? 20.761 -28.538 18.918 1.00 95.06 580 ILE A CA 1
ATOM 4644 C C . ILE A 1 580 ? 20.061 -27.634 19.945 1.00 95.06 580 ILE A C 1
ATOM 4646 O O . ILE A 1 580 ? 19.633 -28.106 21.000 1.00 95.06 580 ILE A O 1
ATOM 4650 N N . GLU A 1 581 ? 19.938 -26.335 19.666 1.00 92.94 581 GLU A N 1
ATOM 4651 C CA . GLU A 1 581 ? 19.343 -25.351 20.581 1.00 92.94 581 GLU A CA 1
ATOM 4652 C C . GLU A 1 581 ? 17.902 -25.690 21.016 1.00 92.94 581 GLU A C 1
ATOM 4654 O O . GLU A 1 581 ? 17.588 -25.551 22.208 1.00 92.94 581 GLU A O 1
ATOM 4659 N N . PRO A 1 582 ? 17.016 -26.216 20.139 1.00 94.00 582 PRO A N 1
ATOM 4660 C CA . PRO A 1 582 ? 15.662 -26.586 20.544 1.00 94.00 582 PRO A CA 1
ATOM 4661 C C . PRO A 1 582 ? 15.609 -27.661 21.637 1.00 94.00 582 PRO A C 1
ATOM 4663 O O . PRO A 1 582 ? 14.615 -27.752 22.355 1.00 94.00 582 PRO A O 1
ATOM 4666 N N . ASP A 1 583 ? 16.672 -28.451 21.816 1.00 92.94 583 ASP A N 1
ATOM 4667 C CA . ASP A 1 583 ? 16.740 -29.481 22.851 1.00 92.94 583 ASP A CA 1
ATOM 4668 C C . ASP A 1 583 ? 16.978 -28.938 24.273 1.00 92.94 583 ASP A C 1
ATOM 4670 O O . ASP A 1 583 ? 16.915 -29.697 25.257 1.00 92.94 583 ASP A O 1
ATOM 4674 N N . LYS A 1 584 ? 17.197 -27.621 24.407 1.00 92.88 584 LYS A N 1
ATOM 4675 C CA . LYS A 1 584 ? 17.332 -26.876 25.673 1.00 92.88 584 LYS A CA 1
ATOM 4676 C C . LYS A 1 584 ? 18.371 -27.495 26.619 1.00 92.88 584 LYS A C 1
ATOM 4678 O O . LYS A 1 584 ? 18.110 -27.706 27.808 1.00 92.88 584 LYS A O 1
ATOM 4683 N N . PHE A 1 585 ? 19.522 -27.898 26.083 1.00 93.50 585 PHE A N 1
ATOM 4684 C CA . PHE A 1 585 ? 20.691 -28.255 26.890 1.00 93.50 585 PHE A CA 1
ATOM 4685 C C . PHE A 1 585 ? 21.477 -26.995 27.249 1.00 93.50 585 PHE A C 1
ATOM 4687 O O . PHE A 1 585 ? 21.466 -26.029 26.503 1.00 93.50 585 PHE A O 1
ATOM 4694 N N . GLU A 1 586 ? 22.164 -26.996 28.392 1.00 88.50 586 GLU A N 1
ATOM 4695 C CA . GLU A 1 586 ? 22.936 -25.814 28.810 1.00 88.50 586 GLU A CA 1
ATOM 4696 C C . GLU A 1 586 ? 24.168 -25.570 27.927 1.00 88.50 586 GLU A C 1
ATOM 4698 O O . GLU A 1 586 ? 24.631 -24.441 27.821 1.00 88.50 586 GLU A O 1
ATOM 4703 N N . ASN A 1 587 ? 24.730 -26.631 27.341 1.00 92.56 587 ASN A N 1
ATOM 4704 C CA . ASN A 1 587 ? 25.853 -26.562 26.413 1.00 92.56 587 ASN A CA 1
ATOM 4705 C C . ASN A 1 587 ? 25.971 -27.856 25.585 1.00 92.56 587 ASN A C 1
ATOM 4707 O O . ASN A 1 587 ? 25.336 -28.875 25.880 1.00 92.56 587 ASN A O 1
ATOM 4711 N N . ALA A 1 588 ? 26.829 -27.797 24.565 1.00 92.00 588 ALA A N 1
ATOM 4712 C CA . ALA A 1 588 ? 27.158 -28.900 23.665 1.00 92.00 588 ALA A CA 1
ATOM 4713 C C . ALA A 1 588 ? 27.666 -30.163 24.392 1.00 92.00 588 ALA A C 1
ATOM 4715 O O . ALA A 1 588 ? 27.282 -31.275 24.030 1.00 92.00 588 ALA A O 1
ATOM 4716 N N . ASP A 1 589 ? 28.471 -30.008 25.444 1.00 92.62 589 ASP A N 1
ATOM 4717 C CA . ASP A 1 589 ? 29.041 -31.144 26.178 1.00 92.62 589 ASP A CA 1
ATOM 4718 C C . ASP A 1 589 ? 27.956 -31.936 26.914 1.00 92.62 589 ASP A C 1
ATOM 4720 O O . ASP A 1 589 ? 27.931 -33.165 26.866 1.00 92.62 589 ASP A O 1
ATOM 4724 N N . LYS A 1 590 ? 26.995 -31.246 27.546 1.00 95.06 590 LYS A N 1
ATOM 4725 C CA . LYS A 1 590 ? 25.841 -31.886 28.195 1.00 95.06 590 LYS A CA 1
ATOM 4726 C C . LYS A 1 590 ? 24.911 -32.561 27.190 1.00 95.06 590 LYS A C 1
ATOM 4728 O O . LYS A 1 590 ? 24.318 -33.586 27.526 1.00 95.06 590 LYS A O 1
ATOM 4733 N N . TYR A 1 591 ? 24.784 -32.008 25.985 1.00 97.25 591 TYR A N 1
ATOM 4734 C CA . TYR A 1 591 ? 24.036 -32.634 24.895 1.00 97.25 591 TYR A CA 1
ATOM 4735 C C . TYR A 1 591 ? 24.689 -33.964 24.479 1.00 97.25 591 TYR A C 1
ATOM 4737 O O . TYR A 1 591 ? 24.028 -35.004 24.467 1.00 97.25 591 TYR A O 1
ATOM 4745 N N . LEU A 1 592 ? 26.002 -33.956 24.217 1.00 96.25 592 LEU A N 1
ATOM 4746 C CA . LEU A 1 592 ? 26.755 -35.151 23.821 1.00 96.25 592 LEU A CA 1
ATOM 4747 C C . LEU A 1 592 ? 26.815 -36.206 24.930 1.00 96.25 592 LEU A C 1
ATOM 4749 O O . LEU A 1 592 ? 26.652 -37.394 24.652 1.00 96.25 592 LEU A O 1
ATOM 4753 N N . LEU A 1 593 ? 26.994 -35.784 26.186 1.00 95.75 593 LEU A N 1
ATOM 4754 C CA . LEU A 1 593 ? 26.972 -36.678 27.344 1.00 95.75 593 LEU A CA 1
ATOM 4755 C C . LEU A 1 593 ? 25.608 -37.360 27.498 1.00 95.75 593 LEU A C 1
ATOM 4757 O O . LEU A 1 593 ? 25.543 -38.555 27.775 1.00 95.75 593 LEU A O 1
ATOM 4761 N N . HIS A 1 594 ? 24.515 -36.622 27.290 1.00 96.25 594 HIS A N 1
ATOM 4762 C CA . HIS A 1 594 ? 23.169 -37.192 27.329 1.00 96.25 594 HIS A CA 1
ATOM 4763 C C . HIS A 1 594 ? 22.960 -38.227 26.230 1.00 96.25 594 HIS A C 1
ATOM 4765 O O . HIS A 1 594 ? 22.494 -39.322 26.532 1.00 96.25 594 HIS A O 1
ATOM 4771 N N . PHE A 1 595 ? 23.355 -37.919 24.989 1.00 97.25 595 PHE A N 1
ATOM 4772 C CA . PHE A 1 595 ? 23.290 -38.882 23.888 1.00 97.25 595 PHE A CA 1
ATOM 4773 C C . PHE A 1 595 ? 24.098 -40.156 24.195 1.00 97.25 595 PHE A C 1
ATOM 4775 O O . PHE A 1 595 ? 23.585 -41.266 24.063 1.00 97.25 595 PHE A O 1
ATOM 4782 N N . ALA A 1 596 ? 25.327 -40.008 24.697 1.00 95.81 596 ALA A N 1
ATOM 4783 C CA . ALA A 1 596 ? 26.164 -41.141 25.087 1.00 95.81 596 ALA A CA 1
ATOM 4784 C C . ALA A 1 596 ? 25.509 -42.006 26.182 1.00 95.81 596 ALA A C 1
ATOM 4786 O O . ALA A 1 596 ? 25.547 -43.235 26.106 1.00 95.81 596 ALA A O 1
ATOM 4787 N N . ASN A 1 597 ? 24.880 -41.385 27.185 1.00 95.50 597 ASN A N 1
ATOM 4788 C CA . ASN A 1 597 ? 24.195 -42.103 28.261 1.00 95.50 597 ASN A CA 1
ATOM 4789 C C . ASN A 1 597 ? 23.003 -42.907 27.735 1.00 95.50 597 ASN A C 1
ATOM 4791 O O . ASN A 1 597 ? 22.917 -44.103 28.005 1.00 95.50 597 ASN A O 1
ATOM 4795 N N . ILE A 1 598 ? 22.127 -42.296 26.929 1.00 95.12 598 ILE A N 1
ATOM 4796 C CA . ILE A 1 598 ? 20.944 -42.999 26.410 1.00 95.12 598 ILE A CA 1
ATOM 4797 C C . ILE A 1 598 ? 21.320 -44.132 25.442 1.00 95.12 598 ILE A C 1
ATOM 4799 O O . ILE A 1 598 ? 20.640 -45.155 25.426 1.00 95.12 598 ILE A O 1
ATOM 4803 N N . VAL A 1 599 ? 22.416 -44.004 24.683 1.00 95.56 599 VAL A N 1
ATOM 4804 C CA . VAL A 1 599 ? 22.945 -45.097 23.847 1.00 95.56 599 VAL A CA 1
ATOM 4805 C C . VAL A 1 599 ? 23.471 -46.237 24.724 1.00 95.56 599 VAL A C 1
ATOM 4807 O O . VAL A 1 599 ? 23.087 -47.390 24.532 1.00 95.56 599 VAL A O 1
ATOM 4810 N N . ASN A 1 600 ? 24.292 -45.933 25.733 1.00 93.12 600 ASN A N 1
ATOM 4811 C CA . ASN A 1 600 ? 24.852 -46.946 26.634 1.00 93.12 600 ASN A CA 1
ATOM 4812 C C . ASN A 1 600 ? 23.779 -47.708 27.418 1.00 93.12 600 ASN A C 1
ATOM 4814 O O . ASN A 1 600 ? 23.889 -48.923 27.579 1.00 93.12 600 ASN A O 1
ATOM 4818 N N . GLU A 1 601 ? 22.759 -47.000 27.901 1.00 92.56 601 GLU A N 1
ATOM 4819 C CA . GLU A 1 601 ? 21.678 -47.571 28.706 1.00 92.56 601 GLU A CA 1
ATOM 4820 C C . GLU A 1 601 ? 20.694 -48.396 27.873 1.00 92.56 601 GLU A C 1
ATOM 4822 O O . GLU A 1 601 ? 20.153 -49.382 28.373 1.00 92.56 601 GLU A O 1
ATOM 4827 N N . ARG A 1 602 ? 20.430 -47.992 26.623 1.00 94.50 602 ARG A N 1
ATOM 4828 C CA . ARG A 1 602 ? 19.288 -48.518 25.857 1.00 94.50 602 ARG A CA 1
ATOM 4829 C C . ARG A 1 602 ? 19.643 -49.294 24.605 1.00 94.50 602 ARG A C 1
ATOM 4831 O O . ARG A 1 602 ? 18.817 -50.075 24.154 1.00 94.50 602 ARG A O 1
ATOM 4838 N N . VAL A 1 603 ? 20.824 -49.076 24.042 1.00 94.81 603 VAL A N 1
ATOM 4839 C CA . VAL A 1 603 ? 21.355 -49.867 22.921 1.00 94.81 603 VAL A CA 1
ATOM 4840 C C . VAL A 1 603 ? 22.398 -50.853 23.443 1.00 94.81 603 VAL A C 1
ATOM 4842 O O . VAL A 1 603 ? 22.430 -52.008 23.034 1.00 94.81 603 VAL A O 1
ATOM 4845 N N . GLY A 1 604 ? 23.208 -50.417 24.409 1.00 90.56 604 GLY A N 1
ATOM 4846 C CA . GLY A 1 604 ? 24.184 -51.244 25.108 1.00 90.56 604 GLY A CA 1
ATOM 4847 C C . GLY A 1 604 ? 25.621 -50.840 24.796 1.00 90.56 604 GLY A C 1
ATOM 4848 O O . GLY A 1 604 ? 26.008 -50.628 23.648 1.00 90.56 604 GLY A O 1
ATOM 4849 N N . LYS A 1 605 ? 26.447 -50.788 25.845 1.00 87.56 605 LYS A N 1
ATOM 4850 C CA . LYS A 1 605 ? 27.843 -50.325 25.779 1.00 87.56 605 LYS A CA 1
ATOM 4851 C C . LYS A 1 605 ? 28.724 -51.106 24.794 1.00 87.56 605 LYS A C 1
ATOM 4853 O O . LYS A 1 605 ? 29.672 -50.556 24.261 1.00 87.56 605 LYS A O 1
ATOM 4858 N N . HIS A 1 606 ? 28.429 -52.379 24.534 1.00 87.12 606 HIS A N 1
ATOM 4859 C CA . HIS A 1 606 ? 29.212 -53.198 23.599 1.00 87.12 606 HIS A CA 1
ATOM 4860 C C . HIS A 1 606 ? 29.020 -52.807 22.126 1.00 87.12 606 HIS A C 1
ATOM 4862 O O . HIS A 1 606 ? 29.794 -53.253 21.284 1.00 87.12 606 HIS A O 1
ATOM 4868 N N . TYR A 1 607 ? 28.006 -51.995 21.812 1.00 90.69 607 TYR A N 1
ATOM 4869 C CA . TYR A 1 607 ? 27.716 -51.559 20.448 1.00 90.69 607 TYR A CA 1
ATOM 4870 C C . TYR A 1 607 ? 28.224 -50.150 20.132 1.00 90.69 607 TYR A C 1
ATOM 4872 O O . TYR A 1 607 ? 28.148 -49.736 18.980 1.00 90.69 607 TYR A O 1
ATOM 4880 N N . THR A 1 608 ? 28.786 -49.422 21.106 1.00 88.06 608 THR A N 1
ATOM 4881 C CA . THR A 1 608 ? 29.317 -48.067 20.872 1.00 88.06 608 THR A CA 1
ATOM 4882 C C . THR A 1 608 ? 30.462 -48.042 19.868 1.00 88.06 608 THR A C 1
ATOM 4884 O O . THR A 1 608 ? 30.648 -47.033 19.204 1.00 88.06 608 THR A O 1
ATOM 4887 N N . ASP A 1 609 ? 31.189 -49.150 19.705 1.00 89.56 609 ASP A N 1
ATOM 4888 C CA . ASP A 1 609 ? 32.265 -49.264 18.712 1.00 89.56 609 ASP A CA 1
ATOM 4889 C C . ASP A 1 609 ? 31.742 -49.181 17.263 1.00 89.56 609 ASP A C 1
ATOM 4891 O O . ASP A 1 609 ? 32.496 -48.831 16.358 1.00 89.56 609 ASP A O 1
ATOM 4895 N N . TYR A 1 610 ? 30.444 -49.440 17.056 1.00 94.88 610 TYR A N 1
ATOM 4896 C CA . TYR A 1 610 ? 29.752 -49.357 15.763 1.00 94.88 610 TYR A CA 1
ATOM 4897 C C . TYR A 1 610 ? 28.947 -48.059 15.591 1.00 94.88 610 TYR A C 1
ATOM 4899 O O . TYR A 1 610 ? 28.245 -47.901 14.594 1.00 94.88 610 TYR A O 1
ATOM 4907 N N . ILE A 1 611 ? 29.009 -47.134 16.555 1.00 97.00 611 ILE A N 1
ATOM 4908 C CA . ILE A 1 611 ? 28.274 -45.864 16.531 1.00 97.00 611 ILE A CA 1
ATOM 4909 C C . ILE A 1 611 ? 29.282 -44.733 16.726 1.00 97.00 611 ILE A C 1
ATOM 4911 O O . ILE A 1 611 ? 29.804 -44.527 17.819 1.00 97.00 611 ILE A O 1
ATOM 4915 N N . LYS A 1 612 ? 29.528 -43.948 15.680 1.00 96.69 612 LYS A N 1
ATOM 4916 C CA . LYS A 1 612 ? 30.349 -42.734 15.754 1.00 96.69 612 LYS A CA 1
ATOM 4917 C C . LYS A 1 612 ? 29.426 -41.530 15.795 1.00 96.69 612 LYS A C 1
ATOM 4919 O O . LYS A 1 612 ? 28.524 -41.424 14.976 1.00 96.69 612 LYS A O 1
ATOM 4924 N N . TRP A 1 613 ? 29.633 -40.608 16.730 1.00 97.38 613 TRP A N 1
ATOM 4925 C CA . TRP A 1 613 ? 28.827 -39.391 16.786 1.00 97.38 613 TRP A CA 1
ATOM 4926 C C . TRP A 1 613 ? 29.657 -38.156 17.110 1.00 97.38 613 TRP A C 1
ATOM 4928 O O . TRP A 1 613 ? 30.700 -38.232 17.759 1.00 97.38 613 TRP A O 1
ATOM 4938 N N . GLY A 1 614 ? 29.174 -36.998 16.673 1.00 95.31 614 GLY A N 1
ATOM 4939 C CA . GLY A 1 614 ? 29.807 -35.717 16.954 1.00 95.31 614 GLY A CA 1
ATOM 4940 C C . GLY A 1 614 ? 28.956 -34.540 16.503 1.00 95.31 614 GLY A C 1
ATOM 4941 O O . GLY A 1 614 ? 28.054 -34.688 15.677 1.00 95.31 614 GLY A O 1
ATOM 4942 N N . LEU A 1 615 ? 29.246 -33.362 17.055 1.00 96.50 615 LEU A N 1
ATOM 4943 C CA . LEU A 1 615 ? 28.617 -32.129 16.596 1.00 96.50 615 LEU A CA 1
ATOM 4944 C C . LEU A 1 615 ? 29.340 -31.593 15.362 1.00 96.50 615 LEU A C 1
ATOM 4946 O O . LEU A 1 615 ? 30.570 -31.526 15.336 1.00 96.50 615 LEU A O 1
ATOM 4950 N N . LYS A 1 616 ? 28.563 -31.203 14.357 1.00 95.62 616 LYS A N 1
ATOM 4951 C CA . LYS A 1 616 ? 29.027 -30.614 13.102 1.00 95.62 616 LYS A CA 1
ATOM 4952 C C . LYS A 1 616 ? 28.402 -29.239 12.949 1.00 95.62 616 LYS A C 1
ATOM 4954 O O . LYS A 1 616 ? 27.222 -29.069 13.244 1.00 95.62 616 LYS A O 1
ATOM 4959 N N . GLU A 1 617 ? 29.205 -28.261 12.553 1.00 89.19 617 GLU A N 1
ATOM 4960 C CA . GLU A 1 617 ? 28.746 -26.886 12.374 1.00 89.19 617 GLU A CA 1
ATOM 4961 C C . GLU A 1 617 ? 28.345 -26.662 10.916 1.00 89.19 617 GLU A C 1
ATOM 4963 O O . GLU A 1 617 ? 29.150 -26.876 10.012 1.00 89.19 617 GLU A O 1
ATOM 4968 N N . ILE A 1 618 ? 27.101 -26.239 10.702 1.00 86.31 618 ILE A N 1
ATOM 4969 C CA . ILE A 1 618 ? 26.525 -25.929 9.393 1.00 86.31 618 ILE A CA 1
ATOM 4970 C C . ILE A 1 618 ? 25.793 -24.601 9.528 1.00 86.31 618 ILE A C 1
ATOM 4972 O O . ILE A 1 618 ? 24.916 -24.465 10.375 1.00 86.31 618 ILE A O 1
ATOM 4976 N N . ASN A 1 619 ? 26.140 -23.611 8.702 1.00 79.38 619 ASN A N 1
ATOM 4977 C CA . ASN A 1 619 ? 25.511 -22.282 8.726 1.00 79.38 619 ASN A CA 1
ATOM 4978 C C . ASN A 1 619 ? 25.464 -21.633 10.129 1.00 79.38 619 ASN A C 1
ATOM 4980 O O . ASN A 1 619 ? 24.478 -20.991 10.481 1.00 79.38 619 ASN A O 1
ATOM 4984 N N . SER A 1 620 ? 26.534 -21.802 10.919 1.00 80.25 620 SER A N 1
ATOM 4985 C CA . SER A 1 620 ? 26.656 -21.331 12.314 1.00 80.25 620 SER A CA 1
ATOM 4986 C C . SER A 1 620 ? 25.734 -22.012 13.336 1.00 80.25 620 SER A C 1
ATOM 4988 O O . SER A 1 620 ? 25.716 -21.608 14.497 1.00 80.25 620 SER A O 1
ATOM 4990 N N . GLU A 1 621 ? 25.033 -23.076 12.942 1.00 89.00 621 GLU A N 1
ATOM 4991 C CA . GLU A 1 621 ? 24.264 -23.953 13.826 1.00 89.00 621 GLU A CA 1
ATOM 4992 C C . GLU A 1 621 ? 25.001 -25.284 14.021 1.00 89.00 621 GLU A C 1
ATOM 4994 O O . GLU A 1 621 ? 25.644 -25.802 13.106 1.00 89.00 621 GLU A O 1
ATOM 4999 N N . LYS A 1 622 ? 24.915 -25.875 15.216 1.00 94.88 622 LYS A N 1
ATOM 5000 C CA . LYS A 1 622 ? 25.511 -27.192 15.497 1.00 94.88 622 LYS A CA 1
ATOM 5001 C C . LYS A 1 622 ? 24.452 -28.273 15.378 1.00 94.88 622 LYS A C 1
ATOM 5003 O O . LYS A 1 622 ? 23.477 -28.225 16.118 1.00 94.88 622 LYS A O 1
ATOM 5008 N N . ILE A 1 623 ? 24.672 -29.265 14.524 1.00 97.00 623 ILE A N 1
ATOM 5009 C CA . ILE A 1 623 ? 23.849 -30.480 14.429 1.00 97.00 623 ILE A CA 1
ATOM 5010 C C . ILE A 1 623 ? 24.603 -31.682 14.994 1.00 97.00 623 ILE A C 1
ATOM 5012 O O . ILE A 1 623 ? 25.832 -31.687 15.021 1.00 97.00 623 ILE A O 1
ATOM 5016 N N . LEU A 1 624 ? 23.889 -32.722 15.421 1.00 97.75 624 LEU A N 1
ATOM 5017 C CA . LEU A 1 624 ? 24.492 -33.999 15.802 1.00 97.75 624 LEU A CA 1
ATOM 5018 C C . LEU A 1 624 ? 24.468 -34.954 14.607 1.00 97.75 624 LEU A C 1
ATOM 5020 O O . LEU A 1 624 ? 23.398 -35.347 14.151 1.00 97.75 624 LEU A O 1
ATOM 5024 N N . ARG A 1 625 ? 25.649 -35.375 14.153 1.00 97.75 625 ARG A N 1
ATOM 5025 C CA . ARG A 1 625 ? 25.818 -36.461 13.182 1.00 97.75 625 ARG A CA 1
ATOM 5026 C C . ARG A 1 625 ? 26.076 -37.765 13.930 1.00 97.75 625 ARG A C 1
ATOM 5028 O O . ARG A 1 625 ? 26.924 -37.787 14.822 1.00 97.75 625 ARG A O 1
ATOM 5035 N N . ILE A 1 626 ? 25.348 -38.822 13.574 1.00 98.00 626 ILE A N 1
ATOM 5036 C CA . ILE A 1 626 ? 25.496 -40.177 14.119 1.00 98.00 626 ILE A CA 1
ATOM 5037 C C . ILE A 1 626 ? 25.696 -41.138 12.944 1.00 98.00 626 ILE A C 1
ATOM 5039 O O . ILE A 1 626 ? 24.750 -41.417 12.216 1.00 98.00 626 ILE A O 1
ATOM 5043 N N . ASP A 1 627 ? 26.904 -41.652 12.765 1.00 97.50 627 ASP A N 1
ATOM 5044 C CA . ASP A 1 627 ? 27.237 -42.651 11.753 1.00 97.50 627 ASP A CA 1
ATOM 5045 C C . ASP A 1 627 ? 27.214 -44.050 12.389 1.00 97.50 627 ASP A C 1
ATOM 5047 O O . ASP A 1 627 ? 27.897 -44.311 13.382 1.00 97.50 627 ASP A O 1
ATOM 5051 N N . CYS A 1 628 ? 26.403 -44.945 11.830 1.00 97.44 628 CYS A N 1
ATOM 5052 C CA . CYS A 1 628 ? 26.177 -46.303 12.316 1.00 97.44 628 CYS A CA 1
ATOM 5053 C C . CYS A 1 628 ? 26.753 -47.320 11.325 1.00 97.44 628 CYS A C 1
ATOM 5055 O O . CYS A 1 628 ? 26.364 -47.344 10.156 1.00 97.44 628 CYS A O 1
ATOM 5057 N N . GLU A 1 629 ? 27.636 -48.190 11.804 1.00 95.94 629 GLU A N 1
ATOM 5058 C CA . GLU A 1 629 ? 28.180 -49.321 11.050 1.00 95.94 629 GLU A CA 1
ATOM 5059 C C . GLU A 1 629 ? 27.365 -50.592 11.332 1.00 95.94 629 GLU A C 1
ATOM 5061 O O . GLU A 1 629 ? 26.875 -50.792 12.444 1.00 95.94 629 GLU A O 1
ATOM 5066 N N . THR A 1 630 ? 27.221 -51.479 10.344 1.00 94.56 630 THR A N 1
ATOM 5067 C CA . THR A 1 630 ? 26.513 -52.753 10.538 1.00 94.56 630 THR A CA 1
ATOM 5068 C C . THR A 1 630 ? 27.139 -53.563 11.673 1.00 94.56 630 THR A C 1
ATOM 5070 O O . THR A 1 630 ? 28.337 -53.857 11.670 1.00 94.56 630 THR A O 1
ATOM 5073 N N . SER A 1 631 ? 26.312 -53.974 12.631 1.00 93.81 631 SER A N 1
ATOM 5074 C CA . SER A 1 631 ? 26.737 -54.819 13.737 1.00 93.81 631 SER A CA 1
ATOM 5075 C C . SER A 1 631 ? 26.830 -56.285 13.297 1.00 93.81 631 SER A C 1
ATOM 5077 O O . SER A 1 631 ? 25.940 -56.779 12.604 1.00 93.81 631 SER A O 1
ATOM 5079 N N . PRO A 1 632 ? 27.852 -57.041 13.740 1.00 88.81 632 PRO A N 1
ATOM 5080 C CA . PRO A 1 632 ? 27.927 -58.477 13.482 1.00 88.81 632 PRO A CA 1
ATOM 5081 C C . PRO A 1 632 ? 26.901 -59.288 14.289 1.00 88.81 632 PRO A C 1
ATOM 5083 O O . PRO A 1 632 ? 26.752 -60.484 14.049 1.00 88.81 632 PRO A O 1
ATOM 5086 N N . LYS A 1 633 ? 26.217 -58.673 15.264 1.00 91.31 633 LYS A N 1
ATOM 5087 C CA . LYS A 1 633 ? 25.231 -59.320 16.138 1.00 91.31 633 LYS A CA 1
ATOM 5088 C C . LYS A 1 633 ? 23.932 -58.522 16.170 1.00 91.31 633 LYS A C 1
ATOM 5090 O O . LYS A 1 633 ? 23.934 -57.315 15.971 1.00 91.31 633 LYS A O 1
ATOM 5095 N N . ALA A 1 634 ? 22.841 -59.210 16.496 1.00 93.00 634 ALA A N 1
ATOM 5096 C CA . ALA A 1 634 ? 21.535 -58.595 16.683 1.00 93.00 634 ALA A CA 1
ATOM 5097 C C . ALA A 1 634 ? 21.561 -57.538 17.803 1.00 93.00 634 ALA A C 1
ATOM 5099 O O . ALA A 1 634 ? 21.887 -57.846 18.954 1.00 93.00 634 ALA A O 1
ATOM 5100 N N . VAL A 1 635 ? 21.174 -56.309 17.465 1.00 95.25 635 VAL A N 1
ATOM 5101 C CA . VAL A 1 635 ? 21.074 -55.175 18.387 1.00 95.25 635 VAL A CA 1
ATOM 5102 C C . VAL A 1 635 ? 19.611 -54.931 18.745 1.00 95.25 635 VAL A C 1
ATOM 5104 O O . VAL A 1 635 ? 18.753 -54.836 17.867 1.00 95.25 635 VAL A O 1
ATOM 5107 N N . PHE A 1 636 ? 19.323 -54.799 20.036 1.00 95.62 636 PHE A N 1
ATOM 5108 C CA . PHE A 1 636 ? 17.981 -54.532 20.547 1.00 95.62 636 PHE A CA 1
ATOM 5109 C C . PHE A 1 636 ? 17.932 -53.153 21.205 1.00 95.62 636 PHE A C 1
ATOM 5111 O O . PHE A 1 636 ? 18.907 -52.707 21.806 1.00 95.62 636 PHE A O 1
ATOM 5118 N N . LEU A 1 637 ? 16.787 -52.482 21.091 1.00 96.00 637 LEU A N 1
ATOM 5119 C CA . LEU A 1 637 ? 16.488 -51.256 21.820 1.00 96.00 637 LEU A CA 1
ATOM 5120 C C . LEU A 1 637 ? 15.714 -51.599 23.094 1.00 96.00 637 LEU A C 1
ATOM 5122 O O . LEU A 1 637 ? 14.587 -52.087 23.025 1.00 96.00 637 LEU A O 1
ATOM 5126 N N . THR A 1 638 ? 16.270 -51.275 24.256 1.00 92.94 638 THR A N 1
ATOM 5127 C CA . THR A 1 638 ? 15.580 -51.419 25.540 1.00 92.94 638 THR A CA 1
ATOM 5128 C C . THR A 1 638 ? 14.592 -50.270 25.739 1.00 92.94 638 THR A C 1
ATOM 5130 O O . THR A 1 638 ? 14.949 -49.083 25.739 1.00 92.94 638 THR A O 1
ATOM 5133 N N . THR A 1 639 ? 13.319 -50.612 25.919 1.00 87.75 639 THR A N 1
ATOM 5134 C CA . THR A 1 639 ? 12.221 -49.674 26.187 1.00 87.75 639 THR A CA 1
ATOM 5135 C C . THR A 1 639 ? 11.478 -50.059 27.470 1.00 87.75 639 THR A C 1
ATOM 5137 O O . THR A 1 639 ? 11.779 -51.069 28.101 1.00 87.75 639 THR A O 1
ATOM 5140 N N . SER A 1 640 ? 10.479 -49.265 27.867 1.00 81.56 640 SER A N 1
ATOM 5141 C CA . SER A 1 640 ? 9.581 -49.622 28.975 1.00 81.56 640 SER A CA 1
ATOM 5142 C C . SER A 1 640 ? 8.744 -50.878 28.708 1.00 81.56 640 SER A C 1
ATOM 5144 O O . SER A 1 640 ? 8.243 -51.471 29.657 1.00 81.56 640 SER A O 1
ATOM 5146 N N . GLU A 1 641 ? 8.581 -51.272 27.443 1.00 81.94 641 GLU A N 1
ATOM 5147 C CA . GLU A 1 641 ? 7.794 -52.437 27.018 1.00 81.94 641 GLU A CA 1
ATOM 5148 C C . GLU A 1 641 ? 8.659 -53.696 26.816 1.00 81.94 641 GLU A C 1
ATOM 5150 O O . GLU A 1 641 ? 8.140 -54.754 26.464 1.00 81.94 641 GLU A O 1
ATOM 5155 N N . GLY A 1 642 ? 9.970 -53.598 27.068 1.00 88.44 642 GLY A N 1
ATOM 5156 C CA . GLY A 1 642 ? 10.949 -54.667 26.869 1.00 88.44 642 GLY A CA 1
ATOM 5157 C C . GLY A 1 642 ? 11.954 -54.358 25.757 1.00 88.44 642 GLY A C 1
ATOM 5158 O O . GLY A 1 642 ? 12.111 -53.208 25.336 1.00 88.44 642 GLY A O 1
ATOM 5159 N N . GLU A 1 643 ? 12.660 -55.397 25.314 1.00 92.69 643 GLU A N 1
ATOM 5160 C CA . GLU A 1 643 ? 13.623 -55.328 24.212 1.00 92.69 643 GLU A CA 1
ATOM 5161 C C . GLU A 1 643 ? 12.906 -55.388 22.859 1.00 92.69 643 GLU A C 1
ATOM 5163 O O . GLU A 1 643 ? 12.114 -56.292 22.586 1.00 92.69 643 GLU A O 1
ATOM 5168 N N . GLU A 1 644 ? 13.195 -54.419 21.995 1.00 95.00 644 GLU A N 1
ATOM 5169 C CA . GLU A 1 644 ? 12.599 -54.303 20.667 1.00 95.00 644 GLU A CA 1
ATOM 5170 C C . GLU A 1 644 ? 13.667 -54.404 19.578 1.00 95.00 644 GLU A C 1
ATOM 5172 O O . GLU A 1 644 ? 14.749 -53.833 19.696 1.00 95.00 644 GLU A O 1
ATOM 5177 N N . PHE A 1 645 ? 13.351 -55.104 18.489 1.00 95.69 645 PHE A N 1
ATOM 5178 C CA . PHE A 1 645 ? 14.254 -55.275 17.355 1.00 95.69 645 PHE A CA 1
ATOM 5179 C C . PHE A 1 645 ? 13.739 -54.504 16.140 1.00 95.69 645 PHE A C 1
ATOM 5181 O O . PHE A 1 645 ? 12.592 -54.692 15.722 1.00 95.69 645 PHE A O 1
ATOM 5188 N N . PHE A 1 646 ? 14.593 -53.655 15.567 1.00 96.12 646 PHE A N 1
ATOM 5189 C CA . PHE A 1 646 ? 14.259 -52.817 14.417 1.00 96.12 646 PHE A CA 1
ATOM 5190 C C . PHE A 1 646 ? 15.217 -53.053 13.255 1.00 96.12 646 PHE A C 1
ATOM 5192 O O . PHE A 1 646 ? 16.411 -53.244 13.473 1.00 96.12 646 PHE A O 1
ATOM 5199 N N . VAL A 1 647 ? 14.690 -52.983 12.032 1.00 95.06 647 VAL A N 1
ATOM 5200 C CA . VAL A 1 647 ? 15.446 -53.051 10.769 1.00 95.06 647 VAL A CA 1
ATOM 5201 C C . VAL A 1 647 ? 14.985 -51.947 9.819 1.00 95.06 647 VAL A C 1
ATOM 5203 O O . VAL A 1 647 ? 13.868 -51.433 9.957 1.00 95.06 647 VAL A O 1
ATOM 5206 N N . ARG A 1 648 ? 15.827 -51.571 8.851 1.00 93.19 648 ARG A N 1
ATOM 5207 C CA . ARG A 1 648 ? 15.433 -50.671 7.760 1.00 93.19 648 ARG A CA 1
ATOM 5208 C C . ARG A 1 648 ? 14.673 -51.444 6.687 1.00 93.19 648 ARG A C 1
ATOM 5210 O O . ARG A 1 648 ? 15.079 -52.525 6.273 1.00 93.19 648 ARG A O 1
ATOM 5217 N N . ASN A 1 649 ? 13.577 -50.862 6.220 1.00 85.81 649 ASN A N 1
ATOM 5218 C CA . ASN A 1 649 ? 12.857 -51.279 5.026 1.00 85.81 649 ASN A CA 1
ATOM 5219 C C . ASN A 1 649 ? 12.641 -50.034 4.157 1.00 85.81 649 ASN A C 1
ATOM 5221 O O . ASN A 1 649 ? 11.773 -49.205 4.447 1.00 85.81 649 ASN A O 1
ATOM 5225 N N . GLY A 1 650 ? 13.496 -49.860 3.146 1.00 82.44 650 GLY A N 1
ATOM 5226 C CA . GLY A 1 650 ? 13.601 -48.594 2.421 1.00 82.44 650 GLY A CA 1
ATOM 5227 C C . GLY A 1 650 ? 13.908 -47.432 3.384 1.00 82.44 650 GLY A C 1
ATOM 5228 O O . GLY A 1 650 ? 14.759 -47.591 4.261 1.00 82.44 650 GLY A O 1
ATOM 5229 N N . PRO A 1 651 ? 13.216 -46.282 3.281 1.00 80.50 651 PRO A N 1
ATOM 5230 C CA . PRO A 1 651 ? 13.442 -45.130 4.154 1.00 80.50 651 PRO A CA 1
ATOM 5231 C C . PRO A 1 651 ? 12.764 -45.251 5.535 1.00 80.50 651 PRO A C 1
ATOM 5233 O O . PRO A 1 651 ? 12.711 -44.282 6.279 1.00 80.50 651 PRO A O 1
ATOM 5236 N N . SER A 1 652 ? 12.185 -46.404 5.896 1.00 85.25 652 SER A N 1
ATOM 5237 C CA . SER A 1 652 ? 11.422 -46.571 7.143 1.00 85.25 652 SER A CA 1
ATOM 5238 C C . SER A 1 652 ? 12.036 -47.602 8.088 1.00 85.25 652 SER A C 1
ATOM 5240 O O . SER A 1 652 ? 12.531 -48.646 7.670 1.00 85.25 652 SER A O 1
ATOM 5242 N N . SER A 1 653 ? 11.936 -47.342 9.394 1.00 91.06 653 SER A N 1
ATOM 5243 C CA . SER A 1 653 ? 12.385 -48.257 10.455 1.00 91.06 653 SER A CA 1
ATOM 5244 C C . SER A 1 653 ? 11.214 -49.103 10.981 1.00 91.06 653 SER A C 1
ATOM 5246 O O . SER A 1 653 ? 10.270 -48.568 11.580 1.00 91.06 653 SER A O 1
ATOM 5248 N N . VAL A 1 654 ? 11.277 -50.425 10.790 1.00 92.19 654 VAL A N 1
ATOM 5249 C CA . VAL A 1 654 ? 10.192 -51.387 11.075 1.00 92.19 654 VAL A CA 1
ATOM 5250 C C . VAL A 1 654 ? 10.553 -52.279 12.265 1.00 92.19 654 VAL A C 1
ATOM 5252 O O . VAL A 1 654 ? 11.688 -52.737 12.368 1.00 92.19 654 VAL A O 1
ATOM 5255 N N . LYS A 1 655 ? 9.594 -52.512 13.174 1.00 95.06 655 LYS A N 1
ATOM 5256 C CA . LYS A 1 655 ? 9.735 -53.443 14.309 1.00 95.06 655 LYS A CA 1
ATOM 5257 C C . LYS A 1 655 ? 9.446 -54.864 13.835 1.00 95.06 655 LYS A C 1
ATOM 5259 O O . LYS A 1 655 ? 8.396 -55.077 13.235 1.00 95.06 655 LYS A O 1
ATOM 5264 N N . LEU A 1 656 ? 10.324 -55.815 14.143 1.00 92.81 656 LEU A N 1
ATOM 5265 C CA . LEU A 1 656 ? 10.090 -57.231 13.850 1.00 92.81 656 LEU A CA 1
ATOM 5266 C C . LEU A 1 656 ? 9.508 -57.965 15.063 1.00 92.81 656 LEU A C 1
ATOM 5268 O O . LEU A 1 656 ? 9.862 -57.689 16.212 1.00 92.81 656 LEU A O 1
ATOM 5272 N N . SER A 1 657 ? 8.620 -58.923 14.804 1.00 90.94 657 SER A N 1
ATOM 5273 C CA . SER A 1 657 ? 8.122 -59.867 15.807 1.00 90.94 657 SER A CA 1
ATOM 5274 C C . SER A 1 657 ? 9.203 -60.888 16.198 1.00 90.94 657 SER A C 1
ATOM 5276 O O . SER A 1 657 ? 10.110 -61.153 15.408 1.00 90.94 657 SER A O 1
ATOM 5278 N N . PRO A 1 658 ? 9.115 -61.541 17.374 1.00 88.06 658 PRO A N 1
ATOM 5279 C CA . PRO A 1 658 ? 10.126 -62.511 17.810 1.00 88.06 658 PRO A CA 1
ATOM 5280 C C . PRO A 1 658 ? 10.433 -63.630 16.797 1.00 88.06 658 PRO A C 1
ATOM 5282 O O . PRO A 1 658 ? 11.587 -64.030 16.649 1.00 88.06 658 PRO A O 1
ATOM 5285 N N . SER A 1 659 ? 9.427 -64.120 16.064 1.00 87.25 659 SER A N 1
ATOM 5286 C CA . SER A 1 659 ? 9.613 -65.121 15.004 1.00 87.25 659 SER A CA 1
ATOM 5287 C C . SER A 1 659 ? 10.384 -64.576 13.800 1.00 87.25 659 SER A C 1
ATOM 5289 O O . SER A 1 659 ? 11.254 -65.266 13.271 1.00 87.25 659 SER A O 1
ATOM 5291 N N . GLU A 1 660 ? 10.107 -63.336 13.397 1.00 90.81 660 GLU A N 1
ATOM 5292 C CA . GLU A 1 660 ? 10.801 -62.670 12.289 1.00 90.81 660 GLU A CA 1
ATOM 5293 C C . GLU A 1 660 ? 12.247 -62.340 12.665 1.00 90.81 660 GLU A C 1
ATOM 5295 O O . GLU A 1 660 ? 13.142 -62.522 11.847 1.00 90.81 660 GLU A O 1
ATOM 5300 N N . VAL A 1 661 ? 12.505 -61.942 13.917 1.00 91.62 661 VAL A N 1
ATOM 5301 C CA . VAL A 1 661 ? 13.867 -61.705 14.428 1.00 91.62 661 VAL A CA 1
ATOM 5302 C C . VAL A 1 661 ? 14.716 -62.970 14.341 1.00 91.62 661 VAL A C 1
ATOM 5304 O O . VAL A 1 661 ? 15.871 -62.897 13.922 1.00 91.62 661 VAL A O 1
ATOM 5307 N N . LEU A 1 662 ? 14.168 -64.137 14.702 1.00 86.94 662 LEU A N 1
ATOM 5308 C CA . LEU A 1 662 ? 14.882 -65.415 14.598 1.00 86.94 662 LEU A CA 1
ATOM 5309 C C . LEU A 1 662 ? 15.237 -65.760 13.147 1.00 86.94 662 LEU A C 1
ATOM 5311 O O . LEU A 1 662 ? 16.343 -66.236 12.884 1.00 86.94 662 LEU A O 1
ATOM 5315 N N . GLU A 1 663 ? 14.320 -65.529 12.206 1.00 89.12 663 GLU A N 1
ATOM 5316 C CA . GLU A 1 663 ? 14.575 -65.786 10.787 1.00 89.12 663 GLU A CA 1
ATOM 5317 C C . GLU A 1 663 ? 15.584 -64.791 10.202 1.00 89.12 663 GLU A C 1
ATOM 5319 O O . GLU A 1 663 ? 16.540 -65.200 9.538 1.00 89.12 663 GLU A O 1
ATOM 5324 N N . TYR A 1 664 ? 15.405 -63.502 10.495 1.00 91.12 664 TYR A N 1
ATOM 5325 C CA . TYR A 1 664 ? 16.294 -62.423 10.074 1.00 91.12 664 TYR A CA 1
ATOM 5326 C C . TYR A 1 664 ? 17.712 -62.649 10.605 1.00 91.12 664 TYR A C 1
ATOM 5328 O O . TYR A 1 664 ? 18.677 -62.614 9.842 1.00 91.12 664 TYR A O 1
ATOM 5336 N N . SER A 1 665 ? 17.842 -62.986 11.891 1.00 87.94 665 SER A N 1
ATOM 5337 C CA . SER A 1 665 ? 19.147 -63.161 12.531 1.00 87.94 665 SER A CA 1
ATOM 5338 C C . SER A 1 665 ? 19.949 -64.315 11.938 1.00 87.94 665 SER A C 1
ATOM 5340 O O . SER A 1 665 ? 21.158 -64.188 11.795 1.00 87.94 665 SER A O 1
ATOM 5342 N N . ARG A 1 666 ? 19.295 -65.413 11.526 1.00 84.81 666 ARG A N 1
ATOM 5343 C CA . ARG A 1 666 ? 19.965 -66.542 10.848 1.00 84.81 666 ARG A CA 1
ATOM 5344 C C . ARG A 1 666 ? 20.511 -66.181 9.467 1.00 84.81 666 ARG A C 1
ATOM 5346 O O . ARG A 1 666 ? 21.425 -66.850 8.99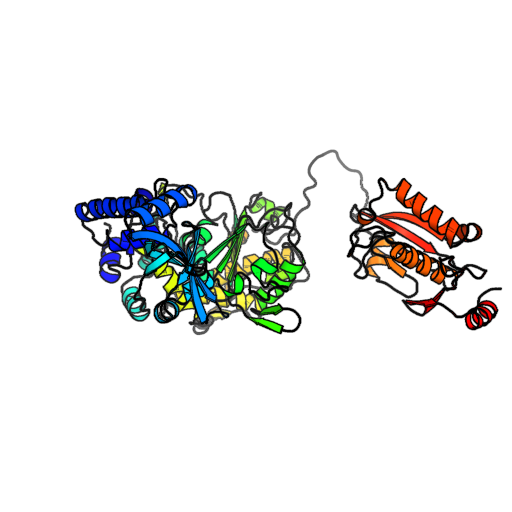3 1.00 84.81 666 ARG A O 1
ATOM 5353 N N . LYS A 1 667 ? 19.908 -65.197 8.795 1.00 83.88 667 LYS A N 1
ATOM 5354 C CA . LYS A 1 667 ? 20.292 -64.772 7.442 1.00 83.88 667 LYS A CA 1
ATOM 5355 C C . LYS A 1 667 ? 21.336 -63.655 7.460 1.00 83.88 667 LYS A C 1
ATOM 5357 O O . LYS A 1 667 ? 22.196 -63.641 6.583 1.00 83.88 667 LYS A O 1
ATOM 5362 N N . HIS A 1 668 ? 21.255 -62.742 8.429 1.00 81.62 668 HIS A N 1
ATOM 5363 C CA . HIS A 1 668 ? 22.002 -61.480 8.407 1.00 81.62 668 HIS A CA 1
ATOM 5364 C C . HIS A 1 668 ? 23.138 -61.371 9.423 1.00 81.62 668 HIS A C 1
ATOM 5366 O O . HIS A 1 668 ? 24.081 -60.627 9.171 1.00 81.62 668 HIS A O 1
ATOM 5372 N N . PHE A 1 669 ? 23.108 -62.132 10.517 1.00 83.50 669 PHE A N 1
ATOM 5373 C CA . PHE A 1 669 ? 24.191 -62.147 11.501 1.00 83.50 669 PHE A CA 1
ATOM 5374 C C . PHE A 1 669 ? 24.913 -63.497 11.453 1.00 83.50 669 PHE A C 1
ATOM 5376 O O . PHE A 1 669 ? 24.283 -64.535 11.239 1.00 83.50 669 PHE A O 1
ATOM 5383 N N . ARG A 1 670 ? 26.242 -63.480 11.590 1.00 60.50 670 ARG A N 1
ATOM 5384 C CA . ARG A 1 670 ? 27.099 -64.675 11.530 1.00 60.50 670 ARG A CA 1
ATOM 5385 C C . ARG A 1 670 ? 27.704 -65.007 12.880 1.00 60.50 670 ARG A C 1
ATOM 5387 O O . ARG A 1 670 ? 28.181 -64.069 13.555 1.00 60.50 670 ARG A O 1
#

Sequence (670 aa):
MNYLDQKINQHFAGLVVRKDLVKAVKGNAIVPTYVLEYLLGQYCATADEESIQSGIETVREILRSHYVHRNEANLVKSTIRERGRHRVIDKVSVELNEKTDTYEAQFSNLGIRQVLIDSDTVKKHPKLLVSGVWCLSDIEYKFAEDSRVVPWILNTIKPIQLSDFKIESYLEARKQFTLDEWIDLLVQSIGFDPSKFELRRKLLQLMRLVPYCERNYNLIELGPKGTGKSHIYSDFSPHGILISGGEVTVPKLFVNNATGRIGLVGYWDTVAFDEFAGKKKRANKALVDILKNYMANKTFSRGVETLGAEASMVFVGNTTQTVEHMLMHSSLFDDLPPQYFDPAFLDRLHFYIPGWEVEVIRGEMFSEGYGFVVDYLAELLRDLRSYDFSQKYEEFFNLSSDISTRDRDGINKTFSGLMKILFPDGEAAKEDIELMLEFSIEGRKRVKDQLLRIDATFPATSFHVLDIQADKEKMTSTAEEEAYPQHYHKKPTIASELTGVGEPELQPPAKKELTEEEKLIEAGESANLEFKSTLRWNLKADRKDKVVENAVLKTVVAFLNSEGGTVLVGVTDTGEVLGIEPDKFENADKYLLHFANIVNERVGKHYTDYIKWGLKEINSEKILRIDCETSPKAVFLTTSEGEEFFVRNGPSSVKLSPSEVLEYSRKHFR

Nearest PDB structures (foldseek):
  8emh-assembly1_H  TM=9.470E-01  e=4.415E-58  Acinetobacter sp. NEB 394
  8emh-assembly1_B  TM=9.399E-01  e=1.850E-57  Acinetobacter sp. NEB 394
  8emh-assembly1_C  TM=9.496E-01  e=2.091E-56  Acinetobacter sp. NEB 394
  8emc-assembly1_F  TM=8.733E-01  e=1.346E-56  Acinetobacter sp. NEB 394
  8emc-assembly1_A  TM=8.743E-01  e=2.755E-56  Acinetobacter sp. NEB 394

Radius of gyration: 32.93 Å; Cα contacts (8 Å, |Δi|>4): 1173; chains: 1; bounding box: 88×103×73 Å